Protein AF-A0A8H5G204-F1 (afdb_monomer)

pLDDT: mean 77.57, std 18.0, range [33.03, 97.75]

Radius of gyration: 24.52 Å; Cα contacts (8 Å, |Δi|>4): 497; chains: 1; bounding box: 99×54×59 Å

Solvent-accessible surface area (backbone atoms only — not comparable to full-atom values): 22306 Å² total; per-residue (Å²): 120,74,65,74,81,68,59,52,77,90,50,42,62,60,48,32,44,52,51,30,51,55,58,55,72,47,62,96,86,62,57,72,40,50,38,45,48,54,28,40,41,69,64,38,30,60,72,58,45,51,57,50,43,71,71,38,53,92,51,36,47,78,45,77,48,76,73,69,86,72,61,88,87,62,59,50,83,41,41,55,85,79,52,93,64,55,62,69,58,48,50,50,43,70,69,48,56,56,42,59,48,18,26,39,30,63,76,42,71,66,56,58,53,36,43,71,32,52,86,78,30,50,96,62,31,31,74,43,60,68,48,48,50,52,43,51,53,40,34,55,51,41,39,51,54,53,56,63,48,40,40,78,57,89,66,41,74,40,73,26,92,91,58,93,50,47,43,81,76,45,45,50,53,81,85,31,30,22,60,19,36,46,49,54,47,50,31,39,36,53,42,44,45,39,72,28,90,94,35,76,40,27,54,58,49,67,78,59,50,56,69,75,65,54,48,58,59,31,72,41,51,46,34,58,36,51,31,44,46,44,74,74,40,34,74,81,81,37,60,54,58,95,55,24,44,46,51,75,42,76,77,78,86,84,86,64,67,64,66,44,45,73,59,61,42,38,41,81,56,44,100,89,42,93,45,70,66,57,35,47,53,63,64,66,49,70,76,65,52,96,69,64,36,41,69,51,42,30,32,37,37,48,85,88,26,27,26,38,38,38,40,39,38,28,67,83,79,49,40,35,40,36,36,41,25,77,47,61,70,60,52,49,50,49,50,63,76,33,62,66,72,73,73,63,74,82,78,74,80,85,77,74,93,68,85,79,75,51,65,72,57,54,62,53,64,80,64,64,79,74,77,83,74,86,76,81,76,80,80,80,79,84,83,129

Sequence (384 aa):
MLILQRVPSNILSSMQLLLSRIFFHYPPESYTTNLVTFCNEVGISERFFRDIYHHLRAVMSLHEFPSPTLDETIDLERSFFDQNLPSTSRLRHLQTLPRIYGAIAFHHKSFYEFLRDPARSSSFSIITPAIRQNLFDRLIQQHHHYASSYVTQGTKLILRPGIASSSTTLSWPQGSEYVDSWAKALVLLNISSSLSYGQPGFRIFLEGLLASSLQKLTELDYRKYMLGSIMLYGTGVFRTIEGSQFNQIKDYADFDPEALERTRIIRPCHPRLGSSRAIFAFYAVPRRKPSGKKFGLYKFGQGDKSMIWYWEFDKEKRYFREFQTVNYEEAMAFYRAGKSTMWDLDEDEDGSNVEDKDVTQEWQRDNEVQPLVDVEIPSETVGV

Secondary structure (DSSP, 8-state):
-GGGGSS-HHHHHHHHHHHHHHHHHS-TT---EEHHHHHHHHT--HHHHHHHHHHHTTTEEEEPPPPP---TT--TTS-TTTS---HHHHHHHHHHHHHHT-EEEES-HHHHHHHH-HHHHGGG-SSSHHHHHHHHHHHHHHHHHHHHTEEEETTEEEEPTT---GGGG-SS--S-HHHHHHHHHHHHHHHHHHTSTTSHHHHHHHHHS-HHHHGGGGGS-HHHHHHHHHHHHTTTTSEEETTEEEEEEES-----HHHHHHHTSEEE--TT--SHHHHHHHHHS-S--TTSEEEEEEEESSGGG-EEEEEEEETTTTEEEEEEES-HHHHHHHHHHTTTTTS-TTSS----------HHHHHHHTT--------PPP------

Mean predicted aligned error: 11.43 Å

Nearest PDB structures (foldseek):
  4n9f-assembly3_L  TM=4.525E-01  e=1.179E+00  Homo sapiens
  5a65-assembly1_A  TM=5.390E-01  e=8.241E+00  Mus musculus
  2gfg-assembly3_C  TM=2.284E-01  e=2.694E+00  Halalkalibacterium halodurans
  5a65-assembly2_B  TM=3.654E-01  e=7.477E+00  Mus musculus

Structure (mmCIF, N/CA/C/O backbone):
data_AF-A0A8H5G204-F1
#
_entry.id   AF-A0A8H5G204-F1
#
loop_
_atom_site.group_PDB
_atom_site.id
_atom_site.type_symbol
_atom_site.label_atom_id
_atom_site.label_alt_id
_atom_site.label_comp_id
_atom_site.label_asym_id
_atom_site.label_entity_id
_atom_site.label_seq_id
_atom_site.pdbx_PDB_ins_code
_atom_site.Cartn_x
_atom_site.Cartn_y
_atom_site.Cartn_z
_atom_site.occupancy
_atom_site.B_iso_or_equiv
_atom_site.auth_seq_id
_atom_site.auth_comp_id
_atom_site.auth_asym_id
_atom_site.auth_atom_id
_atom_site.pdbx_PDB_model_num
ATOM 1 N N . MET A 1 1 ? 22.606 8.096 -25.106 1.00 55.06 1 MET A N 1
ATOM 2 C CA . MET A 1 1 ? 22.382 7.161 -23.982 1.00 55.06 1 MET A CA 1
ATOM 3 C C . MET A 1 1 ? 21.891 5.823 -24.542 1.00 55.06 1 MET A C 1
ATOM 5 O O . MET A 1 1 ? 20.717 5.687 -24.854 1.00 55.06 1 MET A O 1
ATOM 9 N N . LEU A 1 2 ? 22.804 4.869 -24.761 1.00 59.50 2 LEU A N 1
ATOM 10 C CA . LEU A 1 2 ? 22.564 3.617 -25.511 1.00 59.50 2 LEU A CA 1
ATOM 11 C C . LEU A 1 2 ? 21.542 2.659 -24.866 1.00 59.50 2 LEU A C 1
ATOM 13 O O . LEU A 1 2 ? 20.977 1.823 -25.563 1.00 59.50 2 LEU A O 1
ATOM 17 N N . ILE A 1 3 ? 21.279 2.794 -23.561 1.00 63.28 3 ILE A N 1
ATOM 18 C CA . ILE A 1 3 ? 20.315 1.957 -22.824 1.00 63.28 3 ILE A CA 1
ATOM 19 C C . ILE A 1 3 ? 18.897 2.114 -23.397 1.00 63.28 3 ILE A C 1
ATOM 21 O O . ILE A 1 3 ? 18.189 1.127 -23.560 1.00 63.28 3 ILE A O 1
ATOM 25 N N . LEU A 1 4 ? 18.517 3.328 -23.809 1.00 63.09 4 LEU A N 1
ATOM 26 C CA . LEU A 1 4 ? 17.162 3.641 -24.285 1.00 63.09 4 LEU A CA 1
ATOM 27 C C . LEU A 1 4 ? 16.814 3.001 -25.631 1.00 63.09 4 LEU A C 1
ATOM 29 O O . LEU A 1 4 ? 15.649 2.750 -25.910 1.00 63.09 4 LEU A O 1
ATOM 33 N N . GLN A 1 5 ? 17.822 2.727 -26.461 1.00 66.19 5 GLN A N 1
ATOM 34 C CA . GLN A 1 5 ? 17.638 2.140 -27.792 1.00 66.19 5 GLN A CA 1
ATOM 35 C C . GLN A 1 5 ? 17.540 0.609 -27.760 1.00 66.19 5 GLN A C 1
ATOM 37 O O . GLN A 1 5 ? 17.265 -0.006 -28.784 1.00 66.19 5 GLN A O 1
ATOM 42 N N . ARG A 1 6 ? 17.795 -0.013 -26.601 1.00 75.75 6 ARG A N 1
ATOM 43 C CA . ARG A 1 6 ? 17.896 -1.472 -26.455 1.00 75.75 6 ARG A CA 1
ATOM 44 C C . ARG A 1 6 ? 16.748 -2.099 -25.677 1.00 75.75 6 ARG A C 1
ATOM 46 O O . ARG A 1 6 ? 16.715 -3.321 -25.589 1.00 75.75 6 ARG A O 1
ATOM 53 N N . VAL A 1 7 ? 15.849 -1.303 -25.095 1.00 84.38 7 VAL A N 1
ATOM 54 C CA . VAL A 1 7 ? 14.710 -1.829 -24.332 1.00 84.38 7 VAL A CA 1
ATOM 55 C C . VAL A 1 7 ? 13.572 -2.167 -25.298 1.00 84.38 7 VAL A C 1
ATOM 57 O O . VAL A 1 7 ? 13.053 -1.262 -25.955 1.00 84.38 7 VAL A O 1
ATOM 60 N N . PRO A 1 8 ? 13.165 -3.443 -25.395 1.00 86.69 8 PRO A N 1
ATOM 61 C CA . PRO A 1 8 ? 12.027 -3.844 -26.210 1.00 86.69 8 PRO A CA 1
ATOM 62 C C . PRO A 1 8 ? 10.737 -3.146 -25.764 1.00 86.69 8 PRO A C 1
ATOM 64 O O . PRO A 1 8 ? 10.493 -2.970 -24.567 1.00 86.69 8 PRO A O 1
ATOM 67 N N . SER A 1 9 ? 9.875 -2.782 -26.714 1.00 84.75 9 SER A N 1
ATOM 68 C CA . SER A 1 9 ? 8.618 -2.072 -26.431 1.00 84.75 9 SER A CA 1
ATOM 69 C C . SER A 1 9 ? 7.685 -2.849 -25.497 1.00 84.75 9 SER A C 1
ATOM 71 O O . SER A 1 9 ? 6.998 -2.243 -24.679 1.00 84.75 9 SER A O 1
ATOM 73 N N . ASN A 1 10 ? 7.707 -4.184 -25.556 1.00 86.19 10 ASN A N 1
ATOM 74 C CA . ASN A 1 10 ? 6.932 -5.065 -24.679 1.00 86.19 10 ASN A CA 1
ATOM 75 C C . ASN A 1 10 ? 7.422 -5.077 -23.219 1.00 86.19 10 ASN A C 1
ATOM 77 O O . ASN A 1 10 ? 6.668 -5.479 -22.339 1.00 86.19 10 ASN A O 1
ATOM 81 N N . ILE A 1 11 ? 8.657 -4.642 -22.953 1.00 90.19 11 ILE A N 1
ATOM 82 C CA . ILE A 1 11 ? 9.237 -4.549 -21.601 1.00 90.19 11 ILE A CA 1
ATOM 83 C C . ILE A 1 11 ? 9.157 -3.110 -21.080 1.00 90.19 11 ILE A C 1
ATOM 85 O O . ILE A 1 11 ? 8.966 -2.889 -19.882 1.00 90.19 11 ILE A O 1
ATOM 89 N N . LEU A 1 12 ? 9.267 -2.128 -21.982 1.00 90.69 12 LEU A N 1
ATOM 90 C CA . LEU A 1 12 ? 9.359 -0.708 -21.652 1.00 90.69 12 LEU A CA 1
ATOM 91 C C . LEU A 1 12 ? 8.244 -0.240 -20.710 1.00 90.69 12 LEU A C 1
ATOM 93 O O . LEU A 1 12 ? 8.540 0.380 -19.694 1.00 90.69 12 LEU A O 1
ATOM 97 N N . SER A 1 13 ? 6.982 -0.569 -20.993 1.00 91.50 13 SER A N 1
ATOM 98 C CA . SER A 1 13 ? 5.862 -0.095 -20.169 1.00 91.50 13 SER A CA 1
ATOM 99 C C . SER A 1 13 ? 5.926 -0.605 -18.728 1.00 91.50 13 SER A C 1
ATOM 101 O O . SER A 1 13 ? 5.682 0.155 -17.794 1.00 91.50 13 SER A O 1
ATOM 103 N N . SER A 1 14 ? 6.291 -1.870 -18.520 1.00 93.75 14 SER A N 1
ATOM 104 C CA . SER A 1 14 ? 6.429 -2.440 -17.176 1.00 93.75 14 SER A CA 1
ATOM 105 C C . SER A 1 14 ? 7.680 -1.949 -16.460 1.00 93.75 14 SER A C 1
ATOM 107 O O . SER A 1 14 ? 7.639 -1.709 -15.256 1.00 93.75 14 SER A O 1
ATOM 109 N N . MET A 1 15 ? 8.767 -1.739 -17.201 1.00 93.81 15 MET A N 1
ATOM 110 C CA . MET A 1 15 ? 9.979 -1.113 -16.683 1.00 93.81 15 MET A CA 1
ATOM 111 C C . MET A 1 15 ? 9.695 0.314 -16.201 1.00 93.81 15 MET A C 1
ATOM 113 O O . MET A 1 15 ? 10.060 0.663 -15.082 1.00 93.81 15 MET A O 1
ATOM 117 N N . GLN A 1 16 ? 8.987 1.120 -16.996 1.00 93.56 16 GLN A N 1
ATOM 118 C CA . GLN A 1 16 ? 8.569 2.468 -16.606 1.00 93.56 16 GLN A CA 1
ATOM 119 C C . GLN A 1 16 ? 7.657 2.444 -15.384 1.00 93.56 16 GLN A C 1
ATOM 121 O O . GLN A 1 16 ? 7.820 3.275 -14.499 1.00 93.56 16 GLN A O 1
ATOM 126 N N . LEU A 1 17 ? 6.729 1.489 -15.311 1.00 94.00 17 LEU A N 1
ATOM 127 C CA . LEU A 1 17 ? 5.820 1.334 -14.178 1.00 94.00 17 LEU A CA 1
ATOM 128 C C . LEU A 1 17 ? 6.573 1.028 -12.876 1.00 94.00 17 LEU A C 1
ATOM 130 O O . LEU A 1 17 ? 6.334 1.683 -11.864 1.00 94.00 17 LEU A O 1
ATOM 134 N N . LEU A 1 18 ? 7.510 0.076 -12.920 1.00 94.06 18 LEU A N 1
ATOM 135 C CA . LEU A 1 18 ? 8.351 -0.291 -11.781 1.00 94.06 18 LEU A CA 1
ATOM 136 C C . LEU A 1 18 ? 9.234 0.881 -11.340 1.00 94.06 18 LEU A C 1
ATOM 138 O O . LEU A 1 18 ? 9.226 1.250 -10.169 1.00 94.06 18 LEU A O 1
ATOM 142 N N . LEU A 1 19 ? 9.952 1.504 -12.279 1.00 92.00 19 LEU A N 1
ATOM 143 C CA . LEU A 1 19 ? 10.826 2.643 -11.994 1.00 92.00 19 LEU A CA 1
ATOM 144 C C . LEU A 1 19 ? 10.041 3.850 -11.470 1.00 92.00 19 LEU A C 1
ATOM 146 O O . LEU A 1 19 ? 10.488 4.491 -10.527 1.00 92.00 19 LEU A O 1
ATOM 150 N N . SER A 1 20 ? 8.861 4.131 -12.030 1.00 92.44 20 SER A N 1
ATOM 151 C CA . SER A 1 20 ? 7.947 5.171 -11.542 1.00 92.44 20 SER A CA 1
ATOM 152 C C . SER A 1 20 ? 7.527 4.902 -10.102 1.00 92.44 20 SER A C 1
ATOM 154 O O . SER A 1 20 ? 7.565 5.798 -9.259 1.00 92.44 20 SER A O 1
ATOM 156 N N . ARG A 1 21 ? 7.198 3.645 -9.786 1.00 91.81 21 ARG A N 1
ATOM 157 C CA . ARG A 1 21 ? 6.830 3.257 -8.431 1.00 91.81 21 ARG A CA 1
ATOM 158 C C . ARG A 1 21 ? 7.981 3.445 -7.437 1.00 91.81 21 ARG A C 1
ATOM 160 O O . ARG A 1 21 ? 7.755 4.039 -6.386 1.00 91.81 21 ARG A O 1
ATOM 167 N N . ILE A 1 22 ? 9.184 2.985 -7.778 1.00 88.50 22 ILE A N 1
ATOM 168 C CA . ILE A 1 22 ? 10.391 3.159 -6.952 1.00 88.50 22 ILE A CA 1
ATOM 169 C C . ILE A 1 22 ? 10.667 4.652 -6.736 1.00 88.50 22 ILE A C 1
ATOM 171 O O . ILE A 1 22 ? 10.847 5.101 -5.606 1.00 88.50 22 ILE A O 1
ATOM 175 N N . PHE A 1 23 ? 10.620 5.431 -7.820 1.00 86.31 23 PHE A N 1
ATOM 176 C CA . PHE A 1 23 ? 10.897 6.865 -7.822 1.00 86.31 23 PHE A CA 1
ATOM 177 C C . PHE A 1 23 ? 9.941 7.665 -6.931 1.00 86.31 23 PHE A C 1
ATOM 179 O O . PHE A 1 23 ? 10.363 8.601 -6.263 1.00 86.31 23 PHE A O 1
ATOM 186 N N . PHE A 1 24 ? 8.652 7.321 -6.906 1.00 82.00 24 PHE A N 1
ATOM 187 C CA . PHE A 1 24 ? 7.669 8.042 -6.092 1.00 82.00 24 PHE A CA 1
ATOM 188 C C . PHE A 1 24 ? 7.603 7.588 -4.633 1.00 82.00 24 PHE A C 1
ATOM 190 O O . PHE A 1 24 ? 6.964 8.265 -3.827 1.00 82.00 24 PHE A O 1
ATOM 197 N N . HIS A 1 25 ? 8.215 6.454 -4.291 1.00 77.75 25 HIS A N 1
ATOM 198 C CA . HIS A 1 25 ? 8.199 5.943 -2.925 1.00 77.75 25 HIS A CA 1
ATOM 199 C C . HIS A 1 25 ? 9.370 6.462 -2.082 1.00 77.75 25 HIS A C 1
ATOM 201 O O . HIS A 1 25 ? 9.172 6.731 -0.900 1.00 77.75 25 HIS A O 1
ATOM 207 N N . TYR A 1 26 ? 10.558 6.64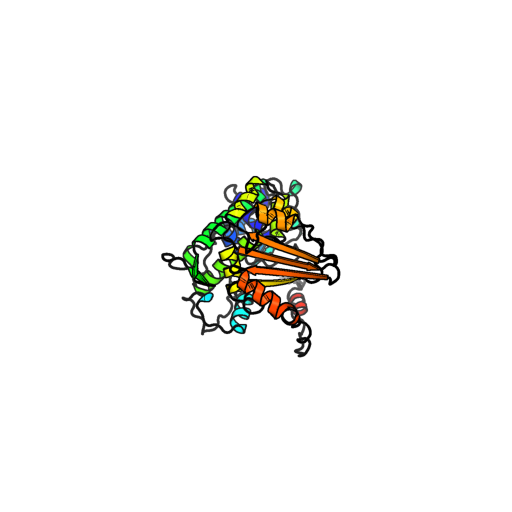5 -2.668 1.00 70.94 26 TYR A N 1
ATOM 208 C CA . TYR A 1 26 ? 11.759 7.013 -1.914 1.00 70.94 26 TYR A CA 1
ATOM 209 C C . TYR A 1 26 ? 12.317 8.397 -2.266 1.00 70.94 26 TYR A C 1
ATOM 211 O O . TYR A 1 26 ? 12.330 8.788 -3.435 1.00 70.94 26 TYR A O 1
ATOM 219 N N . PRO A 1 27 ? 12.838 9.139 -1.268 1.00 62.84 27 PRO A N 1
ATOM 220 C CA . PRO A 1 27 ? 13.696 10.281 -1.531 1.00 62.84 27 PRO A CA 1
ATOM 221 C C . PRO A 1 27 ? 15.027 9.821 -2.160 1.00 62.84 27 PRO A C 1
ATOM 223 O O . PRO A 1 27 ? 15.430 8.671 -1.979 1.00 62.84 27 PRO A O 1
ATOM 226 N N . PRO A 1 28 ? 15.760 10.721 -2.843 1.00 58.22 28 PRO A N 1
ATOM 227 C CA . PRO A 1 28 ? 16.982 10.385 -3.586 1.00 58.22 28 PRO A CA 1
ATOM 228 C C . PRO A 1 28 ? 18.106 9.755 -2.748 1.00 58.22 28 PRO A C 1
ATOM 230 O O . PRO A 1 28 ? 19.051 9.220 -3.313 1.00 58.22 28 PRO A O 1
ATOM 233 N N . GLU A 1 29 ? 18.031 9.877 -1.422 1.00 58.06 29 GLU A N 1
ATOM 234 C CA . GLU A 1 29 ? 19.078 9.508 -0.464 1.00 58.06 29 GLU A CA 1
ATOM 235 C C . GLU A 1 29 ? 18.893 8.096 0.119 1.00 58.06 29 GLU A C 1
ATOM 237 O O . GLU A 1 29 ? 19.788 7.585 0.788 1.00 58.06 29 GLU A O 1
ATOM 242 N N . SER A 1 30 ? 17.756 7.440 -0.145 1.00 58.84 30 SER A N 1
ATOM 243 C CA . SER A 1 30 ? 17.494 6.068 0.297 1.00 58.84 30 SER A CA 1
ATOM 244 C C . SER A 1 30 ? 17.724 5.101 -0.864 1.00 58.84 30 SER A C 1
ATOM 246 O O . SER A 1 30 ? 16.907 4.986 -1.776 1.00 58.84 30 SER A O 1
ATOM 248 N N . TYR A 1 31 ? 18.881 4.437 -0.855 1.00 52.66 31 TYR A N 1
ATOM 249 C CA . TYR A 1 31 ? 19.351 3.617 -1.978 1.00 52.66 31 TYR A CA 1
ATOM 250 C C . TYR A 1 31 ? 18.971 2.137 -1.879 1.00 52.66 31 TYR A C 1
ATOM 252 O O . TYR A 1 31 ? 19.317 1.381 -2.777 1.00 52.66 31 TYR A O 1
ATOM 260 N N . THR A 1 32 ? 18.280 1.697 -0.823 1.00 61.28 32 THR A N 1
ATOM 261 C CA . THR A 1 32 ? 17.889 0.291 -0.657 1.00 61.28 32 THR A CA 1
ATOM 262 C C . THR A 1 32 ? 16.377 0.162 -0.563 1.00 61.28 32 THR A C 1
ATOM 264 O O . THR A 1 32 ? 15.703 0.759 0.267 1.00 61.28 32 THR A O 1
ATOM 267 N N . THR A 1 33 ? 15.827 -0.600 -1.498 1.00 67.56 33 THR A N 1
ATOM 268 C CA . THR A 1 33 ? 14.400 -0.637 -1.810 1.00 67.56 33 THR A CA 1
ATOM 269 C C . THR A 1 33 ? 13.968 -2.100 -1.837 1.00 67.56 33 THR A C 1
ATOM 271 O O . THR A 1 33 ? 14.530 -2.857 -2.624 1.00 67.56 33 THR A O 1
ATOM 274 N N . ASN A 1 34 ? 13.002 -2.510 -0.999 1.00 82.62 34 ASN A N 1
ATOM 275 C CA . ASN A 1 34 ? 12.519 -3.901 -0.925 1.00 82.62 34 ASN A CA 1
ATOM 276 C C . ASN A 1 34 ? 11.906 -4.331 -2.267 1.00 82.62 34 ASN A C 1
ATOM 278 O O . ASN A 1 34 ? 10.750 -4.028 -2.572 1.00 82.62 34 ASN A O 1
ATOM 282 N N . LEU A 1 35 ? 12.700 -5.036 -3.068 1.00 87.88 35 LEU A N 1
ATOM 283 C CA . LEU A 1 35 ? 12.421 -5.291 -4.476 1.00 87.88 35 LEU A CA 1
ATOM 284 C C . LEU A 1 35 ? 11.111 -6.054 -4.687 1.00 87.88 35 LEU A C 1
ATOM 286 O O . LEU A 1 35 ? 10.283 -5.669 -5.519 1.00 87.88 35 LEU A O 1
ATOM 290 N N . VAL A 1 36 ? 10.922 -7.138 -3.938 1.00 89.75 36 VAL A N 1
ATOM 291 C CA . VAL A 1 36 ? 9.756 -8.013 -4.095 1.00 89.75 36 VAL A CA 1
ATOM 292 C C . VAL A 1 36 ? 8.477 -7.296 -3.702 1.00 89.75 36 VAL A C 1
ATOM 294 O O . VAL A 1 36 ? 7.446 -7.515 -4.337 1.00 89.75 36 VAL A O 1
ATOM 297 N N . THR A 1 37 ? 8.537 -6.388 -2.727 1.00 90.06 37 THR A N 1
ATOM 298 C CA . THR A 1 37 ? 7.387 -5.546 -2.386 1.00 90.06 37 THR A CA 1
ATOM 299 C C . THR A 1 37 ? 6.970 -4.711 -3.592 1.00 90.06 37 THR A C 1
ATOM 301 O O . THR A 1 37 ? 5.841 -4.852 -4.054 1.00 90.06 37 THR A O 1
ATOM 304 N N . PHE A 1 38 ? 7.881 -3.945 -4.202 1.00 91.81 38 PHE A N 1
ATOM 305 C CA . PHE A 1 38 ? 7.539 -3.133 -5.378 1.00 91.81 38 PHE A CA 1
ATOM 306 C C . PHE A 1 38 ? 7.062 -3.960 -6.562 1.00 91.81 38 PHE A C 1
ATOM 308 O O . PHE A 1 38 ? 6.083 -3.594 -7.210 1.00 91.81 38 PHE A O 1
ATOM 315 N N . CYS A 1 39 ? 7.710 -5.092 -6.832 1.00 94.94 39 CYS A N 1
ATOM 316 C CA . CYS A 1 39 ? 7.284 -5.976 -7.908 1.00 94.94 39 CYS A CA 1
ATOM 317 C C . CYS A 1 39 ? 5.858 -6.488 -7.672 1.00 94.94 39 CYS A C 1
ATOM 319 O O . CYS A 1 39 ? 5.030 -6.410 -8.577 1.00 94.94 39 CYS A O 1
ATOM 321 N N . ASN A 1 40 ? 5.523 -6.914 -6.453 1.00 96.12 40 ASN A N 1
ATOM 322 C CA . ASN A 1 40 ? 4.166 -7.331 -6.102 1.00 96.12 40 ASN A CA 1
ATOM 323 C C . ASN A 1 40 ? 3.149 -6.179 -6.146 1.00 96.12 40 ASN A C 1
ATOM 325 O O . ASN A 1 40 ? 2.003 -6.405 -6.538 1.00 96.12 40 ASN A O 1
ATOM 329 N N . GLU A 1 41 ? 3.551 -4.951 -5.807 1.00 95.38 41 GLU A N 1
ATOM 330 C CA . GLU A 1 41 ? 2.699 -3.757 -5.894 1.00 95.38 41 GLU A CA 1
ATOM 331 C C . GLU A 1 41 ? 2.333 -3.384 -7.334 1.00 95.38 41 GLU A C 1
ATOM 333 O O . GLU A 1 41 ? 1.239 -2.875 -7.574 1.00 95.38 41 GLU A O 1
ATOM 338 N N . VAL A 1 42 ? 3.228 -3.628 -8.299 1.00 96.12 42 VAL A N 1
ATOM 339 C CA . VAL A 1 42 ? 2.973 -3.348 -9.725 1.00 96.12 42 VAL A CA 1
ATOM 340 C C . VAL A 1 42 ? 2.626 -4.593 -10.550 1.00 96.12 42 VAL A C 1
ATOM 342 O O . VAL A 1 42 ? 2.358 -4.481 -11.751 1.00 96.12 42 VAL A O 1
ATOM 345 N N . GLY A 1 43 ? 2.570 -5.768 -9.920 1.00 96.19 43 GLY A N 1
ATOM 346 C CA . GLY A 1 43 ? 2.210 -7.040 -10.550 1.00 96.19 43 GLY A CA 1
ATOM 347 C C . GLY A 1 43 ? 3.283 -7.611 -11.482 1.00 96.19 43 GLY A C 1
ATOM 348 O O . GLY A 1 43 ? 2.956 -8.115 -12.555 1.00 96.19 43 GLY A O 1
ATOM 349 N N . ILE A 1 44 ? 4.558 -7.465 -11.125 1.00 96.25 44 ILE A N 1
ATOM 350 C CA . ILE A 1 44 ? 5.709 -8.006 -11.854 1.00 96.25 44 ILE A CA 1
ATOM 351 C C . ILE A 1 44 ? 6.179 -9.284 -11.158 1.00 96.25 44 ILE A C 1
ATOM 353 O O . ILE A 1 44 ? 6.400 -9.297 -9.949 1.00 96.25 44 ILE A O 1
ATOM 357 N N . SER A 1 45 ? 6.326 -10.359 -11.930 1.00 95.56 45 SER A N 1
ATOM 358 C CA . SER A 1 45 ? 6.877 -11.624 -11.442 1.00 95.56 45 SER A CA 1
ATOM 359 C C . SER A 1 45 ? 8.400 -11.608 -11.418 1.00 95.56 45 SER A C 1
ATOM 361 O O . SER A 1 45 ? 9.026 -10.833 -12.140 1.00 95.56 45 SER A O 1
ATOM 363 N N . GLU A 1 46 ? 8.999 -12.516 -10.647 1.00 93.75 46 GLU A N 1
ATOM 364 C CA . GLU A 1 46 ? 10.455 -12.684 -10.581 1.00 93.75 46 GLU A CA 1
ATOM 365 C C . GLU A 1 46 ? 11.098 -12.779 -11.961 1.00 93.75 46 GLU A C 1
ATOM 367 O O . GLU A 1 46 ? 12.010 -12.026 -12.296 1.00 93.75 46 GLU A O 1
ATOM 372 N N . ARG A 1 47 ? 10.596 -13.707 -12.782 1.00 93.94 47 ARG A N 1
ATOM 373 C CA . ARG A 1 47 ? 11.130 -13.960 -14.119 1.00 93.94 47 ARG A CA 1
ATOM 374 C C . ARG A 1 47 ? 11.139 -12.682 -14.951 1.00 93.94 47 ARG A C 1
ATOM 376 O O . ARG A 1 47 ? 12.137 -12.365 -15.586 1.00 93.94 47 ARG A O 1
ATOM 383 N N . PHE A 1 48 ? 10.038 -11.942 -14.914 1.00 95.12 48 PHE A N 1
ATOM 384 C CA . PHE A 1 48 ? 9.902 -10.733 -15.708 1.00 95.12 48 PHE A CA 1
ATOM 385 C C . PHE A 1 48 ? 10.729 -9.569 -15.149 1.00 95.12 48 PHE A C 1
ATOM 387 O O . PHE A 1 48 ? 11.273 -8.771 -15.910 1.00 95.12 48 PHE A O 1
ATOM 394 N N . PHE A 1 49 ? 10.897 -9.495 -13.826 1.00 94.25 49 PHE A N 1
ATOM 395 C CA . PHE A 1 49 ? 11.853 -8.574 -13.224 1.00 94.25 49 PHE A CA 1
ATOM 396 C C . PHE A 1 49 ? 13.287 -8.889 -13.656 1.00 94.25 49 PHE A C 1
ATOM 398 O O . PHE A 1 49 ? 14.018 -7.964 -13.998 1.00 94.25 49 PHE A O 1
ATOM 405 N N . ARG A 1 50 ? 13.698 -10.164 -13.687 1.00 93.06 50 ARG A N 1
ATOM 406 C CA . ARG A 1 50 ? 15.044 -10.554 -14.143 1.00 93.06 50 ARG A CA 1
ATOM 407 C C . ARG A 1 50 ? 15.301 -10.085 -15.580 1.00 93.06 50 ARG A C 1
ATOM 409 O O . ARG A 1 50 ? 16.373 -9.545 -15.851 1.00 93.06 50 ARG A O 1
ATOM 416 N N . ASP A 1 51 ? 14.302 -10.164 -16.460 1.00 92.94 51 ASP A N 1
ATOM 417 C CA . ASP A 1 51 ? 14.383 -9.606 -17.818 1.00 92.94 51 ASP A CA 1
ATOM 418 C C . ASP A 1 51 ? 14.572 -8.073 -17.805 1.00 92.94 51 ASP A C 1
ATOM 420 O O . ASP A 1 51 ? 15.460 -7.544 -18.478 1.00 92.94 51 ASP A O 1
ATOM 424 N N . ILE A 1 52 ? 13.796 -7.344 -16.990 1.00 93.12 52 ILE A N 1
ATOM 425 C CA . ILE A 1 52 ? 13.956 -5.889 -16.790 1.00 93.12 52 ILE A CA 1
ATOM 426 C C . ILE A 1 52 ? 15.363 -5.560 -16.265 1.00 93.12 52 ILE A C 1
ATOM 428 O O . ILE A 1 52 ? 16.029 -4.658 -16.781 1.00 93.12 52 ILE A O 1
ATOM 432 N N . TYR A 1 53 ? 15.830 -6.301 -15.261 1.00 92.00 53 TYR A N 1
ATOM 433 C CA . TYR A 1 53 ? 17.135 -6.123 -14.638 1.00 92.00 53 TYR A CA 1
ATOM 434 C C . TYR A 1 53 ? 18.269 -6.333 -15.641 1.00 92.00 53 TYR A C 1
ATOM 436 O O . TYR A 1 53 ? 19.185 -5.518 -15.693 1.00 92.00 53 TYR A O 1
ATOM 444 N N . HIS A 1 54 ? 18.192 -7.343 -16.512 1.00 91.44 54 HIS A N 1
ATOM 445 C CA . HIS A 1 54 ? 19.199 -7.556 -17.554 1.00 91.44 54 HIS A CA 1
ATOM 446 C C . HIS A 1 54 ? 19.397 -6.331 -18.459 1.00 91.44 54 HIS A C 1
ATOM 448 O O . HIS A 1 54 ? 20.530 -6.037 -18.852 1.00 91.44 54 HIS A O 1
ATOM 454 N N . HIS A 1 55 ? 18.329 -5.578 -18.739 1.00 90.81 55 HIS A N 1
ATOM 455 C CA . HIS A 1 55 ? 18.406 -4.328 -19.497 1.00 90.81 55 HIS A CA 1
ATOM 456 C C . HIS A 1 55 ? 18.915 -3.134 -18.673 1.00 90.81 55 HIS A C 1
ATOM 458 O O . HIS A 1 55 ? 19.489 -2.204 -19.243 1.00 90.81 55 HIS A O 1
ATOM 464 N N . LEU A 1 56 ? 18.736 -3.159 -17.351 1.00 90.19 56 LEU A N 1
ATOM 465 C CA . LEU A 1 56 ? 19.107 -2.077 -16.433 1.00 90.19 56 LEU A CA 1
ATOM 466 C C . LEU A 1 56 ? 20.396 -2.325 -15.643 1.00 90.19 56 LEU A C 1
ATOM 468 O O . LEU A 1 56 ? 20.843 -1.422 -14.945 1.00 90.19 56 LEU A O 1
ATOM 472 N N . ARG A 1 57 ? 21.044 -3.485 -15.783 1.00 90.31 57 ARG A N 1
ATOM 473 C CA . ARG A 1 57 ? 22.231 -3.878 -14.996 1.00 90.31 57 ARG A CA 1
ATOM 474 C C . ARG A 1 57 ? 23.405 -2.898 -15.057 1.00 90.31 57 ARG A C 1
ATOM 476 O O . ARG A 1 57 ? 24.278 -2.936 -14.211 1.00 90.31 57 ARG A O 1
ATOM 483 N N . ALA A 1 58 ? 23.459 -2.051 -16.087 1.00 88.75 58 ALA A N 1
ATOM 484 C CA . ALA A 1 58 ? 24.494 -1.026 -16.230 1.00 88.75 58 ALA A CA 1
ATOM 485 C C . ALA A 1 58 ? 24.249 0.212 -15.347 1.00 88.75 58 ALA A C 1
ATOM 487 O O . ALA A 1 58 ? 25.130 1.052 -15.213 1.00 88.75 58 ALA A O 1
ATOM 488 N N . VAL A 1 59 ? 23.042 0.364 -14.797 1.00 88.88 59 VAL A N 1
ATOM 489 C CA . VAL A 1 59 ? 22.612 1.527 -14.001 1.00 88.88 59 VAL A CA 1
ATOM 490 C C . VAL A 1 59 ? 21.962 1.134 -12.671 1.00 88.88 59 VAL A C 1
ATOM 492 O O . VAL A 1 59 ? 21.645 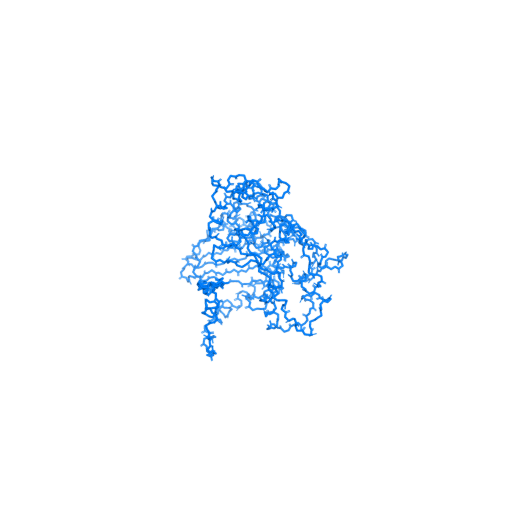2.016 -11.874 1.00 88.88 59 VAL A O 1
ATOM 495 N N . MET A 1 60 ? 21.780 -0.163 -12.419 1.00 88.06 60 MET A N 1
ATOM 496 C CA . MET A 1 60 ? 21.099 -0.699 -11.247 1.00 88.06 60 MET A CA 1
ATOM 497 C C . MET A 1 60 ? 21.833 -1.935 -10.713 1.00 88.06 60 MET A C 1
ATOM 499 O O . MET A 1 60 ? 22.068 -2.884 -11.464 1.00 88.06 60 MET A O 1
ATOM 503 N N . SER A 1 61 ? 22.132 -1.950 -9.414 1.00 87.75 61 SER A N 1
ATOM 504 C CA . SER A 1 61 ? 22.583 -3.138 -8.686 1.00 87.75 61 SER A CA 1
ATOM 505 C C . SER A 1 61 ? 21.403 -3.877 -8.075 1.00 87.75 61 SER A C 1
ATOM 507 O O . SER A 1 61 ? 20.421 -3.274 -7.635 1.00 87.75 61 SER A O 1
ATOM 509 N N . LEU A 1 62 ? 21.541 -5.200 -8.024 1.00 88.69 62 LEU A N 1
ATOM 510 C CA . LEU A 1 62 ? 20.738 -6.064 -7.177 1.00 88.69 62 LEU A CA 1
ATOM 511 C C . LEU A 1 62 ? 21.607 -6.475 -5.987 1.00 88.69 62 LEU A C 1
ATOM 513 O O . LEU A 1 62 ? 22.650 -7.100 -6.165 1.00 88.69 62 LEU A O 1
ATOM 517 N N . HIS A 1 63 ? 21.189 -6.087 -4.792 1.00 85.50 63 HIS A N 1
ATOM 518 C CA . HIS A 1 63 ? 21.795 -6.485 -3.533 1.00 85.50 63 HIS A CA 1
ATOM 519 C C . HIS A 1 63 ? 20.992 -7.650 -2.971 1.00 85.50 63 HIS A C 1
ATOM 521 O O . HIS A 1 63 ? 19.889 -7.466 -2.455 1.00 85.50 63 HIS A O 1
ATOM 527 N N . GLU A 1 64 ? 21.534 -8.853 -3.102 1.00 81.94 64 GLU A N 1
ATOM 528 C CA . GLU A 1 64 ? 21.003 -10.024 -2.418 1.00 81.94 64 GLU A CA 1
ATOM 529 C C . GLU A 1 64 ? 21.528 -10.007 -0.983 1.00 81.94 64 GLU A C 1
ATOM 531 O O . GLU A 1 64 ? 22.732 -9.891 -0.749 1.00 81.94 64 GLU A O 1
ATOM 536 N N . PHE A 1 65 ? 20.621 -10.072 -0.011 1.00 77.81 65 PHE A N 1
ATOM 537 C CA . PHE A 1 65 ? 21.013 -10.250 1.379 1.00 77.81 65 PHE A CA 1
ATOM 538 C C . PHE A 1 65 ? 21.032 -11.743 1.695 1.00 77.81 65 PHE A C 1
ATOM 540 O O . PHE A 1 65 ? 20.207 -12.487 1.155 1.00 77.81 65 PHE A O 1
ATOM 547 N N . PRO A 1 66 ? 21.929 -12.197 2.587 1.00 73.56 66 PRO A N 1
ATOM 548 C CA . PRO A 1 66 ? 21.820 -13.544 3.118 1.00 73.56 66 PRO A CA 1
ATOM 549 C C . PRO A 1 66 ? 20.419 -13.724 3.699 1.00 73.56 66 PRO A C 1
ATOM 551 O O . PRO A 1 66 ? 19.891 -12.823 4.362 1.00 73.56 66 PRO A O 1
ATOM 554 N N . SER A 1 67 ? 19.813 -14.881 3.425 1.00 71.62 67 SER A N 1
ATOM 555 C CA . SER A 1 67 ? 18.532 -15.226 4.033 1.00 71.62 67 SER A CA 1
ATOM 556 C C . SER A 1 67 ? 18.678 -15.076 5.550 1.00 71.62 67 SER A C 1
ATOM 558 O O . SER A 1 67 ? 19.596 -15.665 6.125 1.00 71.62 67 SER A O 1
ATOM 560 N N . PRO A 1 68 ? 17.850 -14.244 6.203 1.00 72.00 68 PRO A N 1
ATOM 561 C CA . PRO A 1 68 ? 17.924 -14.065 7.634 1.00 72.00 68 PRO A CA 1
ATOM 562 C C . PRO A 1 68 ? 17.675 -15.417 8.287 1.00 72.00 68 PRO A C 1
ATOM 564 O O . PRO A 1 68 ? 16.754 -16.140 7.901 1.00 72.00 68 PRO A O 1
ATOM 567 N N . THR A 1 69 ? 18.488 -15.742 9.287 1.00 76.94 69 THR A N 1
ATOM 568 C CA . THR A 1 69 ? 18.249 -16.911 10.122 1.00 76.94 69 THR A CA 1
ATOM 569 C C . THR A 1 69 ? 16.943 -16.685 10.870 1.00 76.94 69 THR A C 1
ATOM 571 O O . THR A 1 69 ? 16.861 -15.869 11.790 1.00 76.94 69 THR A O 1
ATOM 574 N N . LEU A 1 70 ? 15.899 -17.358 10.403 1.00 82.19 70 LEU A N 1
ATOM 575 C CA . LEU A 1 70 ? 14.629 -17.452 11.096 1.00 82.19 70 LEU A CA 1
ATOM 576 C C . LEU A 1 70 ? 14.819 -18.380 12.303 1.00 82.19 70 LEU A C 1
ATOM 578 O O . LEU A 1 70 ? 15.538 -19.372 12.217 1.00 82.19 70 LEU A O 1
ATOM 582 N N . ASP A 1 71 ? 14.226 -18.008 13.436 1.00 82.12 71 ASP A N 1
ATOM 583 C CA . ASP A 1 71 ? 14.248 -18.815 14.659 1.00 82.12 71 ASP A CA 1
ATOM 584 C C . ASP A 1 71 ? 13.638 -20.201 14.370 1.00 82.12 71 ASP A C 1
ATOM 586 O O . ASP A 1 71 ? 12.621 -20.294 13.681 1.00 82.12 71 ASP A O 1
ATOM 590 N N . GLU A 1 72 ? 14.246 -21.274 14.886 1.00 83.38 72 GLU A N 1
ATOM 591 C CA . GLU A 1 72 ? 13.780 -22.660 14.702 1.00 83.38 72 GLU A CA 1
ATOM 592 C C . GLU A 1 72 ? 12.348 -22.881 15.218 1.00 83.38 72 GLU A C 1
ATOM 594 O O . GLU A 1 72 ? 11.673 -23.828 14.822 1.00 83.38 72 GLU A O 1
ATOM 599 N N . THR A 1 73 ? 11.862 -21.993 16.087 1.00 85.69 73 THR A N 1
ATOM 600 C CA . THR A 1 73 ? 10.483 -21.999 16.592 1.00 85.69 73 THR A CA 1
ATOM 601 C C . THR A 1 73 ? 9.443 -21.492 15.585 1.00 85.69 73 THR A C 1
ATOM 603 O O . THR A 1 73 ? 8.242 -21.598 15.850 1.00 85.69 73 THR A O 1
ATOM 606 N N . ILE A 1 74 ? 9.867 -20.942 14.441 1.00 91.06 74 ILE A N 1
ATOM 607 C CA . ILE A 1 74 ? 8.975 -20.410 13.405 1.00 91.06 74 ILE A CA 1
ATOM 608 C C . ILE A 1 74 ? 8.488 -21.539 12.501 1.00 91.06 74 ILE A C 1
ATOM 610 O O . ILE A 1 74 ? 9.261 -22.204 11.815 1.00 91.06 74 ILE A O 1
ATOM 614 N N . ASP A 1 75 ? 7.169 -21.687 12.428 1.00 93.00 75 ASP A N 1
ATOM 615 C CA . ASP A 1 75 ? 6.523 -22.611 11.501 1.00 93.00 75 ASP A CA 1
ATOM 616 C C . ASP A 1 75 ? 6.363 -21.957 10.117 1.00 93.00 75 ASP A C 1
ATOM 618 O O . ASP A 1 75 ? 5.509 -21.090 9.921 1.00 93.00 75 ASP A O 1
ATOM 622 N N . LEU A 1 76 ? 7.191 -22.355 9.148 1.00 92.81 76 LEU A N 1
ATOM 623 C CA . LEU A 1 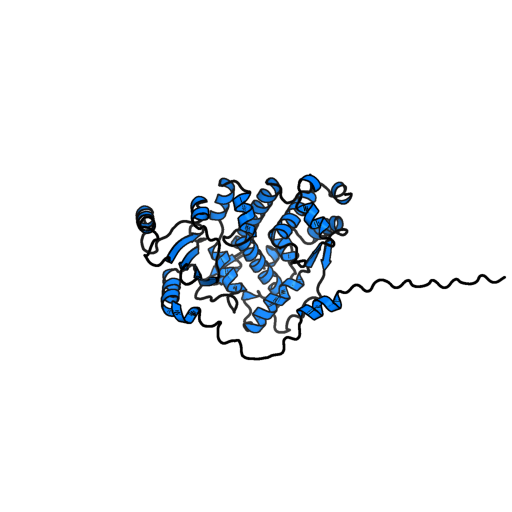76 ? 7.202 -21.767 7.801 1.00 92.81 76 LEU A CA 1
ATOM 624 C C . LEU A 1 76 ? 5.934 -22.051 6.981 1.00 92.81 76 LEU A C 1
ATOM 626 O O . LEU A 1 76 ? 5.674 -21.315 6.022 1.00 92.81 76 LEU A O 1
ATOM 630 N N . GLU A 1 77 ? 5.145 -23.058 7.367 1.00 94.06 77 GLU A N 1
ATOM 631 C CA . GLU A 1 77 ? 3.879 -23.437 6.724 1.00 94.06 77 GLU A CA 1
ATOM 632 C C . GLU A 1 77 ? 2.689 -22.633 7.271 1.00 94.06 77 GLU A C 1
ATOM 634 O O . GLU A 1 77 ? 1.586 -22.676 6.720 1.00 94.06 77 GLU A O 1
ATOM 639 N N . ARG A 1 78 ? 2.890 -21.868 8.353 1.00 93.38 78 ARG A N 1
ATOM 640 C CA . ARG A 1 78 ? 1.848 -21.046 8.978 1.00 93.38 78 ARG A CA 1
ATOM 641 C C . ARG A 1 78 ? 2.067 -19.560 8.743 1.00 93.38 78 ARG A C 1
ATOM 643 O O . ARG A 1 78 ? 3.170 -19.037 8.871 1.00 93.38 78 ARG A O 1
ATOM 650 N N . SER A 1 79 ? 0.960 -18.858 8.510 1.00 92.50 79 SER A N 1
ATOM 651 C CA . SER A 1 79 ? 0.917 -17.402 8.347 1.00 92.50 79 SER A CA 1
ATOM 652 C C . SER A 1 79 ? 1.591 -16.664 9.507 1.00 92.50 79 SER A C 1
ATOM 654 O O . SER A 1 79 ? 1.379 -16.996 10.675 1.00 92.50 79 SER A O 1
ATOM 656 N N . PHE A 1 80 ? 2.325 -15.594 9.189 1.00 91.62 80 PHE A N 1
ATOM 657 C CA . PHE A 1 80 ? 2.970 -14.685 10.143 1.00 91.62 80 PHE A CA 1
ATOM 658 C C . PHE A 1 80 ? 2.020 -14.186 11.240 1.00 91.62 80 PHE A C 1
ATOM 660 O O . PHE A 1 80 ? 2.413 -13.974 12.391 1.00 91.62 80 PHE A O 1
ATOM 667 N N . PHE A 1 81 ? 0.747 -14.002 10.890 1.00 88.12 81 PHE A N 1
ATOM 668 C CA . PHE A 1 81 ? -0.263 -13.445 11.788 1.00 88.12 81 PHE A CA 1
ATOM 669 C C . PHE A 1 81 ? -0.923 -14.484 12.696 1.00 88.12 81 PHE A C 1
ATOM 671 O O . PHE A 1 81 ? -1.503 -14.108 13.716 1.00 88.12 81 PHE A O 1
ATOM 678 N N . ASP A 1 82 ? -0.803 -15.769 12.359 1.00 89.62 82 ASP A N 1
ATOM 679 C CA . ASP A 1 82 ? -1.394 -16.873 13.121 1.00 89.62 82 ASP A CA 1
ATOM 680 C C . ASP A 1 82 ? -0.410 -17.489 14.122 1.00 89.62 82 ASP A C 1
ATOM 682 O O . ASP A 1 82 ? -0.777 -18.372 14.903 1.00 89.62 82 ASP A O 1
ATOM 686 N N . GLN A 1 83 ? 0.841 -17.024 14.113 1.00 89.06 83 GLN A N 1
ATOM 687 C CA . GLN A 1 83 ? 1.861 -17.436 15.067 1.00 89.06 83 GLN A CA 1
ATOM 688 C C . GLN A 1 83 ? 1.795 -16.599 16.350 1.00 89.06 83 GLN A C 1
ATOM 690 O O . GLN A 1 83 ? 1.684 -15.368 16.324 1.00 89.06 83 GLN A O 1
ATOM 695 N N . ASN A 1 84 ? 1.915 -17.279 17.491 1.00 85.38 84 ASN A N 1
ATOM 696 C CA . ASN A 1 84 ? 1.952 -16.667 18.821 1.00 85.38 84 ASN A CA 1
ATOM 697 C C . ASN A 1 84 ? 3.372 -16.176 19.148 1.00 85.38 84 ASN A C 1
ATOM 699 O O . ASN A 1 84 ? 4.009 -16.659 20.081 1.00 85.38 84 ASN A O 1
ATOM 703 N N . LEU A 1 85 ? 3.879 -15.236 18.348 1.00 83.75 85 LEU A N 1
ATOM 704 C CA . LEU A 1 85 ? 5.199 -14.646 18.558 1.00 83.75 85 LEU A CA 1
ATOM 705 C C . LEU A 1 85 ? 5.154 -13.582 19.669 1.00 83.75 85 LEU A C 1
ATOM 707 O O . LEU A 1 85 ? 4.239 -12.751 19.668 1.00 83.75 85 LEU A O 1
ATOM 711 N N . PRO A 1 86 ? 6.154 -13.534 20.570 1.00 84.44 86 PRO A N 1
ATOM 712 C CA . PRO A 1 86 ? 6.347 -12.399 21.468 1.00 84.44 86 PRO A CA 1
ATOM 713 C C . PRO A 1 86 ? 6.479 -11.081 20.689 1.00 84.44 86 PRO A C 1
ATOM 715 O O . PRO A 1 86 ? 7.056 -11.058 19.599 1.00 84.44 86 PRO A O 1
ATOM 718 N N . SER A 1 87 ? 6.000 -9.966 21.253 1.00 79.69 87 SER A N 1
ATOM 719 C CA . SER A 1 87 ? 6.015 -8.650 20.586 1.00 79.69 87 SER A CA 1
ATOM 720 C C . SER A 1 87 ? 7.415 -8.210 20.143 1.00 79.69 87 SER A C 1
ATOM 722 O O . SER A 1 87 ? 7.572 -7.664 19.054 1.00 79.69 87 SER A O 1
ATOM 724 N N . THR A 1 88 ? 8.441 -8.493 20.947 1.00 80.50 88 THR A N 1
ATOM 725 C CA . THR A 1 88 ? 9.846 -8.188 20.631 1.00 80.50 88 THR A CA 1
ATOM 726 C C . THR A 1 88 ? 10.357 -9.000 19.439 1.00 80.50 88 THR A C 1
ATOM 728 O O . THR A 1 88 ? 10.970 -8.438 18.531 1.00 80.50 88 THR A O 1
ATOM 731 N N . SER A 1 89 ? 10.054 -10.300 19.384 1.00 83.88 89 SER A N 1
ATOM 732 C CA . SER A 1 89 ? 10.382 -11.155 18.235 1.00 83.88 89 SER A CA 1
ATOM 733 C C . SER A 1 89 ? 9.640 -10.711 16.977 1.00 83.88 89 SER A C 1
ATOM 735 O O . SER A 1 89 ? 10.239 -10.618 15.908 1.00 83.88 89 SER A O 1
ATOM 737 N N . ARG A 1 90 ? 8.353 -10.358 17.101 1.00 84.12 90 ARG A N 1
ATOM 738 C CA . ARG A 1 90 ? 7.559 -9.819 15.989 1.00 84.12 90 ARG A CA 1
ATOM 739 C C . ARG A 1 90 ? 8.183 -8.538 15.433 1.00 84.12 90 ARG A C 1
ATOM 741 O O . ARG A 1 90 ? 8.364 -8.451 14.223 1.00 84.12 90 ARG A O 1
ATOM 748 N N . LEU A 1 91 ? 8.565 -7.589 16.290 1.00 82.06 91 LEU A N 1
ATOM 749 C CA . LEU A 1 91 ? 9.234 -6.352 15.869 1.00 82.06 91 LEU A CA 1
ATOM 750 C C . LEU A 1 91 ? 10.558 -6.619 15.153 1.00 82.06 91 LEU A C 1
ATOM 752 O O . LEU A 1 91 ? 10.793 -6.066 14.080 1.00 82.06 91 LEU A O 1
ATOM 756 N N . ARG A 1 92 ? 11.383 -7.524 15.688 1.00 84.56 92 ARG A N 1
ATOM 757 C CA . ARG A 1 92 ? 12.626 -7.946 15.030 1.00 84.56 92 ARG A CA 1
ATOM 758 C C . ARG A 1 92 ? 12.351 -8.504 13.633 1.00 84.56 92 ARG A C 1
ATOM 760 O O . ARG A 1 92 ? 13.029 -8.130 12.683 1.00 84.56 92 ARG A O 1
ATOM 767 N N . HIS A 1 93 ? 11.335 -9.351 13.482 1.00 86.38 93 HIS A N 1
ATOM 768 C CA . HIS A 1 93 ? 10.985 -9.920 12.181 1.00 86.38 93 HIS A CA 1
ATOM 769 C C . HIS A 1 93 ? 10.477 -8.863 11.197 1.00 86.38 93 HIS A C 1
ATOM 771 O O . HIS A 1 93 ? 10.837 -8.907 10.027 1.00 86.38 93 HIS A O 1
ATOM 777 N N . LEU A 1 94 ? 9.719 -7.861 11.647 1.00 84.44 94 LEU A N 1
ATOM 778 C CA . LEU A 1 94 ? 9.316 -6.741 10.785 1.00 84.44 94 LEU A CA 1
ATOM 779 C C . LEU A 1 94 ? 10.518 -5.953 10.239 1.00 84.44 94 LEU A C 1
ATOM 781 O O . LEU A 1 94 ? 10.428 -5.396 9.148 1.00 84.44 94 LEU A O 1
ATOM 785 N N . GLN A 1 95 ? 11.638 -5.928 10.967 1.00 82.50 95 GLN A N 1
ATOM 786 C CA . GLN A 1 95 ? 12.882 -5.284 10.538 1.00 82.50 95 GLN A CA 1
ATOM 787 C C . GLN A 1 95 ? 13.742 -6.183 9.634 1.00 82.50 95 GLN A C 1
ATOM 789 O O . GLN A 1 95 ? 14.447 -5.677 8.758 1.00 82.50 95 GLN A O 1
ATOM 794 N N . THR A 1 96 ? 13.702 -7.507 9.820 1.00 84.12 96 THR A N 1
ATOM 795 C CA . THR A 1 96 ? 14.553 -8.453 9.076 1.00 84.12 96 THR A CA 1
ATOM 796 C C . THR A 1 96 ? 13.893 -9.027 7.828 1.00 84.12 96 THR A C 1
ATOM 798 O O . THR A 1 96 ? 14.570 -9.162 6.811 1.00 84.12 96 THR A O 1
ATOM 801 N N . LEU A 1 97 ? 12.588 -9.317 7.855 1.00 86.50 97 LEU A N 1
ATOM 802 C CA . LEU A 1 97 ? 11.846 -9.868 6.715 1.00 86.50 97 LEU A CA 1
ATOM 803 C C . LEU A 1 97 ? 11.998 -9.027 5.440 1.00 86.50 97 LEU A C 1
ATOM 805 O O . LEU A 1 97 ? 12.229 -9.632 4.396 1.00 86.50 97 LEU A O 1
ATOM 809 N N . PRO A 1 98 ? 11.995 -7.676 5.471 1.00 82.88 98 PRO A N 1
ATOM 810 C CA . PRO A 1 98 ? 12.253 -6.882 4.273 1.00 82.88 98 PRO A CA 1
ATOM 811 C C . PRO A 1 98 ? 13.564 -7.212 3.552 1.00 82.88 98 PRO A C 1
ATOM 813 O O . PRO A 1 98 ? 13.653 -7.005 2.346 1.00 82.88 98 PRO A O 1
ATOM 816 N N . ARG A 1 99 ? 14.568 -7.735 4.269 1.00 78.81 99 ARG A N 1
ATOM 817 C CA . ARG A 1 99 ? 15.882 -8.078 3.713 1.00 78.81 99 ARG A CA 1
ATOM 818 C C . ARG A 1 99 ? 15.866 -9.379 2.911 1.00 78.81 99 ARG A C 1
ATOM 820 O O . ARG A 1 99 ? 16.674 -9.507 2.002 1.00 78.81 99 ARG A O 1
ATOM 827 N N . ILE A 1 100 ? 14.927 -10.298 3.169 1.00 78.69 100 ILE A N 1
ATOM 828 C CA . ILE A 1 100 ? 14.783 -11.567 2.412 1.00 78.69 100 ILE A CA 1
ATOM 829 C C . ILE A 1 100 ? 14.684 -11.310 0.909 1.00 78.69 100 ILE A C 1
ATOM 831 O O . ILE A 1 100 ? 15.148 -12.086 0.084 1.00 78.69 100 ILE A O 1
ATOM 835 N N . TYR A 1 101 ? 14.086 -10.183 0.561 1.00 75.12 101 TYR A N 1
ATOM 836 C CA . TYR A 1 101 ? 13.624 -9.879 -0.778 1.00 75.12 101 TYR A CA 1
ATOM 837 C C . TYR A 1 101 ? 14.659 -9.188 -1.659 1.00 75.12 101 TYR A C 1
ATOM 839 O O . TYR A 1 101 ? 14.339 -8.774 -2.774 1.00 75.12 101 TYR A O 1
ATOM 847 N N . GLY A 1 102 ? 15.880 -9.029 -1.147 1.00 81.19 102 GLY A N 1
ATOM 848 C CA . GLY A 1 102 ? 16.904 -8.219 -1.780 1.00 81.19 102 GLY A CA 1
ATOM 849 C C . GLY A 1 102 ? 16.535 -6.735 -1.828 1.00 81.19 102 GLY A C 1
ATOM 850 O O . GLY A 1 102 ? 15.411 -6.303 -1.545 1.00 81.19 102 GLY A O 1
ATOM 851 N N . ALA A 1 103 ? 17.518 -5.932 -2.209 1.00 85.38 103 ALA A N 1
ATOM 852 C CA . ALA A 1 103 ? 17.326 -4.528 -2.506 1.00 85.38 103 ALA A CA 1
ATOM 853 C C . ALA A 1 103 ? 17.830 -4.194 -3.901 1.00 85.38 103 ALA A C 1
ATOM 855 O O . ALA A 1 103 ? 18.799 -4.766 -4.390 1.00 85.38 103 ALA A O 1
ATOM 856 N N . ILE A 1 104 ? 17.190 -3.218 -4.526 1.00 85.38 104 ILE A N 1
ATOM 857 C CA . ILE A 1 104 ? 17.738 -2.557 -5.708 1.00 85.38 104 ILE A CA 1
ATOM 858 C C . ILE A 1 104 ? 18.314 -1.205 -5.316 1.00 85.38 104 ILE A C 1
ATOM 860 O O . ILE A 1 104 ? 17.739 -0.519 -4.471 1.00 85.38 104 ILE A O 1
ATOM 864 N N . ALA A 1 105 ? 19.421 -0.838 -5.956 1.00 84.44 105 ALA A N 1
ATOM 865 C CA . ALA A 1 105 ? 20.032 0.479 -5.842 1.00 84.44 105 ALA A CA 1
ATOM 866 C C . ALA A 1 105 ? 20.428 0.994 -7.229 1.00 84.44 105 ALA A C 1
ATOM 868 O O . ALA A 1 105 ? 20.770 0.217 -8.122 1.00 84.44 105 ALA A O 1
ATOM 869 N N . PHE A 1 106 ? 20.399 2.312 -7.426 1.00 85.25 106 PHE A N 1
ATOM 870 C CA . PHE A 1 106 ? 20.947 2.927 -8.634 1.00 85.25 106 PHE A CA 1
ATOM 871 C C . PHE A 1 106 ? 22.440 3.194 -8.448 1.00 85.25 106 PHE A C 1
ATOM 873 O O . PHE A 1 106 ? 22.834 3.798 -7.456 1.00 85.25 106 PHE A O 1
ATOM 880 N N . HIS A 1 107 ? 23.268 2.817 -9.426 1.00 82.94 107 HIS A N 1
ATOM 881 C CA . HIS A 1 107 ? 24.720 3.040 -9.350 1.00 82.94 107 HIS A CA 1
ATOM 882 C C . HIS A 1 107 ? 25.097 4.524 -9.320 1.00 82.94 107 HIS A C 1
ATOM 884 O O . HIS A 1 107 ? 26.105 4.909 -8.733 1.00 82.94 107 HIS A O 1
ATOM 890 N N . HIS A 1 108 ? 24.302 5.364 -9.987 1.00 81.38 108 HIS A N 1
ATOM 891 C CA . HIS A 1 108 ? 24.605 6.778 -10.143 1.00 81.38 108 HIS A CA 1
ATOM 892 C C . HIS A 1 108 ? 23.360 7.643 -9.988 1.00 81.38 108 HIS A C 1
ATOM 894 O O . HIS A 1 108 ? 22.340 7.424 -10.649 1.00 81.38 108 HIS A O 1
ATOM 900 N N . LYS A 1 109 ? 23.504 8.726 -9.217 1.00 83.69 109 LYS A N 1
ATOM 901 C CA . LYS A 1 109 ? 22.517 9.811 -9.109 1.00 83.69 109 LYS A CA 1
ATOM 902 C C . LYS A 1 109 ? 22.093 10.358 -10.478 1.00 83.69 109 LYS A C 1
ATOM 904 O O . LYS A 1 109 ? 20.938 10.721 -10.671 1.00 83.69 109 LYS A O 1
ATOM 909 N N . SER A 1 110 ? 22.999 10.348 -11.457 1.00 86.31 110 SER A N 1
ATOM 910 C CA . SER A 1 110 ? 22.727 10.806 -12.822 1.00 86.31 110 SER A CA 1
ATOM 911 C C . SER A 1 110 ? 21.628 10.007 -13.530 1.00 86.31 110 SER A C 1
ATOM 913 O O . SER A 1 110 ? 20.906 10.582 -14.345 1.00 86.31 110 SER A O 1
ATOM 915 N N . PHE A 1 111 ? 21.456 8.714 -13.219 1.00 86.75 111 PHE A N 1
ATOM 916 C CA . PHE A 1 111 ? 20.352 7.922 -13.765 1.00 86.75 111 PHE A CA 1
ATOM 917 C C . PHE A 1 111 ? 19.018 8.337 -13.141 1.00 86.75 111 PHE A C 1
ATOM 919 O O . PHE A 1 111 ? 18.045 8.543 -13.861 1.00 86.75 111 PHE A O 1
ATOM 926 N N . TYR A 1 112 ? 18.987 8.566 -11.828 1.00 84.19 112 TYR A N 1
ATOM 927 C CA . TYR A 1 112 ? 17.811 9.109 -11.145 1.00 84.19 112 TYR A CA 1
ATOM 928 C C . TYR A 1 112 ? 17.410 10.490 -11.699 1.00 84.19 112 TYR A C 1
ATOM 930 O O . TYR A 1 112 ? 16.243 10.736 -12.006 1.00 84.19 112 TYR A O 1
ATOM 938 N N . GLU A 1 113 ? 18.378 11.387 -11.904 1.00 86.38 113 GLU A N 1
ATOM 939 C CA . GLU A 1 113 ? 18.144 12.702 -12.517 1.00 86.38 113 GLU A CA 1
ATOM 940 C C . GLU A 1 113 ? 17.667 12.594 -13.967 1.00 86.38 113 GLU A C 1
ATOM 942 O O . GLU A 1 113 ? 16.786 13.342 -14.389 1.00 86.38 113 GLU A O 1
ATOM 947 N N . PHE A 1 114 ? 18.213 11.641 -14.722 1.00 89.62 114 PHE A N 1
ATOM 948 C CA . PHE A 1 114 ? 17.754 11.335 -16.070 1.00 89.62 114 PHE A CA 1
ATOM 949 C C . PHE A 1 114 ? 16.279 10.900 -16.080 1.00 89.62 114 PHE A C 1
ATOM 951 O O . PHE A 1 114 ? 15.508 11.411 -16.888 1.00 89.62 114 PHE A O 1
ATOM 958 N N . LEU A 1 115 ? 15.868 10.015 -15.163 1.00 87.94 115 LEU A N 1
ATOM 959 C CA . LEU A 1 115 ? 14.479 9.557 -15.040 1.00 87.94 115 LEU A CA 1
ATOM 960 C C . LEU A 1 115 ? 13.506 10.701 -14.708 1.00 87.94 115 LEU A C 1
ATOM 962 O O . LEU A 1 115 ? 12.358 10.695 -15.165 1.00 87.94 115 LEU A O 1
ATOM 966 N N . ARG A 1 116 ? 13.970 11.688 -13.931 1.00 84.38 116 ARG A N 1
ATOM 967 C CA . ARG A 1 116 ? 13.188 12.859 -13.515 1.00 84.38 116 ARG A CA 1
ATOM 968 C C . ARG A 1 116 ? 12.998 13.888 -14.626 1.00 84.38 116 ARG A C 1
ATOM 970 O O . ARG A 1 116 ? 12.054 14.664 -14.548 1.00 84.38 116 ARG A O 1
ATOM 977 N N . ASP A 1 117 ? 13.872 13.933 -15.623 1.00 88.25 117 ASP A N 1
ATOM 978 C CA . ASP A 1 117 ? 13.830 14.941 -16.680 1.00 88.25 117 ASP A CA 1
ATOM 979 C C . ASP A 1 117 ? 13.168 14.372 -17.950 1.00 88.25 117 ASP A C 1
ATOM 981 O O . ASP A 1 117 ? 13.796 13.586 -18.669 1.00 88.25 117 ASP A O 1
ATOM 985 N N . PRO A 1 118 ? 11.915 14.750 -18.279 1.00 87.38 118 PRO A N 1
ATOM 986 C CA . PRO A 1 118 ? 11.236 14.268 -19.479 1.00 87.38 118 PRO A CA 1
ATOM 987 C C . PRO A 1 118 ? 11.925 14.698 -20.775 1.00 87.38 118 PRO A C 1
ATOM 989 O O . PRO A 1 118 ? 11.859 13.964 -21.760 1.00 87.38 118 PRO A O 1
ATOM 992 N N . ALA A 1 119 ? 12.599 15.854 -20.788 1.00 87.88 119 ALA A N 1
ATOM 993 C CA . ALA A 1 119 ? 13.306 16.339 -21.969 1.00 87.88 119 ALA A CA 1
ATOM 994 C C . ALA A 1 119 ? 14.527 15.463 -22.270 1.00 87.88 119 ALA A C 1
ATOM 996 O O . ALA A 1 119 ? 14.817 15.181 -23.432 1.00 87.88 119 ALA A O 1
ATOM 997 N N . ARG A 1 120 ? 15.206 14.970 -21.226 1.00 87.75 120 ARG A N 1
ATOM 998 C CA . ARG A 1 120 ? 16.337 14.042 -21.372 1.00 87.75 120 ARG A CA 1
ATOM 999 C C . ARG A 1 120 ? 15.892 12.601 -21.600 1.00 87.75 120 ARG A C 1
ATOM 1001 O O . ARG A 1 120 ? 16.505 11.910 -22.411 1.00 87.75 120 ARG A O 1
ATOM 1008 N N . SER A 1 121 ? 14.854 12.144 -20.899 1.00 88.12 121 SER A N 1
ATOM 1009 C CA . SER A 1 121 ? 14.410 10.743 -20.932 1.00 88.12 121 SER A CA 1
ATOM 1010 C C . SER A 1 121 ? 13.478 10.381 -22.076 1.00 88.12 121 SER A C 1
ATOM 1012 O O . SER A 1 121 ? 13.419 9.207 -22.446 1.00 88.12 121 SER A O 1
ATOM 1014 N N . SER A 1 122 ? 12.817 11.362 -22.695 1.00 87.00 122 SER A N 1
ATOM 1015 C CA . SER A 1 122 ? 11.976 11.167 -23.878 1.00 87.00 122 SER A CA 1
ATOM 1016 C C . SER A 1 122 ? 10.982 10.006 -23.681 1.00 87.00 122 SER A C 1
ATOM 1018 O O . SER A 1 122 ? 10.233 9.993 -22.702 1.00 87.00 122 SER A O 1
ATOM 1020 N N . SER A 1 123 ? 10.987 9.004 -24.566 1.00 84.50 123 SER A N 1
ATOM 1021 C CA . SER A 1 123 ? 10.119 7.820 -24.506 1.00 84.50 123 SER A CA 1
ATOM 1022 C C . SER A 1 123 ? 10.282 6.969 -23.244 1.00 84.50 123 SER A C 1
ATOM 1024 O O . SER A 1 123 ? 9.397 6.174 -22.943 1.00 84.50 123 SER A O 1
ATOM 1026 N N . PHE A 1 124 ? 11.377 7.134 -22.500 1.00 86.94 124 PHE A N 1
ATOM 1027 C CA . PHE A 1 124 ? 11.665 6.414 -21.261 1.00 86.94 124 PHE A CA 1
ATOM 1028 C C . PHE A 1 124 ? 11.199 7.160 -20.006 1.00 86.94 124 PHE A C 1
ATOM 1030 O O . PHE A 1 124 ? 11.327 6.644 -18.899 1.00 86.94 124 PHE A O 1
ATOM 1037 N N . SER A 1 125 ? 10.648 8.367 -20.154 1.00 89.12 125 SER A N 1
ATOM 1038 C CA . SER A 1 125 ? 10.230 9.186 -19.017 1.00 89.12 125 SER A CA 1
ATOM 1039 C C . SER A 1 125 ? 9.225 8.459 -18.121 1.00 89.12 125 SER A C 1
ATOM 1041 O O . SER A 1 125 ? 8.234 7.907 -18.600 1.00 89.12 125 SER A O 1
ATOM 1043 N N . ILE A 1 126 ? 9.470 8.490 -16.808 1.00 91.38 126 ILE A N 1
ATOM 1044 C CA . ILE A 1 126 ? 8.643 7.818 -15.790 1.00 91.38 126 ILE A CA 1
ATOM 1045 C C . ILE A 1 126 ? 7.697 8.772 -15.050 1.00 91.38 126 ILE A C 1
ATOM 1047 O O . ILE A 1 126 ? 6.945 8.345 -14.173 1.00 91.38 126 ILE A O 1
ATOM 1051 N N . ILE A 1 127 ? 7.735 10.067 -15.390 1.00 89.88 127 ILE A N 1
ATOM 1052 C CA . ILE A 1 127 ? 6.948 11.111 -14.718 1.00 89.88 127 ILE A CA 1
ATOM 1053 C C . ILE A 1 127 ? 5.880 11.754 -15.613 1.00 89.88 127 ILE A C 1
ATOM 1055 O O . ILE A 1 127 ? 5.253 12.738 -15.203 1.00 89.88 127 ILE A O 1
ATOM 1059 N N . THR A 1 128 ? 5.656 11.224 -16.819 1.00 90.69 128 THR A N 1
ATOM 1060 C CA . THR A 1 128 ? 4.608 11.726 -17.721 1.00 90.69 128 THR A CA 1
ATOM 1061 C C . THR A 1 128 ? 3.211 11.500 -17.122 1.00 90.69 128 THR A C 1
ATOM 1063 O O . THR A 1 128 ? 3.023 10.557 -16.346 1.00 90.69 128 THR A O 1
ATOM 1066 N N . PRO A 1 129 ? 2.199 12.312 -17.487 1.00 91.12 129 PRO A N 1
ATOM 1067 C CA . PRO A 1 129 ? 0.827 12.107 -17.016 1.00 91.12 129 PRO A CA 1
ATOM 1068 C C . PRO A 1 129 ? 0.284 10.705 -17.325 1.00 91.12 129 PRO A C 1
ATOM 1070 O O . PRO A 1 129 ? -0.385 10.107 -16.488 1.00 91.12 129 PRO A O 1
ATOM 1073 N N . ALA A 1 130 ? 0.632 10.144 -18.489 1.00 91.88 130 ALA A N 1
ATOM 1074 C CA . ALA A 1 130 ? 0.221 8.799 -18.883 1.00 91.88 130 ALA A CA 1
ATOM 1075 C C . ALA A 1 130 ? 0.817 7.715 -17.969 1.00 91.88 130 ALA A C 1
ATOM 1077 O O . ALA A 1 130 ? 0.098 6.823 -17.530 1.00 91.88 130 ALA A O 1
ATOM 1078 N N . ILE A 1 131 ? 2.108 7.810 -17.624 1.00 92.50 131 ILE A N 1
ATOM 1079 C CA . ILE A 1 131 ? 2.737 6.856 -16.698 1.00 92.50 131 ILE A CA 1
ATOM 1080 C C . ILE A 1 131 ? 2.159 6.997 -15.287 1.00 92.50 131 ILE A C 1
ATOM 1082 O O . ILE A 1 131 ? 1.885 5.982 -14.651 1.00 92.50 131 ILE A O 1
ATOM 1086 N N . ARG A 1 132 ? 1.887 8.223 -14.817 1.00 92.31 132 ARG A N 1
ATOM 1087 C CA . ARG A 1 132 ? 1.220 8.436 -13.519 1.00 92.31 132 ARG A CA 1
ATOM 1088 C C . ARG A 1 132 ? -0.177 7.824 -13.482 1.00 92.31 132 ARG A C 1
ATOM 1090 O O . ARG A 1 132 ? -0.511 7.164 -12.504 1.00 92.31 132 ARG A O 1
ATOM 1097 N N . GLN A 1 133 ? -0.970 8.011 -14.538 1.00 94.81 133 GLN A N 1
ATOM 1098 C CA . GLN A 1 133 ? -2.297 7.405 -14.661 1.00 94.81 133 GLN A CA 1
ATOM 1099 C C . GLN A 1 133 ? -2.203 5.872 -14.678 1.00 94.81 133 GLN A C 1
ATOM 1101 O O . GLN A 1 133 ? -2.932 5.215 -13.941 1.00 94.81 133 GLN A O 1
ATOM 1106 N N . ASN A 1 134 ? -1.258 5.305 -15.434 1.00 95.44 134 ASN A N 1
ATOM 1107 C CA . ASN A 1 134 ? -1.029 3.858 -15.476 1.00 95.44 134 ASN A CA 1
ATOM 1108 C C . ASN A 1 134 ? -0.600 3.294 -14.115 1.00 95.44 134 ASN A C 1
ATOM 1110 O O . ASN A 1 134 ? -1.090 2.241 -13.709 1.00 95.44 134 ASN A O 1
ATOM 1114 N N . LEU A 1 135 ? 0.291 3.987 -13.398 1.00 95.44 135 LEU A N 1
ATOM 1115 C CA . LEU A 1 135 ? 0.693 3.604 -12.046 1.00 95.44 135 LEU A CA 1
ATOM 1116 C C . LEU A 1 135 ? -0.492 3.649 -11.089 1.00 95.44 135 LEU A C 1
ATOM 1118 O O . LEU A 1 135 ? -0.734 2.676 -10.383 1.00 95.44 135 LEU A O 1
ATOM 1122 N N . PHE A 1 136 ? -1.254 4.739 -11.100 1.00 95.75 136 PHE A N 1
ATOM 1123 C CA . PHE A 1 136 ? -2.450 4.878 -10.279 1.00 95.75 136 PHE A CA 1
ATOM 1124 C C . PHE A 1 136 ? -3.450 3.746 -10.538 1.00 95.75 136 PHE A C 1
ATOM 1126 O O . PHE A 1 136 ? -3.854 3.056 -9.605 1.00 95.75 136 PHE A O 1
ATOM 1133 N N . ASP A 1 137 ? -3.789 3.490 -11.802 1.00 96.62 137 ASP A N 1
ATOM 1134 C CA . ASP A 1 137 ? -4.731 2.433 -12.171 1.00 96.62 137 ASP A CA 1
ATOM 1135 C C . ASP A 1 137 ? -4.219 1.044 -11.786 1.00 96.62 137 ASP A C 1
ATOM 1137 O O . ASP A 1 137 ? -4.991 0.215 -11.296 1.00 96.62 137 ASP A O 1
ATOM 1141 N N . ARG A 1 138 ? -2.911 0.798 -11.932 1.00 97.19 138 ARG A N 1
ATOM 1142 C CA . ARG A 1 138 ? -2.300 -0.454 -11.484 1.00 97.19 138 ARG A CA 1
ATOM 1143 C C . ARG A 1 138 ? -2.394 -0.618 -9.971 1.00 97.19 138 ARG A C 1
ATOM 1145 O O . ARG A 1 138 ? -2.749 -1.702 -9.518 1.00 97.19 138 ARG A O 1
ATOM 1152 N N . LEU A 1 139 ? -2.093 0.425 -9.201 1.00 96.50 139 LEU A N 1
ATOM 1153 C CA . LEU A 1 139 ? -2.167 0.383 -7.740 1.00 96.50 139 LEU A CA 1
ATOM 1154 C C . LEU A 1 139 ? -3.609 0.155 -7.266 1.00 96.50 139 LEU A C 1
ATOM 1156 O O . LEU A 1 139 ? -3.828 -0.674 -6.390 1.00 96.50 139 LEU A O 1
ATOM 1160 N N . ILE A 1 140 ? -4.604 0.798 -7.888 1.00 96.75 140 ILE A N 1
ATOM 1161 C CA . ILE A 1 140 ? -6.029 0.531 -7.621 1.00 96.75 140 ILE A CA 1
ATOM 1162 C C . ILE A 1 140 ? -6.364 -0.943 -7.899 1.00 96.75 140 ILE A C 1
ATOM 1164 O O . ILE A 1 140 ? -6.946 -1.625 -7.053 1.00 96.75 140 ILE A O 1
ATOM 1168 N N . GLN A 1 141 ? -5.960 -1.462 -9.063 1.00 97.75 141 GLN A N 1
ATOM 1169 C CA . GLN A 1 141 ? -6.195 -2.858 -9.436 1.00 97.75 141 GLN A CA 1
ATOM 1170 C C . GLN A 1 141 ? -5.573 -3.827 -8.421 1.00 97.75 141 GLN A C 1
ATOM 1172 O O . GLN A 1 141 ? -6.238 -4.760 -7.970 1.00 97.75 141 GLN A O 1
ATOM 1177 N N . GLN A 1 142 ? -4.314 -3.598 -8.046 1.00 97.62 142 GLN A N 1
ATOM 1178 C CA . GLN A 1 142 ? -3.590 -4.450 -7.105 1.00 97.62 142 GLN A CA 1
ATOM 1179 C C . GLN A 1 142 ? -4.169 -4.349 -5.695 1.00 97.62 142 GLN A C 1
ATOM 1181 O O . GLN A 1 142 ? -4.353 -5.372 -5.037 1.00 97.62 142 GLN A O 1
ATOM 1186 N N . HIS A 1 143 ? -4.589 -3.158 -5.261 1.00 97.06 143 HIS A N 1
ATOM 1187 C CA . HIS A 1 143 ? -5.337 -3.011 -4.019 1.00 97.06 143 HIS A CA 1
ATOM 1188 C C . HIS A 1 143 ? -6.582 -3.900 -4.020 1.00 97.06 143 HIS A C 1
ATOM 1190 O O . HIS A 1 143 ? -6.825 -4.617 -3.051 1.00 97.06 143 HIS A O 1
ATOM 1196 N N . HIS A 1 144 ? -7.406 -3.855 -5.071 1.00 97.19 144 HIS A N 1
ATOM 1197 C CA . HIS A 1 144 ? -8.610 -4.685 -5.139 1.00 97.19 144 HIS A CA 1
ATOM 1198 C C . HIS A 1 144 ? -8.280 -6.176 -5.143 1.00 97.19 144 HIS A C 1
ATOM 1200 O O . HIS A 1 144 ? -8.932 -6.932 -4.423 1.00 97.19 144 HIS A O 1
ATOM 1206 N N . HIS A 1 145 ? -7.255 -6.582 -5.892 1.00 96.88 145 HIS A N 1
ATOM 1207 C CA . HIS A 1 145 ? -6.765 -7.958 -5.931 1.00 96.88 145 HIS A CA 1
ATOM 1208 C C . HIS A 1 145 ? -6.398 -8.461 -4.529 1.00 96.88 145 HIS A C 1
ATOM 1210 O O . HIS A 1 145 ? -7.035 -9.389 -4.022 1.00 96.88 145 HIS A O 1
ATOM 1216 N N . TYR A 1 146 ? -5.476 -7.787 -3.835 1.00 96.56 146 TYR A N 1
ATOM 1217 C CA . TYR A 1 146 ? -5.053 -8.194 -2.493 1.00 96.56 146 TYR A CA 1
ATOM 1218 C C . TYR A 1 146 ? -6.174 -8.058 -1.460 1.00 96.56 146 TYR A C 1
ATOM 1220 O O . TYR A 1 146 ? -6.415 -8.993 -0.697 1.00 96.56 146 TYR A O 1
ATOM 1228 N N . ALA A 1 147 ? -6.937 -6.964 -1.462 1.00 96.25 147 ALA A N 1
ATOM 1229 C CA . ALA A 1 147 ? -8.056 -6.789 -0.536 1.00 96.25 147 ALA A CA 1
ATOM 1230 C C . ALA A 1 147 ? -9.147 -7.854 -0.731 1.00 96.25 147 ALA A C 1
ATOM 1232 O O . ALA A 1 147 ? -9.782 -8.272 0.240 1.00 96.25 147 ALA A O 1
ATOM 1233 N N . SER A 1 148 ? -9.382 -8.318 -1.963 1.00 95.69 148 SER A N 1
ATOM 1234 C CA . SER A 1 148 ? -10.343 -9.393 -2.233 1.00 95.69 148 SER A CA 1
ATOM 1235 C C . SER A 1 148 ? -9.885 -10.737 -1.671 1.00 95.69 148 SER A C 1
ATOM 1237 O O . SER A 1 148 ? -10.714 -11.566 -1.319 1.00 95.69 148 SER A O 1
ATOM 1239 N N . SER A 1 149 ? -8.583 -10.938 -1.503 1.00 95.94 149 SER A N 1
ATOM 1240 C CA . SER A 1 149 ? -8.050 -12.185 -0.963 1.00 95.94 149 SER A CA 1
ATOM 1241 C C . SER A 1 149 ? -8.201 -12.334 0.556 1.00 95.94 149 SER A C 1
ATOM 1243 O O . SER A 1 149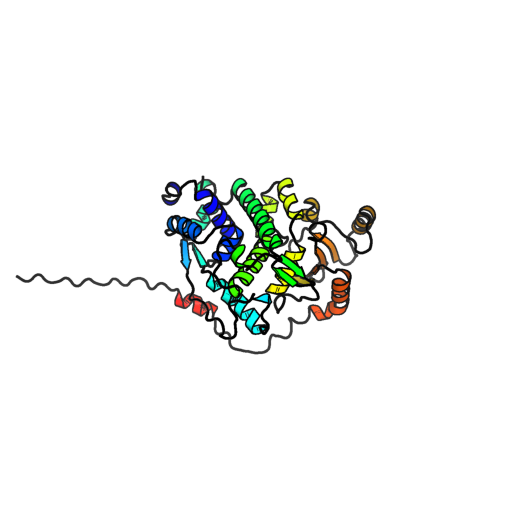 ? -7.935 -13.406 1.094 1.00 95.94 149 SER A O 1
ATOM 1245 N N . TYR A 1 150 ? -8.662 -11.281 1.235 1.00 95.44 150 TYR A N 1
ATOM 1246 C CA . TYR A 1 150 ? -8.929 -11.272 2.668 1.00 95.44 150 TYR A CA 1
ATOM 1247 C C . TYR A 1 150 ? -10.427 -11.154 2.969 1.00 95.44 150 TYR A C 1
ATOM 1249 O O . TYR A 1 150 ? -11.195 -10.502 2.248 1.00 95.44 150 TYR A O 1
ATOM 1257 N N . VAL A 1 151 ? -10.828 -11.730 4.097 1.00 94.69 151 VAL A N 1
ATOM 1258 C CA . VAL A 1 151 ? 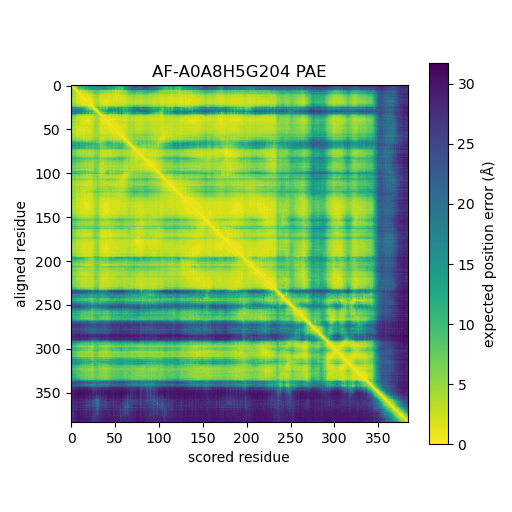-12.096 -11.453 4.778 1.00 94.69 151 VAL A CA 1
ATOM 1259 C C . VAL A 1 151 ? -11.811 -10.907 6.175 1.00 94.69 151 VAL A C 1
ATOM 1261 O O . VAL A 1 151 ? -10.745 -11.136 6.748 1.00 94.69 151 VAL A O 1
ATOM 1264 N N . THR A 1 152 ? -12.746 -10.125 6.704 1.00 91.38 152 THR A N 1
ATOM 1265 C CA . THR A 1 152 ? -12.636 -9.541 8.040 1.00 91.38 152 THR A CA 1
ATOM 1266 C C . THR A 1 152 ? -13.287 -10.471 9.060 1.00 91.38 152 THR A C 1
ATOM 1268 O O . THR A 1 152 ? -14.433 -10.884 8.890 1.00 91.38 152 THR A O 1
ATOM 1271 N N . GLN A 1 153 ? -12.569 -10.791 10.136 1.00 88.31 153 GLN A N 1
ATOM 1272 C CA . GLN A 1 153 ? -13.097 -11.541 11.275 1.00 88.31 153 GLN A CA 1
ATOM 1273 C C . GLN A 1 153 ? -12.802 -10.755 12.555 1.00 88.31 153 GLN A C 1
ATOM 1275 O O . GLN A 1 153 ? -11.681 -10.753 13.062 1.00 88.31 153 GLN A O 1
ATOM 1280 N N . GLY A 1 154 ? -13.805 -10.024 13.048 1.00 84.31 154 GLY A N 1
ATOM 1281 C CA . GLY A 1 154 ? -13.612 -9.057 14.131 1.00 84.31 154 GLY A CA 1
ATOM 1282 C C . GLY A 1 154 ? -12.611 -7.968 13.729 1.00 84.31 154 GLY A C 1
ATOM 1283 O O . GLY A 1 154 ? -12.836 -7.242 12.757 1.00 84.31 154 GLY A O 1
ATOM 1284 N N . THR A 1 155 ? -11.503 -7.884 14.466 1.00 79.81 155 THR A N 1
ATOM 1285 C CA . THR A 1 155 ? -10.382 -6.953 14.244 1.00 79.81 155 THR A CA 1
ATOM 1286 C C . THR A 1 155 ? -9.221 -7.572 13.456 1.00 79.81 155 THR A C 1
ATOM 1288 O O . THR A 1 155 ? -8.162 -6.961 13.345 1.00 79.81 155 THR A O 1
ATOM 1291 N N . LYS A 1 156 ? -9.400 -8.776 12.896 1.00 85.06 156 LYS A N 1
ATOM 1292 C CA . LYS A 1 156 ? -8.374 -9.483 12.119 1.00 85.06 156 LYS A CA 1
ATOM 1293 C C . LYS A 1 156 ? -8.718 -9.547 10.633 1.00 85.06 156 LYS A C 1
ATOM 1295 O O . LYS A 1 156 ? -9.890 -9.582 10.244 1.00 85.06 156 LYS A O 1
ATOM 1300 N N . LEU A 1 157 ? -7.674 -9.618 9.815 1.00 90.12 157 LEU A N 1
ATOM 1301 C CA . LEU A 1 157 ? -7.729 -10.056 8.426 1.00 90.12 157 LEU A CA 1
ATOM 1302 C C . LEU A 1 157 ? -7.310 -11.515 8.355 1.00 90.12 157 LEU A C 1
ATOM 1304 O O . LEU A 1 157 ? -6.233 -11.876 8.816 1.00 90.12 157 LEU A O 1
ATOM 1308 N N . ILE A 1 158 ? -8.152 -12.333 7.742 1.00 92.31 158 ILE A N 1
ATOM 1309 C CA . ILE A 1 158 ? -7.848 -13.736 7.462 1.00 92.31 158 ILE A CA 1
ATOM 1310 C C . ILE A 1 158 ? -7.979 -13.974 5.962 1.00 92.31 158 ILE A C 1
ATOM 1312 O O . ILE A 1 158 ? -8.729 -13.266 5.278 1.00 92.31 158 ILE A O 1
ATOM 1316 N N . LEU A 1 159 ? -7.248 -14.953 5.434 1.00 93.31 159 LEU A N 1
ATOM 1317 C CA . LEU A 1 159 ? -7.397 -15.339 4.035 1.00 93.31 159 LEU A CA 1
ATOM 1318 C C . LEU A 1 159 ? -8.838 -15.781 3.761 1.00 93.31 159 LEU A C 1
ATOM 1320 O O . LEU A 1 159 ? -9.489 -16.435 4.578 1.00 93.31 159 LEU A O 1
ATOM 1324 N N . ARG A 1 160 ? -9.359 -15.385 2.600 1.00 93.75 160 ARG A N 1
ATOM 1325 C CA . ARG A 1 160 ? -10.700 -15.771 2.166 1.00 93.75 160 ARG A CA 1
ATOM 1326 C C . ARG A 1 160 ? -10.774 -17.299 1.998 1.00 93.75 160 ARG A C 1
ATOM 1328 O O . ARG A 1 160 ? -9.863 -17.870 1.395 1.00 93.75 160 ARG A O 1
ATOM 1335 N N . PRO A 1 161 ? -11.879 -17.949 2.417 1.00 91.31 161 PRO A N 1
ATOM 1336 C CA . PRO A 1 161 ? -12.115 -19.357 2.107 1.00 91.31 161 PRO A CA 1
ATOM 1337 C C . PRO A 1 161 ? -11.947 -19.648 0.609 1.00 91.31 161 PRO A C 1
ATOM 1339 O O . PRO A 1 161 ? -12.481 -18.922 -0.230 1.00 91.31 161 PRO A O 1
ATOM 1342 N N . GLY A 1 162 ? -11.197 -20.702 0.278 1.00 88.62 162 GLY A N 1
ATOM 1343 C CA . GLY A 1 162 ? -10.870 -21.080 -1.102 1.00 88.62 162 GLY A CA 1
ATOM 1344 C C . GLY A 1 162 ? -9.532 -20.542 -1.623 1.00 88.62 162 GLY A C 1
ATOM 1345 O O . GLY A 1 162 ? -9.109 -20.942 -2.703 1.00 88.62 162 GLY A O 1
ATOM 1346 N N . ILE A 1 163 ? -8.840 -19.684 -0.868 1.00 89.62 163 ILE A N 1
ATOM 1347 C CA . ILE A 1 163 ? -7.442 -19.328 -1.140 1.00 89.62 163 ILE A CA 1
ATOM 1348 C C . ILE A 1 163 ? -6.555 -20.226 -0.286 1.00 89.62 163 ILE A C 1
ATOM 1350 O O . ILE A 1 163 ? -6.593 -20.136 0.937 1.00 89.62 163 ILE A O 1
ATOM 1354 N N . ALA A 1 164 ? -5.784 -21.098 -0.939 1.00 88.12 164 ALA A N 1
ATOM 1355 C CA . ALA A 1 164 ? -4.970 -22.101 -0.256 1.00 88.12 164 ALA A CA 1
ATOM 1356 C C . ALA A 1 164 ? -3.817 -21.480 0.547 1.00 88.12 164 ALA A C 1
ATOM 1358 O O . ALA A 1 164 ? -3.542 -21.922 1.655 1.00 88.12 164 ALA A O 1
ATOM 1359 N N . SER A 1 165 ? -3.167 -20.452 -0.007 1.00 93.12 165 SER A N 1
ATOM 1360 C CA . SER A 1 165 ? -2.018 -19.782 0.606 1.00 93.12 165 SER A CA 1
ATOM 1361 C C . SER A 1 165 ? -1.890 -18.335 0.131 1.00 93.12 165 SER A C 1
ATOM 1363 O O . SER A 1 165 ? -2.445 -17.934 -0.902 1.00 93.12 165 SER A O 1
ATOM 1365 N N . SER A 1 166 ? -1.115 -17.537 0.858 1.00 93.56 166 SER A N 1
ATOM 1366 C CA . SER A 1 166 ? -0.765 -16.167 0.485 1.00 93.56 166 SER A CA 1
ATOM 1367 C C . SER A 1 166 ? 0.007 -16.106 -0.836 1.00 93.56 166 SER A C 1
ATOM 1369 O O . SER A 1 166 ? -0.244 -15.206 -1.649 1.00 93.56 166 SER A O 1
ATOM 1371 N N . SER A 1 167 ? 0.839 -17.117 -1.108 1.00 94.69 167 SER A N 1
ATOM 1372 C CA . SER A 1 167 ? 1.615 -17.269 -2.345 1.00 94.69 167 SER A CA 1
ATOM 1373 C C . SER A 1 167 ? 0.744 -17.253 -3.601 1.00 94.69 167 SER A C 1
ATOM 1375 O O . SER A 1 167 ? 1.155 -16.719 -4.625 1.00 94.69 167 SER A O 1
ATOM 1377 N N . THR A 1 168 ? -0.490 -17.769 -3.517 1.00 93.81 168 THR A N 1
ATOM 1378 C CA . THR A 1 168 ? -1.419 -17.901 -4.661 1.00 93.81 168 THR A CA 1
ATOM 1379 C C . THR A 1 168 ? -1.750 -16.556 -5.320 1.00 93.81 168 THR A C 1
ATOM 1381 O O . THR A 1 168 ? -2.119 -16.494 -6.490 1.00 93.81 168 THR A O 1
ATOM 1384 N N . THR A 1 169 ? -1.647 -15.462 -4.565 1.00 94.31 169 THR A N 1
ATOM 1385 C CA . THR A 1 169 ? -2.021 -14.119 -5.034 1.00 94.31 169 THR A CA 1
ATOM 1386 C C . THR A 1 169 ? -0.838 -13.188 -5.265 1.00 94.31 169 THR A C 1
ATOM 1388 O O . THR A 1 169 ? -1.037 -12.121 -5.843 1.00 94.31 169 THR A O 1
ATOM 1391 N N . LEU A 1 170 ? 0.360 -13.560 -4.811 1.00 96.00 170 LEU A N 1
ATOM 1392 C CA . LEU A 1 170 ? 1.571 -12.776 -5.032 1.00 96.00 170 LEU A CA 1
ATOM 1393 C C . LEU A 1 170 ? 2.071 -12.994 -6.462 1.00 96.00 170 LEU A C 1
ATOM 1395 O O . LEU A 1 170 ? 2.022 -14.097 -6.998 1.00 96.00 170 LEU A O 1
ATOM 1399 N N . SER A 1 171 ? 2.577 -11.931 -7.078 1.00 95.75 171 SER A N 1
ATOM 1400 C CA . SER A 1 171 ? 3.267 -12.023 -8.372 1.00 95.75 171 SER A CA 1
ATOM 1401 C C . SER A 1 171 ? 4.671 -12.612 -8.225 1.00 95.75 171 SER A C 1
ATOM 1403 O O . SER A 1 171 ? 5.186 -13.227 -9.156 1.00 95.75 171 SER A O 1
ATOM 1405 N N . TRP A 1 172 ? 5.275 -12.432 -7.051 1.00 94.38 172 TRP A N 1
ATOM 1406 C CA . TRP A 1 172 ? 6.582 -12.961 -6.688 1.00 94.38 172 TRP A CA 1
ATOM 1407 C C . TRP A 1 172 ? 6.532 -13.546 -5.265 1.00 94.38 172 TRP A C 1
ATOM 1409 O O . TRP A 1 172 ? 6.893 -12.854 -4.308 1.00 94.38 172 TRP A O 1
ATOM 1419 N N . PRO A 1 173 ? 6.028 -14.786 -5.111 1.00 93.62 173 PRO A N 1
ATOM 1420 C CA . PRO A 1 173 ? 6.062 -15.512 -3.843 1.00 93.62 173 PRO A CA 1
ATOM 1421 C C . PRO A 1 173 ? 7.470 -16.039 -3.530 1.00 93.62 173 PRO A C 1
ATOM 1423 O O . PRO A 1 173 ? 8.263 -16.271 -4.440 1.00 93.62 173 PRO A O 1
ATOM 1426 N N . GLN A 1 174 ? 7.763 -16.250 -2.249 1.00 89.50 174 GLN A N 1
ATOM 1427 C CA . GLN A 1 174 ? 9.004 -16.851 -1.742 1.00 89.50 174 GLN A CA 1
ATOM 1428 C C . GLN A 1 174 ? 8.844 -18.332 -1.390 1.00 89.50 174 GLN A C 1
ATOM 1430 O O . GLN A 1 174 ? 9.838 -19.013 -1.155 1.00 89.50 174 GLN A O 1
ATOM 1435 N N . GLY A 1 175 ? 7.610 -18.844 -1.358 1.00 88.75 175 GLY A N 1
ATOM 1436 C CA . GLY A 1 175 ? 7.346 -20.269 -1.149 1.00 88.75 175 GLY A CA 1
ATOM 1437 C C . GLY A 1 175 ? 7.260 -20.695 0.317 1.00 88.75 175 GLY A C 1
ATOM 1438 O O . GLY A 1 175 ? 7.184 -21.886 0.584 1.00 88.75 175 GLY A O 1
ATOM 1439 N N . SER A 1 176 ? 7.230 -19.746 1.254 1.00 92.31 176 SER A N 1
ATOM 1440 C CA . SER A 1 176 ? 6.884 -19.985 2.659 1.00 92.31 176 SER A CA 1
ATOM 1441 C C . SER A 1 176 ? 5.641 -19.175 2.997 1.00 92.31 176 SER A C 1
ATOM 1443 O O . SER A 1 176 ? 5.628 -17.965 2.776 1.00 92.31 176 SER A O 1
ATOM 1445 N N . GLU A 1 177 ? 4.618 -19.805 3.578 1.00 94.69 177 GLU A N 1
ATOM 1446 C CA . GLU A 1 177 ? 3.396 -19.094 3.974 1.00 94.69 177 GLU A CA 1
ATOM 1447 C C . GLU A 1 177 ? 3.690 -18.025 5.030 1.00 94.69 177 GLU A C 1
ATOM 1449 O O . GLU A 1 177 ? 3.090 -16.949 5.004 1.00 94.69 177 GLU A O 1
ATOM 1454 N N . TYR A 1 178 ? 4.652 -18.263 5.922 1.00 93.25 178 TYR A N 1
ATOM 1455 C CA . TYR A 1 178 ? 5.105 -17.261 6.884 1.00 93.25 178 TYR A CA 1
ATOM 1456 C C . TYR A 1 178 ? 5.592 -15.976 6.197 1.00 93.25 178 TYR A C 1
ATOM 1458 O O . TYR A 1 178 ? 5.126 -14.875 6.493 1.00 93.25 178 TYR A O 1
ATOM 1466 N N . VAL A 1 179 ? 6.498 -16.123 5.233 1.00 92.19 179 VAL A N 1
ATOM 1467 C CA . VAL A 1 179 ? 7.124 -15.017 4.497 1.00 92.19 179 VAL A CA 1
ATOM 1468 C C . VAL A 1 179 ? 6.118 -14.362 3.539 1.00 92.19 179 VAL A C 1
ATOM 1470 O O . VAL A 1 179 ? 5.976 -13.136 3.516 1.00 92.19 179 VAL A O 1
ATOM 1473 N N . ASP A 1 180 ? 5.340 -15.172 2.822 1.00 94.50 180 ASP A N 1
ATOM 1474 C CA . ASP A 1 180 ? 4.374 -14.723 1.820 1.00 94.50 180 ASP A CA 1
ATOM 1475 C C . ASP A 1 180 ? 3.162 -14.020 2.441 1.00 94.50 180 ASP A C 1
ATOM 1477 O O . ASP A 1 180 ? 2.697 -13.008 1.912 1.00 94.50 180 ASP A O 1
ATOM 1481 N N . SER A 1 181 ? 2.655 -14.494 3.582 1.00 94.12 181 SER A N 1
ATOM 1482 C CA . SER A 1 181 ? 1.562 -13.817 4.298 1.00 94.12 181 SER A CA 1
ATOM 1483 C C . SER A 1 181 ? 1.974 -12.435 4.793 1.00 94.12 181 SER A C 1
ATOM 1485 O O . SER A 1 181 ? 1.208 -11.477 4.638 1.00 94.12 181 SER A O 1
ATOM 1487 N N . TRP A 1 182 ? 3.201 -12.304 5.307 1.00 92.75 182 TRP A N 1
ATOM 1488 C CA . TRP A 1 182 ? 3.780 -11.017 5.674 1.00 92.75 182 TRP A CA 1
ATOM 1489 C C . TRP A 1 182 ? 3.920 -10.093 4.456 1.00 92.75 182 TRP A C 1
ATOM 1491 O O . TRP A 1 182 ? 3.422 -8.965 4.491 1.00 92.75 182 TRP A O 1
ATOM 1501 N N . ALA A 1 183 ? 4.520 -10.570 3.356 1.00 93.19 183 ALA A N 1
ATOM 1502 C CA . ALA A 1 183 ? 4.733 -9.757 2.154 1.00 93.19 183 ALA A CA 1
ATOM 1503 C C . ALA A 1 183 ? 3.412 -9.275 1.567 1.00 93.19 183 ALA A C 1
ATOM 1505 O O . ALA A 1 183 ? 3.270 -8.110 1.209 1.00 93.19 183 ALA A O 1
ATOM 1506 N N . LYS A 1 184 ? 2.417 -10.154 1.506 1.00 94.62 184 LYS A N 1
ATOM 1507 C CA . LYS A 1 184 ? 1.093 -9.836 0.986 1.00 94.62 184 LYS A CA 1
ATOM 1508 C C . LYS A 1 184 ? 0.388 -8.749 1.794 1.00 94.62 184 LYS A C 1
ATOM 1510 O O . LYS A 1 184 ? -0.193 -7.832 1.209 1.00 94.62 184 LYS A O 1
ATOM 1515 N N . ALA A 1 185 ? 0.459 -8.823 3.122 1.00 93.19 185 ALA A N 1
ATOM 1516 C CA . ALA A 1 185 ? -0.088 -7.785 3.986 1.00 93.19 185 ALA A CA 1
ATOM 1517 C C . ALA A 1 185 ? 0.672 -6.459 3.825 1.00 93.19 185 ALA A C 1
ATOM 1519 O O . ALA A 1 185 ? 0.036 -5.409 3.721 1.00 93.19 185 ALA A O 1
ATOM 1520 N N . LEU A 1 186 ? 2.008 -6.504 3.743 1.00 92.19 186 LEU A N 1
ATOM 1521 C CA . LEU A 1 186 ? 2.840 -5.319 3.528 1.00 92.19 186 LEU A CA 1
ATOM 1522 C C . LEU A 1 186 ? 2.546 -4.654 2.177 1.00 92.19 186 LEU A C 1
ATOM 1524 O O . LEU A 1 186 ? 2.409 -3.438 2.109 1.00 92.19 186 LEU A O 1
ATOM 1528 N N . VAL A 1 187 ? 2.392 -5.437 1.110 1.00 94.50 187 VAL A N 1
ATOM 1529 C CA . VAL A 1 187 ? 2.045 -4.937 -0.226 1.00 94.50 187 VAL A CA 1
ATOM 1530 C C . VAL A 1 187 ? 0.679 -4.256 -0.206 1.00 94.50 187 VAL A C 1
ATOM 1532 O O . VAL A 1 187 ? 0.561 -3.129 -0.685 1.00 94.50 187 VAL A O 1
ATOM 1535 N N . LEU A 1 188 ? -0.344 -4.886 0.388 1.00 95.38 188 LEU A N 1
ATOM 1536 C CA . LEU A 1 188 ? -1.656 -4.250 0.551 1.00 95.38 188 LEU A CA 1
ATOM 1537 C C . LEU A 1 188 ? -1.515 -2.908 1.278 1.00 95.38 188 LEU A C 1
ATOM 1539 O O . LEU A 1 188 ? -2.005 -1.891 0.794 1.00 95.38 188 LEU A O 1
ATOM 1543 N N . LEU A 1 189 ? -0.800 -2.901 2.401 1.00 91.94 189 LEU A N 1
ATOM 1544 C CA . LEU A 1 189 ? -0.592 -1.718 3.221 1.00 91.94 189 LEU A CA 1
ATOM 1545 C C . LEU A 1 189 ? 0.131 -0.599 2.469 1.00 91.94 189 LEU A C 1
ATOM 1547 O O . LEU A 1 189 ? -0.314 0.544 2.510 1.00 91.94 189 LEU A O 1
ATOM 1551 N N . ASN A 1 190 ? 1.212 -0.910 1.759 1.00 91.31 190 ASN A N 1
ATOM 1552 C CA . ASN A 1 190 ? 1.988 0.083 1.029 1.00 91.31 190 ASN A CA 1
ATOM 1553 C C . ASN A 1 190 ? 1.210 0.675 -0.146 1.00 91.31 190 ASN A C 1
ATOM 1555 O O . ASN A 1 190 ? 1.293 1.886 -0.380 1.00 91.31 190 ASN A O 1
ATOM 1559 N N . ILE A 1 191 ? 0.442 -0.147 -0.872 1.00 94.38 191 ILE A N 1
ATOM 1560 C CA . ILE A 1 191 ? -0.458 0.332 -1.927 1.00 94.38 191 ILE A CA 1
ATOM 1561 C C . ILE A 1 191 ? -1.483 1.280 -1.314 1.00 94.38 191 ILE A C 1
ATOM 1563 O O . ILE A 1 191 ? -1.605 2.423 -1.753 1.00 94.38 191 ILE A O 1
ATOM 1567 N N . SER A 1 192 ? -2.198 0.826 -0.282 1.00 92.44 192 SER A N 1
ATOM 1568 C CA . SER A 1 192 ? -3.224 1.623 0.383 1.00 92.44 192 SER A CA 1
ATOM 1569 C C . SER A 1 192 ? -2.653 2.918 0.950 1.00 92.44 192 SER A C 1
ATOM 1571 O O . SER A 1 192 ? -3.251 3.964 0.740 1.00 92.44 192 SER A O 1
ATOM 1573 N N . SER A 1 193 ? -1.484 2.873 1.591 1.00 87.25 193 SER A N 1
ATOM 1574 C CA . SER A 1 193 ? -0.761 4.033 2.118 1.00 87.25 193 SER A CA 1
ATOM 1575 C C . SER A 1 193 ? -0.424 5.021 0.998 1.00 87.25 193 SER A C 1
ATOM 1577 O O . SER A 1 193 ? -0.763 6.198 1.078 1.00 87.25 193 SER A O 1
ATOM 1579 N N . SER A 1 194 ? 0.109 4.535 -0.126 1.00 88.81 194 SER A N 1
ATOM 1580 C CA . SER A 1 194 ? 0.450 5.376 -1.286 1.00 88.81 194 SER A CA 1
ATOM 1581 C C . SER A 1 194 ? -0.766 6.037 -1.946 1.00 88.81 194 SER A C 1
ATOM 1583 O O . SER A 1 194 ? -0.636 7.083 -2.580 1.00 88.81 194 SER A O 1
ATOM 1585 N N . LEU A 1 195 ? -1.941 5.423 -1.804 1.00 90.62 195 LEU A N 1
ATOM 1586 C CA . LEU A 1 195 ? -3.230 5.928 -2.278 1.00 90.62 195 LEU A CA 1
ATOM 1587 C C . LEU A 1 195 ? -4.017 6.680 -1.188 1.00 90.62 195 LEU A C 1
ATOM 1589 O O . LEU A 1 195 ? -5.112 7.176 -1.457 1.00 90.62 195 LEU A O 1
ATOM 1593 N N . SER A 1 196 ? -3.487 6.749 0.035 1.00 83.38 196 SER A N 1
ATOM 1594 C CA . SER A 1 196 ? -4.135 7.365 1.190 1.00 83.38 196 SER A CA 1
ATOM 1595 C C . SER A 1 196 ? -3.543 8.728 1.504 1.00 83.38 196 SER A C 1
ATOM 1597 O O . SER A 1 196 ? -2.411 9.068 1.164 1.00 83.38 196 SER A O 1
ATOM 1599 N N . TYR A 1 197 ? -4.347 9.532 2.188 1.00 73.88 197 TYR A N 1
ATOM 1600 C CA . TYR A 1 197 ? -3.964 10.875 2.574 1.00 73.88 197 TYR A CA 1
ATOM 1601 C C . TYR A 1 197 ? -2.723 10.905 3.486 1.00 73.88 197 TYR A C 1
ATOM 1603 O O . TYR A 1 197 ? -2.522 10.022 4.315 1.00 73.88 197 TYR A O 1
ATOM 1611 N N . GLY A 1 198 ? -1.927 11.971 3.358 1.00 68.06 198 GLY A N 1
ATOM 1612 C CA . GLY A 1 198 ? -0.789 12.259 4.234 1.00 68.06 198 GLY A CA 1
ATOM 1613 C C . GLY A 1 198 ? 0.539 11.678 3.755 1.00 68.06 198 GLY A C 1
ATOM 1614 O O . GLY A 1 198 ? 1.581 12.071 4.266 1.00 68.06 198 GLY A O 1
ATOM 1615 N N . GLN A 1 199 ? 0.523 10.811 2.741 1.00 74.56 199 GLN A N 1
ATOM 1616 C CA . GLN A 1 199 ? 1.733 10.198 2.202 1.00 74.56 199 GLN A CA 1
ATOM 1617 C C . GLN A 1 199 ? 2.292 10.991 1.010 1.00 74.56 199 GLN A C 1
ATOM 1619 O O . GLN A 1 199 ? 1.509 11.468 0.179 1.00 74.56 199 GLN A O 1
ATOM 1624 N N . PRO A 1 200 ? 3.629 11.112 0.864 1.00 70.19 200 PRO A N 1
ATOM 1625 C CA . PRO A 1 200 ? 4.250 11.812 -0.265 1.00 70.19 200 PRO A CA 1
ATOM 1626 C C . PRO A 1 200 ? 3.756 11.313 -1.631 1.00 70.19 200 PRO A C 1
ATOM 1628 O O . PRO A 1 200 ? 3.444 12.119 -2.508 1.00 70.19 200 PRO A O 1
ATOM 1631 N N . GLY A 1 201 ? 3.583 9.992 -1.773 1.00 73.00 201 GLY A N 1
ATOM 1632 C CA . GLY A 1 201 ? 3.074 9.353 -2.991 1.00 73.00 201 GLY A CA 1
ATOM 1633 C C . GLY A 1 201 ? 1.686 9.843 -3.417 1.00 73.00 201 GLY A C 1
ATOM 1634 O O . GLY A 1 201 ? 1.414 9.976 -4.608 1.00 73.00 201 GLY A O 1
ATOM 1635 N N . PHE A 1 202 ? 0.823 10.192 -2.461 1.00 82.31 202 PHE A N 1
ATOM 1636 C CA . PHE A 1 202 ? -0.545 10.615 -2.747 1.00 82.31 202 PHE A CA 1
ATOM 1637 C C . PHE A 1 202 ? -0.617 12.001 -3.398 1.00 82.31 202 PHE A C 1
ATOM 1639 O O . PHE A 1 202 ? -1.429 12.226 -4.298 1.00 82.31 202 PHE A O 1
ATOM 1646 N N . ARG A 1 203 ? 0.267 12.927 -2.994 1.00 81.50 203 ARG A N 1
ATOM 1647 C CA . ARG A 1 203 ? 0.317 14.293 -3.551 1.00 81.50 203 ARG A CA 1
ATOM 1648 C C . ARG A 1 203 ? 0.581 14.283 -5.057 1.00 81.50 203 ARG A C 1
ATOM 1650 O O . ARG A 1 203 ? -0.066 15.015 -5.798 1.00 81.50 203 ARG A O 1
ATOM 1657 N N . ILE A 1 204 ? 1.444 13.377 -5.516 1.00 82.94 204 ILE A N 1
ATOM 1658 C CA . ILE A 1 204 ? 1.778 13.208 -6.939 1.00 82.94 204 ILE A CA 1
ATOM 1659 C C . ILE A 1 204 ? 0.539 12.865 -7.779 1.00 82.94 204 ILE A C 1
ATOM 1661 O O . ILE A 1 204 ? 0.418 13.324 -8.920 1.00 82.94 204 ILE A O 1
ATOM 1665 N N . PHE A 1 205 ? -0.386 12.076 -7.226 1.00 88.00 205 PHE A N 1
ATOM 1666 C CA . PHE A 1 205 ? -1.640 11.733 -7.894 1.00 88.00 205 PHE A CA 1
ATOM 1667 C C . PHE A 1 205 ? -2.647 12.880 -7.846 1.00 88.00 205 PHE A C 1
ATOM 1669 O O . PHE A 1 205 ? -3.289 13.155 -8.857 1.00 88.00 205 PHE A O 1
ATOM 1676 N N . LEU A 1 206 ? -2.756 13.582 -6.715 1.00 83.38 206 LEU A N 1
ATOM 1677 C CA . LEU A 1 206 ? -3.652 14.736 -6.586 1.00 83.38 206 LEU A CA 1
ATOM 1678 C C . LEU A 1 206 ? -3.317 15.858 -7.575 1.00 83.38 206 LEU A C 1
ATOM 1680 O O . LEU A 1 206 ? -4.222 16.443 -8.162 1.00 83.38 206 LEU A O 1
ATOM 1684 N N . GLU A 1 207 ? -2.032 16.151 -7.764 1.00 83.31 207 GLU A N 1
ATOM 1685 C CA . GLU A 1 207 ? -1.574 17.228 -8.650 1.00 83.31 207 GLU A CA 1
ATOM 1686 C C . GLU A 1 207 ? -1.561 16.818 -10.130 1.00 83.31 207 GLU A C 1
ATOM 1688 O O . GLU A 1 207 ? -1.610 17.671 -11.015 1.00 83.31 207 GLU A O 1
ATOM 1693 N N . GLY A 1 208 ? -1.450 15.516 -10.411 1.00 83.62 208 GLY A N 1
ATOM 1694 C CA . GLY A 1 208 ? -1.189 14.999 -11.755 1.00 83.62 208 GLY A CA 1
ATOM 1695 C C . GLY A 1 208 ? -2.364 14.323 -12.457 1.00 83.62 208 GLY A C 1
ATOM 1696 O O . GLY A 1 208 ? -2.259 14.071 -13.658 1.00 83.62 208 GLY A O 1
ATOM 1697 N N . LEU A 1 209 ? -3.445 13.987 -11.746 1.00 89.12 209 LEU A N 1
ATOM 1698 C CA . LEU A 1 209 ? -4.566 13.219 -12.294 1.00 89.12 209 LEU A CA 1
ATOM 1699 C C . LEU A 1 209 ? -5.850 14.039 -12.399 1.00 89.12 209 LEU A C 1
ATOM 1701 O O . LEU A 1 209 ? -6.097 14.986 -11.655 1.00 89.12 209 LEU A O 1
ATOM 1705 N N . LEU A 1 210 ? -6.718 13.617 -13.319 1.00 89.06 210 LEU A N 1
ATOM 1706 C CA . LEU A 1 210 ? -8.062 14.167 -13.437 1.00 89.06 210 LEU A CA 1
ATOM 1707 C C . LEU A 1 210 ? -8.907 13.787 -12.216 1.00 89.06 210 LEU A C 1
ATOM 1709 O O . LEU A 1 210 ? -8.830 12.667 -11.705 1.00 89.06 210 LEU A O 1
ATOM 1713 N N . ALA A 1 211 ? -9.797 14.693 -11.806 1.00 85.94 211 ALA A N 1
ATOM 1714 C CA . ALA A 1 211 ? -10.716 14.457 -10.692 1.00 85.94 211 ALA A CA 1
ATOM 1715 C C . ALA A 1 211 ? -11.584 13.199 -10.885 1.00 85.94 211 ALA A C 1
ATOM 1717 O O . ALA A 1 211 ? -11.910 12.530 -9.909 1.00 85.94 211 ALA A O 1
ATOM 1718 N N . SER A 1 212 ? -11.933 12.849 -12.128 1.00 88.88 212 SER A N 1
ATOM 1719 C CA . SER A 1 212 ? -12.656 11.614 -12.456 1.00 88.88 212 SER A CA 1
ATOM 1720 C C . SER A 1 212 ? -11.845 10.352 -12.145 1.00 88.88 212 SER A C 1
ATOM 1722 O O . SER A 1 212 ? -12.405 9.402 -11.607 1.00 88.88 212 SER A O 1
ATOM 1724 N N . SER A 1 213 ? -10.535 10.341 -12.409 1.00 91.19 213 SER A N 1
ATOM 1725 C CA . SER A 1 213 ? -9.654 9.222 -12.048 1.00 91.19 213 SER A CA 1
ATOM 1726 C C . SER A 1 213 ? -9.576 9.050 -10.532 1.00 91.19 213 SER A C 1
ATOM 1728 O O . SER A 1 213 ? -9.692 7.934 -10.028 1.00 91.19 213 SER A O 1
ATOM 1730 N N . LEU A 1 214 ? -9.467 10.158 -9.793 1.00 89.75 214 LEU A N 1
ATOM 1731 C CA . LEU A 1 214 ? -9.394 10.150 -8.329 1.00 89.75 214 LEU A CA 1
ATOM 1732 C C . LEU A 1 214 ? -10.659 9.588 -7.659 1.00 89.75 214 LEU A C 1
ATOM 1734 O O . LEU A 1 214 ? -10.581 9.108 -6.531 1.00 89.75 214 LEU A O 1
ATOM 1738 N N . GLN A 1 215 ? -11.811 9.560 -8.339 1.00 89.00 215 GLN A N 1
ATOM 1739 C CA . GLN A 1 215 ? -13.029 8.949 -7.788 1.00 89.00 215 GLN A CA 1
ATOM 1740 C C . GLN A 1 215 ? -12.877 7.448 -7.508 1.00 89.00 215 GLN A C 1
ATOM 1742 O O . GLN A 1 215 ? -13.531 6.949 -6.587 1.00 89.00 215 GLN A O 1
ATOM 1747 N N . LYS A 1 216 ? -11.969 6.748 -8.209 1.00 92.38 216 LYS A N 1
ATOM 1748 C CA . LYS A 1 216 ? -11.655 5.329 -7.952 1.00 92.38 216 LYS A CA 1
ATOM 1749 C C . LYS A 1 216 ? -11.184 5.082 -6.518 1.00 92.38 216 LYS A C 1
ATOM 1751 O O . LYS A 1 216 ? -11.395 4.005 -5.972 1.00 92.38 216 LYS A O 1
ATOM 1756 N N . LEU A 1 217 ? -10.624 6.096 -5.856 1.00 91.62 217 LEU A N 1
ATOM 1757 C CA . LEU A 1 217 ? -10.214 6.001 -4.454 1.00 91.62 217 LEU A CA 1
ATOM 1758 C C . LEU A 1 217 ? -11.397 5.709 -3.522 1.00 91.62 217 LEU A C 1
ATOM 1760 O O . LEU A 1 217 ? -11.233 5.055 -2.500 1.00 91.62 217 LEU A O 1
ATOM 1764 N N . THR A 1 218 ? -12.619 6.103 -3.895 1.00 89.25 218 THR A N 1
ATOM 1765 C CA . THR A 1 218 ? -13.814 5.806 -3.089 1.00 89.25 218 THR A CA 1
ATOM 1766 C C . THR A 1 218 ? -14.167 4.315 -3.030 1.00 89.25 218 THR A C 1
ATOM 1768 O O . THR A 1 218 ? -14.943 3.916 -2.160 1.00 89.25 218 THR A O 1
ATOM 1771 N N . GLU A 1 219 ? -13.599 3.498 -3.921 1.00 91.12 219 GLU A N 1
ATOM 1772 C CA . GLU A 1 219 ? -13.857 2.058 -4.030 1.00 91.12 219 GLU A CA 1
ATOM 1773 C C . GLU A 1 219 ? -12.886 1.210 -3.196 1.00 91.12 219 GLU A C 1
ATOM 1775 O O . GLU A 1 219 ? -13.103 -0.002 -3.032 1.00 91.12 219 GLU A O 1
ATOM 1780 N N . LEU A 1 220 ? -11.826 1.835 -2.669 1.00 93.31 220 LEU A N 1
ATOM 1781 C CA . LEU A 1 220 ? -10.812 1.179 -1.855 1.00 93.31 220 LEU A CA 1
ATOM 1782 C C . LEU A 1 220 ? -11.398 0.595 -0.566 1.00 93.31 220 LEU A C 1
ATOM 1784 O O . LEU A 1 220 ? -12.345 1.114 0.027 1.00 93.31 220 LEU A O 1
ATOM 1788 N N . ASP A 1 221 ? -10.788 -0.501 -0.122 1.00 94.38 221 ASP A N 1
ATOM 1789 C CA . ASP A 1 221 ? -11.123 -1.182 1.129 1.00 94.38 221 ASP A CA 1
ATOM 1790 C C . ASP A 1 221 ? -10.294 -0.615 2.289 1.00 94.38 221 ASP A C 1
ATOM 1792 O O . ASP A 1 221 ? -9.356 -1.242 2.786 1.00 94.38 221 ASP A O 1
ATOM 1796 N N . TYR A 1 222 ? -10.633 0.613 2.689 1.00 90.56 222 TYR A N 1
ATOM 1797 C CA . TYR A 1 222 ? -9.958 1.332 3.773 1.00 90.56 222 TYR A CA 1
ATOM 1798 C C . TYR A 1 222 ? -10.052 0.597 5.111 1.00 90.56 222 TYR A C 1
ATOM 1800 O O . TYR A 1 222 ? -9.131 0.660 5.924 1.00 90.56 222 TYR A O 1
ATOM 1808 N N . ARG A 1 223 ? -11.142 -0.149 5.330 1.00 90.31 223 ARG A N 1
ATOM 1809 C CA . ARG A 1 223 ? -11.282 -1.021 6.497 1.00 90.31 223 ARG A CA 1
ATOM 1810 C C . ARG A 1 223 ? -10.179 -2.074 6.531 1.00 90.31 223 ARG A C 1
ATOM 1812 O O . ARG A 1 223 ? -9.541 -2.239 7.568 1.00 90.31 223 ARG A O 1
ATOM 1819 N N . LYS A 1 224 ? -9.938 -2.780 5.423 1.00 93.31 224 LYS A N 1
ATOM 1820 C CA . LYS A 1 224 ? -8.861 -3.778 5.373 1.00 93.31 224 LYS A CA 1
ATOM 1821 C C . LYS A 1 224 ? -7.481 -3.150 5.452 1.00 93.31 224 LYS A C 1
ATOM 1823 O O . LYS A 1 224 ? -6.640 -3.693 6.152 1.00 93.31 224 LYS A O 1
ATOM 1828 N N . TYR A 1 225 ? -7.262 -2.001 4.821 1.00 90.81 225 TYR A N 1
ATOM 1829 C CA . TYR A 1 225 ? -6.025 -1.241 5.012 1.00 90.81 225 TYR A CA 1
ATOM 1830 C C . TYR A 1 225 ? -5.728 -1.001 6.502 1.00 90.81 225 TYR A C 1
ATOM 1832 O O . TYR A 1 225 ? -4.662 -1.370 6.990 1.00 90.81 225 TYR A O 1
ATOM 1840 N N . MET A 1 226 ? -6.698 -0.456 7.239 1.00 88.56 226 MET A N 1
ATOM 1841 C CA . MET A 1 226 ? -6.539 -0.135 8.656 1.00 88.56 226 MET A CA 1
ATOM 1842 C C . MET A 1 226 ? -6.313 -1.389 9.513 1.00 88.56 226 MET A C 1
ATOM 1844 O O . MET A 1 226 ? -5.418 -1.408 10.352 1.00 88.56 226 MET A O 1
ATOM 1848 N N . LEU A 1 227 ? -7.078 -2.463 9.290 1.00 88.25 227 LEU A N 1
ATOM 1849 C CA . LEU A 1 227 ? -6.869 -3.720 10.019 1.00 88.25 227 LEU A CA 1
ATOM 1850 C C . LEU A 1 227 ? -5.500 -4.345 9.702 1.00 88.25 227 LEU A C 1
ATOM 1852 O O . LEU A 1 227 ? -4.839 -4.841 10.608 1.00 88.25 227 LEU A O 1
ATOM 1856 N N . GLY A 1 228 ? -5.044 -4.267 8.449 1.00 88.44 228 GLY A N 1
ATOM 1857 C CA . GLY A 1 228 ? -3.705 -4.702 8.049 1.00 88.44 228 GLY A CA 1
ATOM 1858 C C . GLY A 1 228 ? -2.600 -3.891 8.729 1.00 88.44 228 GLY A C 1
ATOM 1859 O O . GLY A 1 228 ? -1.644 -4.474 9.234 1.00 88.44 228 GLY A O 1
ATOM 1860 N N . SER A 1 229 ? -2.772 -2.567 8.823 1.00 86.31 229 SER A N 1
ATOM 1861 C CA . SER A 1 229 ? -1.878 -1.664 9.567 1.00 86.31 229 SER A CA 1
ATOM 1862 C C . SER A 1 229 ? -1.770 -2.071 11.036 1.00 86.31 229 SER A C 1
ATOM 1864 O O . SER A 1 229 ? -0.670 -2.225 11.562 1.00 86.31 229 SER A O 1
ATOM 1866 N N . ILE A 1 230 ? -2.905 -2.339 11.688 1.00 83.75 230 ILE A N 1
ATOM 1867 C CA . ILE A 1 230 ? -2.943 -2.790 13.086 1.00 83.75 230 ILE A CA 1
ATOM 1868 C C . ILE A 1 230 ? -2.252 -4.149 13.245 1.00 83.75 230 ILE A C 1
ATOM 1870 O O . ILE A 1 230 ? -1.484 -4.340 14.183 1.00 83.75 230 ILE A O 1
ATOM 1874 N N . MET A 1 231 ? -2.481 -5.090 12.329 1.00 84.00 231 MET A N 1
ATOM 1875 C CA . MET A 1 231 ? -1.859 -6.415 12.393 1.00 84.00 231 MET A CA 1
ATOM 1876 C C . MET A 1 231 ? -0.341 -6.379 12.194 1.00 84.00 231 MET A C 1
ATOM 1878 O O . MET A 1 231 ? 0.365 -7.166 12.823 1.00 84.00 231 MET A O 1
ATOM 1882 N N . LEU A 1 232 ? 0.158 -5.489 11.332 1.00 82.88 232 LEU A N 1
ATOM 1883 C CA . LEU A 1 232 ? 1.590 -5.348 11.065 1.00 82.88 232 LEU A CA 1
ATOM 1884 C C . LEU A 1 232 ? 2.304 -4.489 12.111 1.00 82.88 232 LEU A C 1
ATOM 1886 O O . LEU A 1 232 ? 3.385 -4.866 12.539 1.00 82.88 232 LEU A O 1
ATOM 1890 N N . TYR A 1 233 ? 1.726 -3.366 12.543 1.00 75.94 233 TYR A N 1
ATOM 1891 C CA . TYR A 1 233 ? 2.424 -2.355 13.354 1.00 75.94 233 TYR A CA 1
ATOM 1892 C C . TYR A 1 233 ? 1.833 -2.113 14.745 1.00 75.94 233 TYR A C 1
ATOM 1894 O O . TYR A 1 233 ? 2.403 -1.352 15.530 1.00 75.94 233 TYR A O 1
ATOM 1902 N N . GLY A 1 234 ? 0.696 -2.731 15.073 1.00 63.03 234 GLY A N 1
ATOM 1903 C CA . GLY A 1 234 ? -0.048 -2.455 16.306 1.00 63.03 234 GLY A CA 1
ATOM 1904 C C . GLY A 1 234 ? 0.682 -2.813 17.599 1.00 63.03 234 GLY A C 1
ATOM 1905 O O . GLY A 1 234 ? 0.263 -2.381 18.670 1.00 63.03 234 GLY A O 1
ATOM 1906 N N . THR A 1 235 ? 1.797 -3.540 17.517 1.00 51.44 235 THR A N 1
ATOM 1907 C CA . THR A 1 235 ? 2.698 -3.797 18.643 1.00 51.44 235 THR A CA 1
ATOM 1908 C C . THR A 1 235 ? 3.879 -2.821 18.613 1.00 51.44 235 THR A C 1
ATOM 1910 O O . THR A 1 235 ? 4.961 -3.196 18.179 1.00 51.44 235 THR A O 1
ATOM 1913 N N . GLY A 1 236 ? 3.682 -1.573 19.055 1.00 42.03 236 GLY A N 1
ATOM 1914 C CA . GLY A 1 236 ? 4.785 -0.679 19.455 1.00 42.03 236 GLY A CA 1
ATOM 1915 C C . GLY A 1 236 ? 5.018 0.589 18.625 1.00 42.03 236 GLY A C 1
ATOM 1916 O O . GLY A 1 236 ? 5.637 1.506 19.142 1.00 42.03 236 GLY A O 1
ATOM 1917 N N . VAL A 1 237 ? 4.505 0.698 17.391 1.00 45.94 237 VAL A N 1
ATOM 1918 C CA . VAL A 1 237 ? 4.688 1.921 16.562 1.00 45.94 237 VAL A CA 1
ATOM 1919 C C . VAL A 1 237 ? 3.485 2.859 16.653 1.00 45.94 237 VAL A C 1
ATOM 1921 O O . VAL A 1 237 ? 3.616 4.079 16.614 1.00 45.94 237 VAL A O 1
ATOM 1924 N N . PHE A 1 238 ? 2.294 2.286 16.811 1.00 56.97 238 PHE A N 1
ATOM 1925 C CA . PHE A 1 238 ? 1.050 3.022 16.983 1.00 56.97 238 PHE A CA 1
ATOM 1926 C C . PHE A 1 238 ? 0.308 2.481 18.194 1.00 56.97 238 PHE A C 1
ATOM 1928 O O . PHE A 1 238 ? 0.288 1.269 18.426 1.00 56.97 238 PHE A O 1
ATOM 1935 N N . ARG A 1 239 ? -0.377 3.355 18.937 1.00 64.62 239 ARG A N 1
ATOM 1936 C CA . ARG A 1 239 ? -1.344 2.874 19.926 1.00 64.62 239 ARG A CA 1
ATOM 1937 C C . ARG A 1 239 ? -2.547 2.325 19.175 1.00 64.62 239 ARG A C 1
ATOM 1939 O O . ARG A 1 239 ? -3.231 3.065 18.465 1.00 64.62 239 ARG A O 1
ATOM 1946 N N . THR A 1 240 ? -2.781 1.024 19.320 1.00 62.44 240 THR A N 1
ATOM 1947 C CA . THR A 1 240 ? -3.906 0.334 18.691 1.00 62.44 240 THR A CA 1
ATOM 1948 C C . THR A 1 240 ? -4.837 -0.246 19.739 1.00 62.44 240 THR A C 1
ATOM 1950 O O . THR A 1 240 ? -4.389 -0.8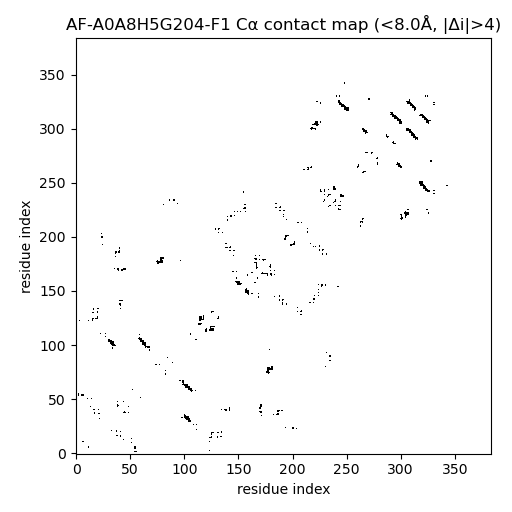39 20.718 1.00 62.44 240 THR A O 1
ATOM 1953 N N . ILE A 1 241 ? -6.140 -0.020 19.564 1.00 68.62 241 ILE A N 1
ATOM 1954 C CA . ILE A 1 241 ? -7.183 -0.469 20.496 1.00 68.62 241 ILE A CA 1
ATOM 1955 C C . ILE A 1 241 ? -8.394 -0.877 19.682 1.00 68.62 241 ILE A C 1
ATOM 1957 O O . ILE A 1 241 ? -8.934 -0.058 18.942 1.00 68.62 241 ILE A O 1
ATOM 1961 N N . GLU A 1 242 ? -8.779 -2.146 19.800 1.00 70.69 242 GLU A N 1
ATOM 1962 C CA . GLU A 1 242 ? -10.035 -2.692 19.265 1.00 70.69 242 GLU A CA 1
ATOM 1963 C C . GLU A 1 242 ? -10.351 -2.249 17.820 1.00 70.69 242 GLU A C 1
ATOM 1965 O O . GLU A 1 242 ? -11.436 -1.782 17.486 1.00 70.69 242 GLU A O 1
ATOM 1970 N N . GLY A 1 243 ? -9.370 -2.368 16.918 1.00 70.81 243 GLY A N 1
ATOM 1971 C CA . GLY A 1 243 ? -9.556 -1.982 15.513 1.00 70.81 243 GLY A CA 1
ATOM 1972 C C . GLY A 1 243 ? -9.466 -0.472 15.256 1.00 70.81 243 GLY A C 1
ATOM 1973 O O . GLY A 1 243 ? -9.949 -0.004 14.227 1.00 70.81 243 GLY A O 1
ATOM 1974 N N . SER A 1 244 ? -8.860 0.284 16.168 1.00 78.38 244 SER A N 1
ATOM 1975 C CA . SER A 1 244 ? -8.579 1.715 16.030 1.00 78.38 244 SER A CA 1
ATOM 1976 C C . SER A 1 244 ? -7.076 1.983 16.089 1.00 78.38 244 SER A C 1
ATOM 1978 O O . SER A 1 244 ? -6.365 1.325 16.847 1.00 78.38 244 SER A O 1
ATOM 1980 N N . GLN A 1 245 ? -6.606 2.964 15.320 1.00 76.19 245 GLN A N 1
ATOM 1981 C CA . GLN A 1 245 ? -5.216 3.424 15.287 1.00 76.19 245 GLN A CA 1
ATOM 1982 C C . GLN A 1 245 ? -5.164 4.902 15.677 1.00 76.19 245 GLN A C 1
ATOM 1984 O O . GLN A 1 245 ? -5.882 5.704 15.083 1.00 76.19 245 GLN A O 1
ATOM 1989 N N . PHE A 1 246 ? -4.324 5.257 16.650 1.00 77.38 246 PHE A N 1
ATOM 1990 C CA . PHE A 1 246 ? -4.172 6.623 17.159 1.00 77.38 246 PHE A CA 1
ATOM 1991 C C . PHE A 1 246 ? -2.778 7.171 16.838 1.00 77.38 246 PHE A C 1
ATOM 1993 O O . PHE A 1 246 ? -1.782 6.522 17.153 1.00 77.38 246 PHE A O 1
ATOM 2000 N N . ASN A 1 247 ? -2.717 8.384 16.279 1.00 76.25 247 ASN A N 1
ATOM 2001 C CA . ASN A 1 247 ? -1.471 9.066 15.923 1.00 76.25 247 ASN A CA 1
ATOM 2002 C C . ASN A 1 247 ? -1.417 10.477 16.532 1.00 76.25 247 ASN A C 1
ATOM 2004 O O . ASN A 1 247 ? -2.432 11.179 16.618 1.00 76.25 247 ASN A O 1
ATOM 2008 N N . GLN A 1 248 ? -0.211 10.926 16.877 1.00 75.06 248 GLN A N 1
ATOM 2009 C CA . GLN A 1 248 ? 0.086 12.313 17.223 1.00 75.06 248 GLN A CA 1
ATOM 2010 C C . GLN A 1 248 ? 1.261 12.802 16.386 1.00 75.06 248 GLN A C 1
ATOM 2012 O O . GLN A 1 248 ? 2.260 12.107 16.238 1.00 75.06 248 GLN A O 1
ATOM 2017 N N . ILE A 1 249 ? 1.139 14.016 15.855 1.00 69.81 249 ILE A N 1
ATOM 2018 C CA . ILE A 1 249 ? 2.201 14.680 15.107 1.00 69.81 249 ILE A CA 1
ATOM 2019 C C . ILE A 1 249 ? 2.515 15.999 15.817 1.00 69.81 249 ILE A C 1
ATOM 2021 O O . ILE A 1 249 ? 1.627 16.841 16.012 1.00 69.81 249 ILE A O 1
ATOM 2025 N N . LYS A 1 250 ? 3.776 16.154 16.234 1.00 62.91 250 LYS A N 1
ATOM 2026 C CA . LYS A 1 250 ? 4.346 17.419 16.719 1.00 62.91 250 LYS A CA 1
ATOM 2027 C C . LYS A 1 250 ? 4.770 18.250 15.493 1.00 62.91 250 LYS A C 1
ATOM 2029 O O . LYS A 1 250 ? 5.199 17.682 14.496 1.00 62.91 250 LYS A O 1
ATOM 2034 N N . ASP A 1 251 ? 4.580 19.569 15.539 1.00 57.47 251 ASP A N 1
ATOM 2035 C CA . ASP A 1 251 ? 4.995 20.514 14.481 1.00 57.47 251 ASP A CA 1
ATOM 2036 C C . ASP A 1 251 ? 4.402 20.277 13.073 1.00 57.47 251 ASP A C 1
ATOM 2038 O O . ASP A 1 251 ? 5.083 20.315 12.049 1.00 57.47 251 ASP A O 1
ATOM 2042 N N . TYR A 1 252 ? 3.082 20.086 13.000 1.00 58.62 252 TYR A N 1
ATOM 2043 C CA . TYR A 1 252 ? 2.370 19.947 11.725 1.00 58.62 252 TYR A CA 1
ATOM 2044 C C . TYR A 1 252 ? 2.188 21.303 11.007 1.00 58.62 252 TYR A C 1
ATOM 2046 O O . TYR A 1 252 ? 1.488 22.179 11.521 1.00 58.62 252 TYR A O 1
ATOM 2054 N N . ALA A 1 253 ? 2.759 21.467 9.804 1.00 51.78 253 ALA A N 1
ATOM 2055 C CA . ALA A 1 253 ? 2.748 22.747 9.078 1.00 51.78 253 ALA A CA 1
ATOM 2056 C C . ALA A 1 253 ? 1.637 22.915 8.012 1.00 51.78 253 ALA A C 1
ATOM 2058 O O . ALA A 1 253 ? 1.129 24.022 7.875 1.00 51.78 253 ALA A O 1
ATOM 2059 N N . ASP A 1 254 ? 1.173 21.863 7.317 1.00 61.81 254 ASP A N 1
ATOM 2060 C CA . ASP A 1 254 ? 0.400 22.040 6.062 1.00 61.81 254 ASP A CA 1
ATOM 2061 C C . ASP A 1 254 ? -0.793 21.071 5.886 1.00 61.81 254 ASP A C 1
ATOM 2063 O O . ASP A 1 254 ? -0.807 20.222 4.990 1.00 61.81 254 ASP A O 1
ATOM 2067 N N . PHE A 1 255 ? -1.814 21.160 6.752 1.00 62.78 255 PHE A N 1
ATOM 2068 C CA . PHE A 1 255 ? -3.014 20.305 6.672 1.00 62.78 255 PHE A CA 1
ATOM 2069 C C . PHE A 1 255 ? -4.164 21.050 5.981 1.00 62.78 255 PHE A C 1
ATOM 2071 O O . PHE A 1 255 ? -4.794 21.907 6.605 1.00 62.78 255 PHE A O 1
ATOM 2078 N N . ASP A 1 256 ? -4.476 20.710 4.723 1.00 68.62 256 ASP A N 1
ATOM 2079 C CA . ASP A 1 256 ? -5.687 21.188 4.032 1.00 68.62 256 ASP A CA 1
ATOM 2080 C C . ASP A 1 256 ? -6.714 20.049 3.833 1.00 68.62 256 ASP A C 1
ATOM 2082 O O . ASP A 1 256 ? -6.695 19.353 2.812 1.00 68.62 256 ASP A O 1
ATOM 2086 N N . PRO A 1 257 ? -7.637 19.836 4.791 1.00 66.75 257 PRO A N 1
ATOM 2087 C CA . PRO A 1 257 ? -8.701 18.847 4.649 1.00 66.75 257 PRO A CA 1
ATOM 2088 C C . PRO A 1 257 ? -9.735 19.265 3.598 1.00 66.75 257 PRO A C 1
ATOM 2090 O O . PRO A 1 257 ? -10.429 18.410 3.051 1.00 66.75 257 PRO A O 1
ATOM 2093 N N . GLU A 1 258 ? -9.849 20.560 3.288 1.00 70.25 258 GLU A N 1
ATOM 2094 C CA . GLU A 1 258 ? -10.831 21.068 2.330 1.00 70.25 258 GLU A CA 1
ATOM 2095 C C . GLU A 1 258 ? -10.456 20.660 0.904 1.00 70.25 258 GLU A C 1
ATOM 2097 O O . GLU A 1 258 ? -11.339 20.361 0.098 1.00 70.25 258 GLU A O 1
ATOM 2102 N N . ALA A 1 259 ? -9.158 20.572 0.596 1.00 70.44 259 ALA A N 1
ATOM 2103 C CA . ALA A 1 259 ? -8.680 20.000 -0.660 1.00 70.44 259 ALA A CA 1
ATOM 2104 C C . ALA A 1 259 ? -9.186 18.559 -0.856 1.00 70.44 259 ALA A C 1
ATOM 2106 O O . ALA A 1 259 ? -9.662 18.219 -1.939 1.00 70.44 259 ALA A O 1
ATOM 2107 N N . LEU A 1 260 ? -9.171 17.732 0.195 1.00 69.81 260 LEU A N 1
ATOM 2108 C CA . LEU A 1 260 ? -9.699 16.365 0.140 1.00 69.81 260 LEU A CA 1
ATOM 2109 C C . LEU A 1 260 ? -11.222 16.330 0.064 1.00 69.81 260 LEU A C 1
ATOM 2111 O O . LEU A 1 260 ? -11.768 15.542 -0.704 1.00 69.81 260 LEU A O 1
ATOM 2115 N N . GLU A 1 261 ? -11.927 17.176 0.813 1.00 75.50 261 GLU A N 1
ATOM 2116 C CA . GLU A 1 261 ? -13.390 17.259 0.721 1.00 75.50 261 GLU A CA 1
ATOM 2117 C C . GLU A 1 261 ? -13.838 17.577 -0.718 1.00 75.50 261 GLU A C 1
ATOM 2119 O O . GLU A 1 261 ? -14.773 16.954 -1.231 1.00 75.50 261 GLU A O 1
ATOM 2124 N N . ARG A 1 262 ? -13.121 18.473 -1.418 1.00 75.62 262 ARG A N 1
ATOM 2125 C CA . ARG A 1 262 ? -13.397 18.826 -2.825 1.00 75.62 262 ARG A CA 1
ATOM 2126 C C . ARG A 1 262 ? -13.282 1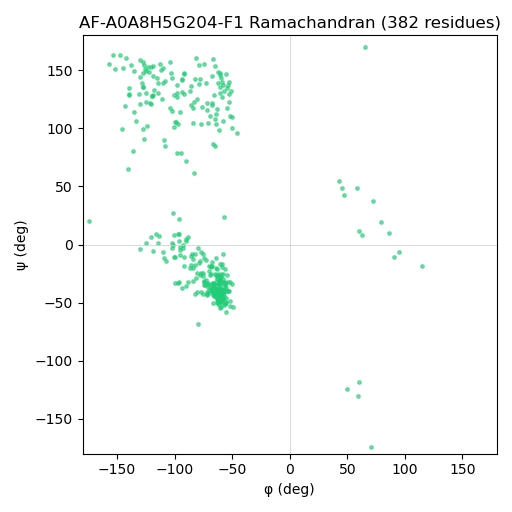7.634 -3.777 1.00 75.62 262 ARG A C 1
ATOM 2128 O O . ARG A 1 262 ? -14.038 17.567 -4.746 1.00 75.62 262 ARG A O 1
ATOM 2135 N N . THR A 1 263 ? -12.406 16.669 -3.491 1.00 71.44 263 THR A N 1
ATOM 2136 C CA . THR A 1 263 ? -12.282 15.437 -4.297 1.00 71.44 263 THR A CA 1
ATOM 2137 C C . THR A 1 263 ? -13.448 14.460 -4.107 1.00 71.44 263 THR A C 1
ATOM 2139 O O . THR A 1 263 ? -13.594 13.526 -4.891 1.00 71.44 263 THR A O 1
ATOM 2142 N N . ARG A 1 264 ? -14.287 14.654 -3.075 1.00 77.19 264 ARG A N 1
ATOM 2143 C CA . ARG A 1 264 ? -15.358 13.731 -2.646 1.00 77.19 264 ARG A CA 1
ATOM 2144 C C . ARG A 1 264 ? -14.878 12.332 -2.227 1.00 77.19 264 ARG A C 1
ATOM 2146 O O . ARG A 1 264 ? -15.717 11.449 -2.031 1.00 77.19 264 ARG A O 1
ATOM 2153 N N . ILE A 1 265 ? -13.566 12.140 -2.063 1.00 75.88 265 ILE A N 1
ATOM 2154 C CA . ILE A 1 265 ? -12.959 10.909 -1.531 1.00 75.88 265 ILE A CA 1
ATOM 2155 C C . ILE A 1 265 ? -13.346 10.730 -0.062 1.00 75.88 265 ILE A C 1
ATOM 2157 O O . ILE A 1 265 ? -13.708 9.633 0.365 1.00 75.88 265 ILE A O 1
ATOM 2161 N N . ILE A 1 266 ? -13.325 11.833 0.690 1.00 78.62 266 ILE A N 1
ATOM 2162 C CA . ILE A 1 266 ? -13.808 11.895 2.066 1.00 78.62 266 ILE A CA 1
ATOM 2163 C C . ILE A 1 266 ? -15.167 12.570 2.125 1.00 78.62 266 ILE A C 1
ATOM 2165 O O . ILE A 1 266 ? -15.471 13.484 1.354 1.00 78.62 266 ILE A O 1
ATOM 2169 N N . ARG A 1 267 ? -15.990 12.128 3.074 1.00 82.81 267 ARG A N 1
ATOM 2170 C CA . ARG A 1 267 ? -17.275 12.761 3.371 1.00 82.81 267 ARG A CA 1
ATOM 2171 C C . ARG A 1 267 ? -17.322 13.130 4.846 1.00 82.81 267 ARG A C 1
ATOM 2173 O O . ARG A 1 267 ? -17.047 12.254 5.669 1.00 82.81 267 ARG A O 1
ATOM 2180 N N . PRO A 1 268 ? -17.684 14.374 5.200 1.00 81.56 268 PRO A N 1
ATOM 2181 C CA . PRO A 1 268 ? -17.962 14.713 6.585 1.00 81.56 268 PRO A CA 1
ATOM 2182 C C . PRO A 1 268 ? -19.021 13.757 7.138 1.00 81.56 268 PRO A C 1
ATOM 2184 O O . PRO A 1 268 ? -20.020 13.474 6.470 1.00 81.56 268 PRO A O 1
ATOM 2187 N N . CYS A 1 269 ? -18.802 13.233 8.338 1.00 78.25 269 CYS A N 1
ATOM 2188 C CA . CYS A 1 269 ? -19.768 12.368 9.000 1.00 78.25 269 CYS A CA 1
ATOM 2189 C C . CYS A 1 269 ? -20.092 12.894 10.397 1.00 78.25 269 CYS A C 1
ATOM 2191 O O . CYS A 1 269 ? -19.316 13.635 11.007 1.00 78.25 269 CYS A O 1
ATOM 2193 N N . HIS A 1 270 ? -21.287 12.553 10.877 1.00 70.44 270 HIS A N 1
ATOM 2194 C CA . HIS A 1 270 ? -21.699 12.819 12.244 1.00 70.44 270 HIS A CA 1
ATOM 2195 C C . HIS A 1 270 ? -22.271 11.527 12.843 1.00 70.44 270 HIS A C 1
ATOM 2197 O O . HIS A 1 270 ? -23.156 10.930 12.227 1.00 70.44 270 HIS A O 1
ATOM 2203 N N . PRO A 1 271 ? -21.829 11.097 14.039 1.00 60.28 271 PRO A N 1
ATOM 2204 C CA . PRO A 1 271 ? -22.155 9.771 14.575 1.00 60.28 271 PRO A CA 1
ATOM 2205 C C . PRO A 1 271 ? -23.653 9.567 14.823 1.00 60.28 271 PRO A C 1
ATOM 2207 O O . PRO A 1 271 ? -24.149 8.452 14.772 1.00 60.28 271 PRO A O 1
ATOM 2210 N N . ARG A 1 272 ? -24.381 10.659 15.091 1.00 60.69 272 ARG A N 1
ATOM 2211 C CA . ARG A 1 272 ? -25.799 10.639 15.496 1.00 60.69 272 ARG A CA 1
ATOM 2212 C C . ARG A 1 272 ? -26.760 11.277 14.496 1.00 60.69 272 ARG A C 1
ATOM 2214 O O . ARG A 1 272 ? -27.946 11.387 14.779 1.00 60.69 272 ARG A O 1
ATOM 2221 N N . LEU A 1 273 ? -26.263 11.763 13.358 1.00 59.38 273 LEU A N 1
ATOM 2222 C CA . LEU A 1 273 ? -27.092 12.464 12.375 1.00 59.38 273 LEU A CA 1
ATOM 2223 C C . LEU A 1 273 ? -26.961 11.755 11.030 1.00 59.38 273 LEU A C 1
ATOM 2225 O O . LEU A 1 273 ? -25.973 11.926 10.326 1.00 59.38 273 LEU A O 1
ATOM 2229 N N . GLY A 1 274 ? -27.970 10.954 10.682 1.00 55.00 274 GLY A N 1
ATOM 2230 C CA . GLY A 1 274 ? -28.011 10.227 9.410 1.00 55.00 274 GLY A CA 1
ATOM 2231 C C . GLY A 1 274 ? -28.331 11.105 8.195 1.00 55.00 274 GLY A C 1
ATOM 2232 O O . GLY A 1 274 ? -28.176 10.655 7.063 1.00 55.00 274 GLY A O 1
ATOM 2233 N N . SER A 1 275 ? -28.773 12.354 8.394 1.00 57.50 275 SER A N 1
ATOM 2234 C CA . SER A 1 275 ? -29.127 13.242 7.284 1.00 57.50 275 SER A CA 1
ATOM 2235 C C . SER A 1 275 ? -27.954 14.130 6.870 1.00 57.50 275 SER A C 1
ATOM 2237 O O . SER A 1 275 ? -27.347 14.824 7.689 1.00 57.50 275 SER A O 1
ATOM 2239 N N . SER A 1 276 ? -27.674 14.175 5.564 1.00 56.84 276 SER A N 1
ATOM 2240 C CA . SER A 1 276 ? -26.633 15.040 4.998 1.00 56.84 276 SER A CA 1
ATOM 2241 C C . SER A 1 276 ? -26.849 16.511 5.362 1.00 56.84 276 SER A C 1
ATOM 2243 O O . SER A 1 276 ? -25.886 17.212 5.633 1.00 56.84 276 SER A O 1
ATOM 2245 N N . ARG A 1 277 ? -28.104 16.977 5.454 1.00 53.66 277 ARG A N 1
ATOM 2246 C CA . ARG A 1 277 ? -28.429 18.357 5.857 1.00 53.66 277 ARG A CA 1
ATOM 2247 C C . ARG A 1 277 ? -28.047 18.664 7.306 1.00 53.66 277 ARG A C 1
ATOM 2249 O O . ARG A 1 277 ? -27.542 19.748 7.568 1.00 53.66 277 ARG A O 1
ATOM 2256 N N . ALA A 1 278 ? -28.248 17.727 8.230 1.00 55.09 278 ALA A N 1
ATOM 2257 C CA . ALA A 1 278 ? -27.873 17.922 9.628 1.00 55.09 278 ALA A CA 1
ATOM 2258 C C . ALA A 1 278 ? -26.351 17.821 9.834 1.00 55.09 278 ALA A C 1
ATOM 2260 O O . ALA A 1 278 ? -25.795 18.547 10.653 1.00 55.09 278 ALA A O 1
ATOM 2261 N N . ILE A 1 279 ? -25.668 16.999 9.029 1.00 59.25 279 ILE A N 1
ATOM 2262 C CA . ILE A 1 279 ? -24.202 16.989 8.927 1.00 59.25 279 ILE A CA 1
ATOM 2263 C C . ILE A 1 279 ? -23.708 18.356 8.427 1.00 59.25 279 ILE A C 1
ATOM 2265 O O . ILE A 1 279 ? -22.892 18.987 9.090 1.00 59.25 279 ILE A O 1
ATOM 2269 N N . PHE A 1 280 ? -24.249 18.865 7.315 1.00 56.03 280 PHE A N 1
ATOM 2270 C CA . PHE A 1 280 ? -23.898 20.191 6.797 1.00 56.03 280 PHE A CA 1
ATOM 2271 C C . PHE A 1 280 ? -24.168 21.304 7.812 1.00 56.03 280 PHE A C 1
ATOM 2273 O O . PHE A 1 280 ? -23.312 22.159 7.979 1.00 56.03 280 PHE A O 1
ATOM 2280 N N . ALA A 1 281 ? -25.290 21.279 8.535 1.00 53.88 281 ALA A N 1
ATOM 2281 C CA . ALA A 1 281 ? -25.571 22.255 9.589 1.00 53.88 281 ALA A CA 1
ATOM 2282 C C . ALA A 1 281 ? -24.547 22.188 10.738 1.00 53.88 281 ALA A C 1
ATOM 2284 O O . ALA A 1 281 ? -24.102 23.227 11.214 1.00 53.88 281 ALA A O 1
ATOM 2285 N N . PHE A 1 282 ? -24.114 20.987 11.137 1.00 57.81 282 PHE A N 1
ATOM 2286 C CA . PHE A 1 282 ? -23.074 20.800 12.154 1.00 57.81 282 PHE A CA 1
ATOM 2287 C C . PHE A 1 282 ? -21.704 21.342 11.708 1.00 57.81 282 PHE A C 1
ATOM 2289 O O . PHE A 1 282 ? -20.980 21.917 12.516 1.00 57.81 282 PHE A O 1
ATOM 2296 N N . TYR A 1 283 ? -21.362 21.198 10.424 1.00 56.97 283 TYR A N 1
ATOM 2297 C CA . TYR A 1 283 ? -20.104 21.697 9.853 1.00 56.97 283 TYR A CA 1
ATOM 2298 C C . TYR A 1 283 ? -20.155 23.164 9.382 1.00 56.97 283 TYR A C 1
ATOM 2300 O O . TYR A 1 283 ? -19.104 23.790 9.262 1.00 56.97 283 TYR A O 1
ATOM 2308 N N . ALA A 1 284 ? -21.347 23.717 9.128 1.00 48.47 284 ALA A N 1
ATOM 2309 C CA . ALA A 1 284 ? -21.569 25.109 8.725 1.00 48.47 284 ALA A CA 1
ATOM 2310 C C . ALA A 1 284 ? -21.590 26.084 9.913 1.00 48.47 284 ALA A C 1
ATOM 2312 O O . ALA A 1 284 ? -21.395 27.285 9.722 1.00 48.47 284 ALA A O 1
ATOM 2313 N N . VAL A 1 285 ? -21.780 25.589 11.143 1.00 46.50 285 VAL A N 1
ATOM 2314 C CA . VAL A 1 285 ? -21.471 26.372 12.345 1.00 46.50 285 VAL A CA 1
ATOM 2315 C C . VAL A 1 285 ? -19.949 26.539 12.378 1.00 46.50 285 VAL A C 1
ATOM 2317 O O . VAL A 1 285 ? -19.233 25.536 12.341 1.00 46.50 285 VAL A O 1
ATOM 2320 N N . PRO A 1 286 ? -19.425 27.777 12.380 1.00 45.22 286 PRO A N 1
ATOM 2321 C CA . PRO A 1 286 ? -18.018 28.031 12.111 1.00 45.22 286 PRO A CA 1
ATOM 2322 C C . PRO A 1 286 ? -17.123 27.173 13.010 1.00 45.22 286 PRO A C 1
ATOM 2324 O O . PRO A 1 286 ? -17.259 27.198 14.233 1.00 45.22 286 PRO A O 1
ATOM 2327 N N . ARG A 1 287 ? -16.159 26.472 12.388 1.00 53.38 287 ARG A N 1
ATOM 2328 C CA . ARG A 1 287 ? -15.033 25.714 12.991 1.00 53.38 287 ARG A CA 1
ATOM 2329 C C . ARG A 1 287 ? -14.116 26.575 13.895 1.00 53.38 287 ARG A C 1
ATOM 2331 O O . ARG A 1 287 ? -12.941 26.270 14.071 1.00 53.38 287 ARG A O 1
ATOM 2338 N N . ARG A 1 288 ? -14.618 27.685 14.436 1.00 47.00 288 ARG A N 1
ATOM 2339 C CA . ARG A 1 288 ? -13.956 28.601 15.356 1.00 47.00 288 ARG A CA 1
ATOM 2340 C C . ARG A 1 288 ? -14.581 28.418 16.731 1.00 47.00 288 ARG A C 1
ATOM 2342 O O . ARG A 1 288 ? -15.450 29.181 17.141 1.00 47.00 288 ARG A O 1
ATOM 2349 N N . LYS A 1 289 ? -14.090 27.429 17.481 1.00 52.03 289 LYS A N 1
ATOM 2350 C CA . LYS A 1 289 ? -14.010 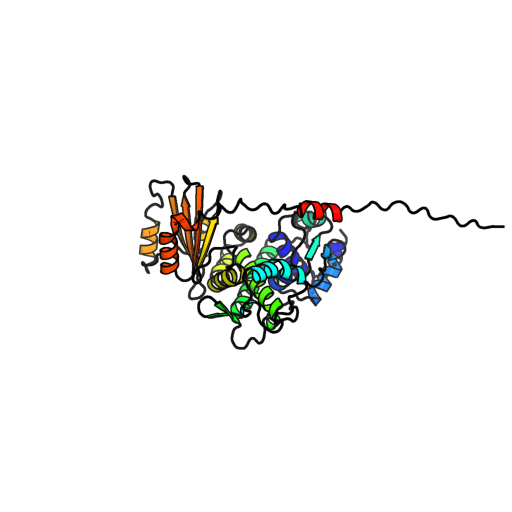27.663 18.925 1.00 52.03 289 LYS A CA 1
ATOM 2351 C C . LYS A 1 289 ? -13.082 28.871 19.125 1.00 52.03 289 LYS A C 1
ATOM 2353 O O . LYS A 1 289 ? -12.129 29.007 18.356 1.00 52.03 289 LYS A O 1
ATOM 2358 N N . PRO A 1 290 ? -13.322 29.730 20.124 1.00 53.41 290 PRO A N 1
ATOM 2359 C CA . PRO A 1 290 ? -12.494 30.914 20.368 1.00 53.41 290 PRO A CA 1
ATOM 2360 C C . PRO A 1 290 ? -10.997 30.617 20.612 1.00 53.41 290 PRO A C 1
ATOM 2362 O O . PRO A 1 290 ? -10.205 31.544 20.622 1.00 53.41 290 PRO A O 1
ATOM 2365 N N . SER A 1 291 ? -10.597 29.347 20.750 1.00 57.66 291 SER A N 1
ATOM 2366 C CA . SER A 1 291 ? -9.274 28.884 21.191 1.00 57.66 291 SER A CA 1
ATOM 2367 C C . SER A 1 291 ? -8.324 28.399 20.077 1.00 57.66 291 SER A C 1
ATOM 2369 O O . SER A 1 291 ? -7.588 27.441 20.292 1.00 57.66 291 SER A O 1
ATOM 2371 N N . GLY A 1 292 ? -8.446 28.878 18.831 1.00 68.31 292 GLY A N 1
ATOM 2372 C CA . GLY A 1 292 ? -7.554 28.450 17.729 1.00 68.31 292 GLY A CA 1
ATOM 2373 C C . GLY A 1 292 ? -7.612 26.953 17.352 1.00 68.31 292 GLY A C 1
ATOM 2374 O O . GLY A 1 292 ? -6.816 26.478 16.538 1.00 68.31 292 GLY A O 1
ATOM 2375 N N . LYS A 1 293 ? -8.569 26.213 17.923 1.00 75.69 293 LYS A N 1
ATOM 2376 C CA . LYS A 1 293 ? -8.692 24.758 17.852 1.00 75.69 293 LYS A CA 1
ATOM 2377 C C . LYS A 1 293 ? -9.686 24.325 16.784 1.00 75.69 293 LYS A C 1
ATOM 2379 O O . LYS A 1 293 ? -10.831 24.780 16.770 1.00 75.69 293 LYS A O 1
ATOM 2384 N N . LYS A 1 294 ? -9.263 23.393 15.935 1.00 80.00 294 LYS A N 1
ATOM 2385 C CA . LYS A 1 294 ? -10.050 22.787 14.861 1.00 80.00 294 LYS A CA 1
ATOM 2386 C C . LYS A 1 294 ? -10.145 21.282 15.071 1.00 80.00 294 LYS A C 1
ATOM 2388 O O . LYS A 1 294 ? -9.270 20.667 15.665 1.00 80.00 294 LYS A O 1
ATOM 2393 N N . PHE A 1 295 ? -11.211 20.688 14.570 1.00 83.69 295 PHE A N 1
ATOM 2394 C CA . PHE A 1 295 ? -11.340 19.242 14.490 1.00 83.69 295 PHE A CA 1
ATOM 2395 C C . PHE A 1 295 ? -12.153 18.888 13.254 1.00 83.69 295 PHE A C 1
ATOM 2397 O O . PHE A 1 295 ? -12.865 19.733 12.696 1.00 83.69 295 PHE A O 1
ATOM 2404 N N . GLY A 1 296 ? -12.071 17.632 12.850 1.00 84.06 296 GLY A N 1
ATOM 2405 C CA . GLY A 1 296 ? -12.875 17.108 11.770 1.00 84.06 296 GLY A CA 1
ATOM 2406 C C . GLY A 1 296 ? -13.122 15.621 11.936 1.00 84.06 296 GLY A C 1
ATOM 2407 O O . GLY A 1 296 ? -12.337 14.909 12.557 1.00 84.06 296 GLY A O 1
ATOM 2408 N N . LEU A 1 297 ? -14.262 15.179 11.417 1.00 86.75 297 LEU A N 1
ATOM 2409 C CA . LEU A 1 297 ? -14.706 13.800 11.494 1.00 86.75 297 LEU A CA 1
ATOM 2410 C C . LEU A 1 297 ? -15.240 13.377 10.123 1.00 86.75 297 LEU A C 1
ATOM 2412 O O . LEU A 1 297 ? -16.236 13.898 9.618 1.00 86.75 297 LEU A O 1
ATOM 2416 N N . TYR A 1 298 ? -14.545 12.436 9.506 1.00 86.62 298 TYR A N 1
ATOM 2417 C CA . TYR A 1 298 ? -14.773 12.038 8.128 1.00 86.62 298 TYR A CA 1
ATOM 2418 C C . TYR A 1 298 ? -14.960 10.541 8.013 1.00 86.62 298 TYR A C 1
ATOM 2420 O O . TYR A 1 298 ? -14.502 9.755 8.839 1.00 86.62 298 TYR A O 1
ATOM 2428 N N . LYS A 1 299 ? -15.620 10.154 6.931 1.00 87.31 299 LYS A N 1
ATOM 2429 C CA . LYS A 1 299 ? -15.723 8.781 6.469 1.00 87.31 299 LYS A CA 1
ATOM 2430 C C . LYS A 1 299 ? -14.938 8.639 5.166 1.00 87.31 299 LYS A C 1
ATOM 2432 O O . LYS A 1 299 ? -15.197 9.385 4.219 1.00 87.31 299 LYS A O 1
ATOM 2437 N N . PHE A 1 300 ? -14.008 7.688 5.135 1.00 85.38 300 PHE A N 1
ATOM 2438 C CA . PHE A 1 300 ? -13.320 7.227 3.927 1.00 85.38 300 PHE A CA 1
ATOM 2439 C C . PHE A 1 300 ? -14.039 6.013 3.354 1.00 85.38 300 PHE A C 1
ATOM 2441 O O . PHE A 1 300 ? -14.477 5.151 4.113 1.00 85.38 300 PHE A O 1
ATOM 2448 N N . GLY A 1 301 ? -14.127 5.924 2.028 1.00 82.94 301 GLY A N 1
ATOM 2449 C CA . GLY A 1 301 ? -14.744 4.788 1.342 1.00 82.94 301 GLY A CA 1
ATOM 2450 C C . GLY A 1 301 ? -16.265 4.706 1.493 1.00 82.94 301 GLY A C 1
ATOM 2451 O O . GLY A 1 301 ? -16.928 5.593 2.041 1.00 82.94 301 GLY A O 1
ATOM 2452 N N . GLN A 1 302 ? -16.837 3.618 0.978 1.00 84.44 302 GLN A N 1
ATOM 2453 C CA . GLN A 1 302 ? -18.284 3.397 0.920 1.00 84.44 302 GLN A CA 1
ATOM 2454 C C . GLN A 1 302 ? -18.683 2.064 1.565 1.00 84.44 302 GLN A C 1
ATOM 2456 O O . GLN A 1 302 ? -17.909 1.113 1.572 1.00 84.44 302 GLN A O 1
ATOM 2461 N N . GLY A 1 303 ? -19.905 1.993 2.102 1.00 86.06 303 GLY A N 1
ATOM 2462 C CA . GLY A 1 303 ? -20.473 0.747 2.626 1.00 86.06 303 GLY A CA 1
ATOM 2463 C C . GLY A 1 303 ? -19.654 0.106 3.752 1.00 86.06 303 GLY A C 1
ATOM 2464 O O . GLY A 1 303 ? -19.304 0.768 4.728 1.00 86.06 303 GLY A O 1
ATOM 2465 N N . ASP A 1 304 ? -19.380 -1.186 3.604 1.00 86.06 304 ASP A N 1
ATOM 2466 C CA . ASP A 1 304 ? -18.635 -2.066 4.515 1.00 86.06 304 ASP A CA 1
ATOM 2467 C C . ASP A 1 304 ? -17.104 -1.919 4.424 1.00 86.06 304 ASP A C 1
ATOM 2469 O O . ASP A 1 304 ? -16.390 -2.315 5.348 1.00 86.06 304 ASP A O 1
ATOM 2473 N N . LYS A 1 305 ? -16.619 -1.298 3.345 1.00 89.94 305 LYS A N 1
ATOM 2474 C CA . LYS A 1 305 ? -15.208 -0.974 3.073 1.00 89.94 305 LYS A CA 1
ATOM 2475 C C . LYS A 1 305 ? -14.723 0.301 3.756 1.00 89.94 305 LYS A C 1
ATOM 2477 O O . LYS A 1 305 ? -13.544 0.646 3.687 1.00 89.94 305 LYS A O 1
ATOM 2482 N N . SER A 1 306 ? -15.643 1.045 4.359 1.00 88.44 306 SER A N 1
ATOM 2483 C CA . SER A 1 306 ? -15.347 2.361 4.906 1.00 88.44 306 SER A CA 1
ATOM 2484 C C . SER A 1 306 ? -14.648 2.322 6.261 1.00 88.44 306 SER A C 1
ATOM 2486 O O . SER A 1 306 ? -14.865 1.400 7.046 1.00 88.44 306 SER A O 1
ATOM 2488 N N . MET A 1 307 ? -13.906 3.384 6.566 1.00 89.06 307 MET A N 1
ATOM 2489 C CA . MET A 1 307 ? -13.394 3.669 7.909 1.00 89.06 307 MET A CA 1
ATOM 2490 C C . MET A 1 307 ? -13.721 5.109 8.311 1.00 89.06 307 MET A C 1
ATOM 2492 O O . MET A 1 307 ? -13.970 5.970 7.460 1.00 89.06 307 MET A O 1
ATOM 2496 N N . ILE A 1 308 ? -13.723 5.370 9.612 1.00 88.81 308 ILE A N 1
ATOM 2497 C CA . ILE A 1 308 ? -13.908 6.700 10.184 1.00 88.81 308 ILE A CA 1
ATOM 2498 C C . ILE A 1 308 ? -12.538 7.277 10.514 1.00 88.81 308 ILE A C 1
ATOM 2500 O O . ILE A 1 308 ? -11.686 6.583 11.058 1.00 88.81 308 ILE A O 1
ATOM 2504 N N . TRP A 1 309 ? -12.344 8.552 10.208 1.00 88.00 309 TRP A N 1
ATOM 2505 C CA . TRP A 1 309 ? -11.151 9.310 10.546 1.00 88.00 309 TRP A CA 1
ATOM 2506 C C . TRP A 1 309 ? -11.537 10.553 11.327 1.00 88.00 309 TRP A C 1
ATOM 2508 O O . TRP A 1 309 ? -12.322 11.381 10.859 1.00 88.00 309 TRP A O 1
ATOM 2518 N N . TYR A 1 310 ? -10.985 10.672 12.522 1.00 87.50 310 TYR A N 1
ATOM 2519 C CA . TYR A 1 310 ? -11.082 11.856 13.353 1.00 87.50 310 TYR A CA 1
ATOM 2520 C C . TYR A 1 310 ? -9.719 12.528 13.413 1.00 87.50 310 TYR A C 1
ATOM 2522 O O . TYR A 1 310 ? -8.714 11.852 13.607 1.00 87.50 310 TYR A O 1
ATOM 2530 N N . TRP A 1 311 ? -9.690 13.853 13.337 1.00 86.31 311 TRP A N 1
ATOM 2531 C CA . TRP A 1 311 ? -8.503 14.628 13.669 1.00 86.31 311 TRP A CA 1
ATOM 2532 C C . TRP A 1 311 ? -8.863 15.866 14.479 1.00 86.31 311 TRP A C 1
ATOM 2534 O O . TRP A 1 311 ? -9.968 16.407 14.407 1.00 86.31 311 TRP A O 1
ATOM 2544 N N . GLU A 1 312 ? -7.892 16.325 15.250 1.00 84.81 312 GLU A N 1
ATOM 2545 C CA . GLU A 1 312 ? -7.952 17.493 16.102 1.00 84.81 312 GLU A CA 1
ATOM 2546 C C . GLU A 1 312 ? -6.623 18.237 16.012 1.00 84.81 312 GLU A C 1
ATOM 2548 O O . GLU A 1 312 ? -5.554 17.658 16.185 1.00 84.81 312 GLU A O 1
ATOM 2553 N N . PHE A 1 313 ? -6.706 19.535 15.761 1.00 81.81 313 PHE A N 1
ATOM 2554 C CA . PHE A 1 313 ? -5.566 20.424 15.638 1.00 81.81 313 PHE A CA 1
ATOM 2555 C C . PHE A 1 313 ? -5.745 21.625 16.554 1.00 81.81 313 PHE A C 1
ATOM 2557 O O . PHE A 1 313 ? -6.814 22.238 16.599 1.00 81.81 313 PHE A O 1
ATOM 2564 N N . ASP A 1 314 ? -4.685 21.991 17.256 1.00 79.50 314 ASP A N 1
ATOM 2565 C CA . ASP A 1 314 ? -4.671 23.127 18.164 1.00 79.50 314 ASP A CA 1
ATOM 2566 C C . ASP A 1 314 ? -3.413 23.946 17.901 1.00 79.50 314 ASP A C 1
ATOM 2568 O O . ASP A 1 314 ? -2.299 23.526 18.217 1.00 79.50 314 ASP A O 1
ATOM 2572 N N . LYS A 1 315 ? -3.600 25.106 17.263 1.00 74.94 315 LYS A N 1
ATOM 2573 C CA . LYS A 1 315 ? -2.487 25.963 16.848 1.00 74.94 315 LYS A CA 1
ATOM 2574 C C . LYS A 1 315 ? -1.734 26.538 18.046 1.00 74.94 315 LYS A C 1
ATOM 2576 O O . LYS A 1 315 ? -0.519 26.685 17.982 1.00 74.94 315 LYS A O 1
ATOM 2581 N N . GLU A 1 316 ? -2.452 26.873 19.115 1.00 78.88 316 GLU A N 1
ATOM 2582 C CA . GLU A 1 316 ? -1.874 27.481 20.318 1.00 78.88 316 GLU A CA 1
ATOM 2583 C C . GLU A 1 316 ? -1.015 26.467 21.070 1.00 78.88 316 GLU A C 1
ATOM 2585 O O . GLU A 1 316 ? 0.096 26.780 21.487 1.00 78.88 316 GLU A O 1
ATOM 2590 N N . LYS A 1 317 ? -1.497 25.224 21.165 1.00 76.06 317 LYS A N 1
ATOM 2591 C CA . LYS A 1 317 ? -0.787 24.121 21.824 1.00 76.06 317 LYS A CA 1
ATOM 2592 C C . LYS A 1 317 ? 0.126 23.312 20.895 1.00 76.06 317 LYS A C 1
ATOM 2594 O O . LYS A 1 317 ? 0.690 22.317 21.337 1.00 76.06 317 LYS A O 1
ATOM 2599 N N . ARG A 1 318 ? 0.245 23.711 19.624 1.00 74.38 318 ARG A N 1
ATOM 2600 C CA . ARG A 1 318 ? 1.088 23.094 18.582 1.00 74.38 318 ARG A CA 1
ATOM 2601 C C . ARG A 1 318 ? 0.976 21.566 18.485 1.00 74.38 318 ARG A C 1
ATOM 2603 O O . ARG A 1 318 ? 1.978 20.881 18.303 1.00 74.38 318 ARG A O 1
ATOM 2610 N N . TYR A 1 319 ? -0.238 21.021 18.563 1.00 77.19 319 TYR A N 1
ATOM 2611 C CA . TYR A 1 319 ? -0.446 19.588 18.326 1.00 77.19 319 TYR A CA 1
ATOM 2612 C C . TYR A 1 319 ? -1.431 19.311 17.200 1.00 77.19 319 TYR A C 1
ATOM 2614 O O . TYR A 1 319 ? -2.425 20.018 17.009 1.00 77.19 319 TYR A O 1
ATOM 2622 N N . PHE A 1 320 ? -1.172 18.198 16.520 1.00 79.56 320 PHE A N 1
ATOM 2623 C CA . PHE A 1 320 ? -2.119 17.488 15.681 1.00 79.56 320 PHE A CA 1
ATOM 2624 C C . PHE A 1 320 ? -2.297 16.074 16.245 1.00 79.56 320 PHE A C 1
ATOM 2626 O O . PHE A 1 320 ? -1.321 15.374 16.510 1.00 79.56 320 PHE A O 1
ATOM 2633 N N . ARG A 1 321 ? -3.542 15.662 16.470 1.00 84.44 321 ARG A N 1
ATOM 2634 C CA . ARG A 1 321 ? -3.903 14.316 16.931 1.00 84.44 321 ARG A CA 1
ATOM 2635 C C . ARG A 1 321 ? -4.952 13.754 16.000 1.00 84.44 321 ARG A C 1
ATOM 2637 O O . ARG A 1 321 ? -5.902 14.454 15.661 1.00 84.44 321 ARG A O 1
ATOM 2644 N N . GLU A 1 322 ? -4.837 12.488 15.655 1.00 85.19 322 GLU A N 1
ATOM 2645 C CA . GLU A 1 322 ? -5.826 11.810 14.832 1.00 85.19 322 GLU A CA 1
ATOM 2646 C C . GLU A 1 322 ? -6.048 10.374 15.282 1.00 85.19 322 GLU A C 1
ATOM 2648 O O . GLU A 1 322 ? -5.224 9.778 15.975 1.00 85.19 322 GLU A O 1
ATOM 2653 N N . PHE A 1 323 ? -7.179 9.817 14.869 1.00 86.25 323 PHE A N 1
ATOM 2654 C CA . PHE A 1 323 ? -7.368 8.382 14.889 1.00 86.25 323 PHE A CA 1
ATOM 2655 C C . PHE A 1 323 ? -8.212 7.908 13.715 1.00 86.25 323 PHE A C 1
ATOM 2657 O O . PHE A 1 323 ? -9.080 8.622 13.204 1.00 86.25 323 PHE A O 1
ATOM 2664 N N . GLN A 1 324 ? -7.959 6.671 13.314 1.00 87.44 324 GLN A N 1
ATOM 2665 C CA . GLN A 1 324 ? -8.735 5.937 12.326 1.00 87.44 324 GLN A CA 1
ATOM 2666 C C . GLN A 1 324 ? -9.405 4.757 13.023 1.00 87.44 324 GLN A C 1
ATOM 2668 O O . GLN A 1 324 ? -8.805 4.141 13.901 1.00 87.44 324 GLN A O 1
ATOM 2673 N N . THR A 1 325 ? -10.664 4.473 12.697 1.00 86.50 325 THR A N 1
ATOM 2674 C CA . THR A 1 325 ? -11.422 3.418 13.379 1.00 86.50 325 THR A CA 1
ATOM 2675 C C . THR A 1 325 ? -12.578 2.868 12.548 1.00 86.50 325 THR A C 1
ATOM 2677 O O . THR A 1 325 ? -13.148 3.550 11.692 1.00 86.50 325 THR A O 1
ATOM 2680 N N . VAL A 1 326 ? -12.968 1.630 12.851 1.00 85.00 326 VAL A N 1
ATOM 2681 C CA . VAL A 1 326 ? -14.246 1.030 12.435 1.00 85.00 326 VAL A CA 1
ATOM 2682 C C . VAL A 1 326 ? -15.364 1.228 13.465 1.00 85.00 326 VAL A C 1
ATOM 2684 O O . VAL A 1 326 ? -16.531 1.124 13.095 1.00 85.00 326 VAL A O 1
ATOM 2687 N N . ASN A 1 327 ? -15.030 1.552 14.720 1.00 84.88 327 ASN A N 1
ATOM 2688 C CA . ASN A 1 327 ? -15.970 1.794 15.814 1.00 84.88 327 ASN A CA 1
ATOM 2689 C C . ASN A 1 327 ? -15.699 3.155 16.478 1.00 84.88 327 ASN A C 1
ATOM 2691 O O . ASN A 1 327 ? -14.916 3.286 17.418 1.00 84.88 327 ASN A O 1
ATOM 2695 N N . TYR A 1 328 ? -16.368 4.197 15.982 1.00 83.81 328 TYR A N 1
ATOM 2696 C CA . TYR A 1 328 ? -16.141 5.558 16.468 1.00 83.81 328 TYR A CA 1
ATOM 2697 C C . TYR A 1 328 ? -16.532 5.767 17.931 1.00 83.81 328 TYR A C 1
ATOM 2699 O O . TYR A 1 328 ? -15.860 6.532 18.619 1.00 83.81 328 TYR A O 1
ATOM 2707 N N . GLU A 1 329 ? -17.617 5.152 18.408 1.00 83.88 329 GLU A N 1
ATOM 2708 C CA . GLU A 1 329 ? -18.098 5.402 19.773 1.00 83.88 329 GLU A CA 1
ATOM 2709 C C . GLU A 1 329 ? -17.082 4.929 20.807 1.00 83.88 329 GLU A C 1
ATOM 2711 O O . GLU A 1 329 ? -16.738 5.670 21.728 1.00 83.88 329 GLU A O 1
ATOM 2716 N N . GLU A 1 330 ? -16.537 3.743 20.580 1.00 83.38 330 GLU A N 1
ATOM 2717 C CA . GLU A 1 330 ? -15.491 3.151 21.396 1.00 83.38 330 GLU A CA 1
ATOM 2718 C C . GLU A 1 330 ? -14.169 3.921 21.298 1.00 83.38 330 GLU A C 1
ATOM 2720 O O . GLU A 1 330 ? -13.627 4.354 22.318 1.00 83.38 330 GLU A O 1
ATOM 2725 N N . ALA A 1 331 ? -13.696 4.195 20.077 1.00 84.88 331 ALA A N 1
ATOM 2726 C CA . ALA A 1 331 ? -12.466 4.956 19.869 1.00 84.88 331 ALA A CA 1
ATOM 2727 C C . ALA A 1 331 ? -12.540 6.351 20.509 1.00 84.88 331 ALA A C 1
ATOM 2729 O O . ALA A 1 331 ? -11.577 6.816 21.116 1.00 84.88 331 ALA A O 1
ATOM 2730 N N . MET A 1 332 ? -13.692 7.022 20.416 1.00 84.38 332 MET A N 1
ATOM 2731 C CA . MET A 1 332 ? -13.904 8.343 21.005 1.00 84.38 332 MET A CA 1
ATOM 2732 C C . MET A 1 332 ? -14.048 8.283 22.531 1.00 84.38 332 MET A C 1
ATOM 2734 O O . MET A 1 332 ? -13.592 9.205 23.213 1.00 84.38 332 MET A O 1
ATOM 2738 N N . ALA A 1 333 ? -14.660 7.231 23.086 1.00 83.75 333 ALA A N 1
ATOM 2739 C CA . ALA A 1 333 ? -14.692 7.010 24.531 1.00 83.75 333 ALA A CA 1
ATOM 2740 C C . ALA A 1 333 ? -13.268 6.866 25.081 1.00 83.75 333 ALA A C 1
ATOM 2742 O O . ALA A 1 333 ? -12.896 7.588 26.010 1.00 83.75 333 ALA A O 1
ATOM 2743 N N . PHE A 1 334 ? -12.446 6.039 24.430 1.00 80.88 334 PHE A N 1
ATOM 2744 C CA . PHE A 1 334 ? -11.040 5.873 24.782 1.00 80.88 334 PHE A CA 1
ATOM 2745 C C . PHE A 1 334 ? -10.241 7.174 24.612 1.00 80.88 334 PHE A C 1
ATOM 2747 O O . PHE A 1 334 ? -9.556 7.614 25.535 1.00 80.88 334 PHE A O 1
ATOM 2754 N N . TYR A 1 335 ? -10.393 7.852 23.469 1.00 82.00 335 TYR A N 1
ATOM 2755 C CA . TYR A 1 335 ? -9.732 9.128 23.184 1.00 82.00 335 TYR A CA 1
ATOM 2756 C C . TYR A 1 335 ? -10.009 10.185 24.254 1.00 82.00 335 TYR A C 1
ATOM 2758 O O . TYR A 1 335 ? -9.117 10.946 24.621 1.00 82.00 335 TYR A O 1
ATOM 2766 N N . ARG A 1 336 ? -11.247 10.253 24.760 1.00 82.81 336 ARG A N 1
ATOM 2767 C CA . ARG A 1 336 ? -11.642 11.204 25.808 1.00 82.81 336 ARG A CA 1
ATOM 2768 C C . ARG A 1 336 ? -11.119 10.803 27.179 1.00 82.81 336 ARG A C 1
ATOM 2770 O O . ARG A 1 336 ? -10.651 11.681 27.896 1.00 82.81 336 ARG A O 1
ATOM 2777 N N . ALA A 1 337 ? -11.196 9.518 27.519 1.00 79.19 337 ALA A N 1
ATOM 2778 C CA . ALA A 1 337 ? -10.735 9.001 28.803 1.00 79.19 337 ALA A CA 1
ATOM 2779 C C . ALA A 1 337 ? -9.213 9.137 28.967 1.00 79.19 337 ALA A C 1
ATOM 2781 O O . ALA A 1 337 ? -8.746 9.524 30.032 1.00 79.19 337 ALA A O 1
ATOM 2782 N N . GLY A 1 338 ? -8.446 8.882 27.903 1.00 67.12 338 GLY A N 1
ATOM 2783 C CA . GLY A 1 338 ? -6.982 8.929 27.918 1.00 67.12 338 GLY A CA 1
ATOM 2784 C C . GLY A 1 338 ? -6.370 10.239 27.421 1.00 67.12 338 GLY A C 1
ATOM 2785 O O . GLY A 1 338 ? -5.171 10.289 27.196 1.00 67.12 338 GLY A O 1
ATOM 2786 N N . LYS A 1 339 ? -7.139 11.307 27.174 1.00 66.75 339 LYS A N 1
ATOM 2787 C CA . LYS A 1 339 ? -6.643 12.468 26.405 1.00 66.75 339 LYS A CA 1
ATOM 2788 C C . LYS A 1 339 ? -5.396 13.157 26.983 1.00 66.75 339 LYS A C 1
ATOM 2790 O O . LYS A 1 339 ? -4.649 13.761 26.206 1.00 66.75 339 LYS A O 1
ATOM 2795 N N . SER A 1 340 ? -5.215 13.121 28.301 1.00 59.19 340 SER A N 1
ATOM 2796 C CA . SER A 1 340 ? -3.983 13.547 28.973 1.00 59.19 340 SER A CA 1
ATOM 2797 C C . SER A 1 340 ? -2.929 12.443 28.868 1.00 59.19 340 SER A C 1
ATOM 2799 O O . SER A 1 340 ? -2.038 12.541 28.040 1.00 59.19 340 SER A O 1
ATOM 2801 N N . THR A 1 341 ? -3.136 11.316 29.544 1.00 64.94 341 THR A N 1
ATOM 2802 C CA . THR A 1 341 ? -2.125 10.259 29.742 1.00 64.94 341 THR A CA 1
ATOM 2803 C C . THR A 1 341 ? -1.714 9.462 28.496 1.00 64.94 341 THR A C 1
ATOM 2805 O O . THR A 1 341 ? -0.670 8.817 28.489 1.00 64.94 341 THR A O 1
ATOM 2808 N N . MET A 1 342 ? -2.513 9.468 27.426 1.00 64.25 342 MET A N 1
ATOM 2809 C CA . MET A 1 342 ? -2.242 8.718 26.188 1.00 64.25 342 MET A CA 1
ATOM 2810 C C . MET A 1 342 ? -1.040 9.260 25.413 1.00 64.25 342 MET A C 1
ATOM 2812 O O . MET A 1 342 ? -0.504 8.563 24.559 1.00 64.25 342 MET A O 1
ATOM 2816 N N . TRP A 1 343 ? -0.628 10.491 25.692 1.00 65.06 343 TRP A N 1
ATOM 2817 C CA . TRP A 1 343 ? 0.369 11.213 24.905 1.00 65.06 343 TRP A CA 1
ATOM 2818 C C . TRP A 1 343 ? 1.553 11.700 25.746 1.00 65.06 343 TRP A C 1
ATOM 2820 O O . TRP A 1 343 ? 2.455 12.327 25.204 1.00 65.06 343 TRP A O 1
ATOM 2830 N N . ASP A 1 344 ? 1.539 11.392 27.044 1.00 62.78 344 ASP A N 1
ATOM 2831 C CA . ASP A 1 344 ? 2.534 11.828 28.028 1.00 62.78 344 ASP A CA 1
ATOM 2832 C C . ASP A 1 344 ? 3.628 10.756 28.268 1.00 62.78 344 ASP A C 1
ATOM 2834 O O . ASP A 1 344 ? 4.490 10.948 29.111 1.00 62.78 344 ASP A O 1
ATOM 2838 N N . LEU A 1 345 ? 3.614 9.613 27.557 1.00 50.00 345 LEU A N 1
ATOM 2839 C CA . LEU A 1 345 ? 4.557 8.497 27.803 1.00 50.00 345 LEU A CA 1
ATOM 2840 C C . LEU A 1 345 ? 5.891 8.584 27.037 1.00 50.00 345 LEU A C 1
ATOM 2842 O O . LEU A 1 345 ? 6.676 7.650 27.124 1.00 50.00 345 LEU A O 1
ATOM 2846 N N . ASP A 1 346 ? 6.165 9.678 26.325 1.00 47.91 346 ASP A N 1
ATOM 2847 C CA . ASP A 1 346 ? 7.422 9.837 25.572 1.00 47.91 346 ASP A CA 1
ATOM 2848 C C . ASP A 1 346 ? 8.459 10.710 26.311 1.00 47.91 346 ASP A C 1
ATOM 2850 O O . ASP A 1 346 ? 9.468 11.083 25.719 1.00 47.91 346 ASP A O 1
ATOM 2854 N N . GLU A 1 347 ? 8.215 11.088 27.574 1.00 43.94 347 GLU A N 1
ATOM 2855 C CA . GLU A 1 347 ? 9.127 11.961 28.341 1.00 43.94 347 GLU A CA 1
ATOM 2856 C C . GLU A 1 347 ? 10.032 11.214 29.345 1.00 43.94 347 GLU A C 1
ATOM 2858 O O . GLU A 1 347 ? 11.001 11.808 29.804 1.00 43.94 347 GLU A O 1
ATOM 2863 N N . ASP A 1 348 ? 9.810 9.917 29.616 1.00 37.78 348 ASP A N 1
ATOM 2864 C CA . ASP A 1 348 ? 10.521 9.177 30.685 1.00 37.78 348 ASP A CA 1
ATOM 2865 C C . ASP A 1 348 ? 11.336 7.936 30.228 1.00 37.78 348 ASP A C 1
ATOM 2867 O O . ASP A 1 348 ? 11.882 7.224 31.070 1.00 37.78 348 ASP A O 1
ATOM 2871 N N . GLU A 1 349 ? 11.485 7.664 28.923 1.00 40.69 349 GLU A N 1
ATOM 2872 C CA . GLU A 1 349 ? 12.403 6.611 28.414 1.00 40.69 349 GLU A CA 1
ATOM 2873 C C . GLU A 1 349 ? 13.784 7.150 27.983 1.00 40.69 349 GLU A C 1
ATOM 2875 O O . GLU A 1 349 ? 14.518 6.499 27.243 1.00 40.69 349 GLU A O 1
ATOM 2880 N N . ASP A 1 350 ? 14.188 8.312 28.499 1.00 40.88 350 ASP A N 1
ATOM 2881 C CA . ASP A 1 350 ? 15.578 8.778 28.441 1.00 40.88 350 ASP A CA 1
ATOM 2882 C C . ASP A 1 350 ? 16.279 8.374 29.751 1.00 40.88 350 ASP A C 1
ATOM 2884 O O . ASP A 1 350 ? 16.351 9.134 30.719 1.00 40.88 350 ASP A O 1
ATOM 2888 N N . GLY A 1 351 ? 16.680 7.100 29.856 1.00 42.12 351 GLY A N 1
ATOM 2889 C CA . GLY A 1 351 ? 17.075 6.569 31.164 1.00 42.12 351 GLY A CA 1
ATOM 2890 C C . GLY A 1 351 ? 17.659 5.163 31.251 1.00 42.12 351 GLY A C 1
ATOM 2891 O O . GLY A 1 351 ? 17.682 4.603 32.343 1.00 42.12 351 GLY A O 1
ATOM 2892 N N . SER A 1 352 ? 18.182 4.583 30.171 1.00 33.03 352 SER A N 1
ATOM 2893 C CA . SER A 1 352 ? 19.214 3.551 30.314 1.00 33.03 352 SER A CA 1
ATOM 2894 C C . SER A 1 352 ? 20.203 3.630 29.163 1.00 33.03 352 SER A C 1
ATOM 2896 O O . SER A 1 352 ? 19.950 3.116 28.077 1.00 33.03 352 SER A O 1
ATOM 2898 N N . ASN A 1 353 ? 21.339 4.268 29.448 1.00 38.72 353 ASN A N 1
ATOM 2899 C CA . ASN A 1 353 ? 22.595 4.125 28.723 1.00 38.72 353 ASN A CA 1
ATOM 2900 C C . ASN A 1 353 ? 22.888 2.636 28.475 1.00 38.72 353 ASN A C 1
ATOM 2902 O O . ASN A 1 353 ? 23.457 1.951 29.326 1.00 38.72 353 ASN A O 1
ATOM 2906 N N . VAL A 1 354 ? 22.529 2.147 27.297 1.00 36.00 354 VAL A N 1
ATOM 2907 C CA . VAL A 1 354 ? 23.364 1.193 26.581 1.00 36.00 354 VAL A CA 1
ATOM 2908 C C . VAL A 1 354 ? 24.034 2.048 25.525 1.00 36.00 354 VAL A C 1
ATOM 2910 O O . VAL A 1 354 ? 23.348 2.660 24.717 1.00 36.00 354 VAL A O 1
ATOM 2913 N N . GLU A 1 355 ? 25.353 2.184 25.619 1.00 34.34 355 GLU A N 1
ATOM 2914 C CA . GLU A 1 355 ? 26.161 2.893 24.633 1.00 34.34 355 GLU A CA 1
ATOM 2915 C C . GLU A 1 355 ? 25.823 2.370 23.231 1.00 34.34 355 GLU A C 1
ATOM 2917 O O . GLU A 1 355 ? 26.306 1.317 22.810 1.00 34.34 355 GLU A O 1
ATOM 2922 N N . ASP A 1 356 ? 24.998 3.126 22.510 1.00 35.69 356 ASP A N 1
ATOM 2923 C CA . ASP A 1 356 ? 24.878 3.059 21.064 1.00 35.69 356 ASP A CA 1
ATOM 2924 C C . ASP A 1 356 ? 26.226 3.513 20.501 1.00 35.69 356 ASP A C 1
ATOM 2926 O O . ASP A 1 356 ? 26.463 4.678 20.172 1.00 35.69 356 ASP A O 1
ATOM 2930 N N . LYS A 1 357 ? 27.160 2.566 20.406 1.00 33.94 357 LYS A N 1
ATOM 2931 C CA . LYS A 1 357 ? 28.232 2.661 19.426 1.00 33.94 357 LYS A CA 1
ATOM 2932 C C . LYS A 1 357 ? 27.591 2.544 18.052 1.00 33.94 357 LYS A C 1
ATOM 2934 O O . LYS A 1 357 ? 27.455 1.466 17.495 1.00 33.94 357 LYS A O 1
ATOM 2939 N N . ASP A 1 358 ? 27.158 3.693 17.561 1.00 41.97 358 ASP A N 1
ATOM 2940 C CA . ASP A 1 358 ? 27.447 4.185 16.223 1.00 41.97 358 ASP A CA 1
ATOM 2941 C C . ASP A 1 358 ? 27.365 3.151 15.085 1.00 41.97 358 ASP A C 1
ATOM 2943 O O . ASP A 1 358 ? 28.277 2.996 14.272 1.00 41.97 358 ASP A O 1
ATOM 2947 N N . VAL A 1 359 ? 26.218 2.473 14.989 1.00 38.56 359 VAL A N 1
ATOM 2948 C CA . VAL A 1 359 ? 25.898 1.605 13.846 1.00 38.56 359 VAL A CA 1
ATOM 2949 C C . VAL A 1 359 ? 25.895 2.430 12.551 1.00 38.56 359 VAL A C 1
ATOM 2951 O O . VAL A 1 359 ? 26.257 1.932 11.496 1.00 38.56 359 VAL A O 1
ATOM 2954 N N . THR A 1 360 ? 25.599 3.729 12.597 1.00 37.19 360 THR A N 1
ATOM 2955 C CA . THR A 1 360 ? 25.637 4.592 11.404 1.00 37.19 360 THR A CA 1
ATOM 2956 C C . THR A 1 360 ? 27.059 4.921 10.923 1.00 37.19 360 THR A C 1
ATOM 2958 O O . THR A 1 360 ? 27.257 5.069 9.716 1.00 37.19 360 THR A O 1
ATOM 2961 N N . GLN A 1 361 ? 28.062 4.991 11.812 1.00 34.41 361 GLN A N 1
ATOM 2962 C CA . GLN A 1 361 ? 29.467 5.167 11.408 1.00 34.41 361 GLN A CA 1
ATOM 2963 C C . GLN A 1 361 ? 30.146 3.865 10.968 1.00 34.41 361 GLN A C 1
ATOM 2965 O O . GLN A 1 361 ? 31.033 3.910 10.113 1.00 34.41 361 GLN A O 1
ATOM 2970 N N . GLU A 1 362 ? 29.730 2.708 11.491 1.00 33.72 362 GLU A N 1
ATOM 2971 C CA . GLU A 1 362 ? 30.218 1.404 11.015 1.00 33.72 362 GLU A CA 1
ATOM 2972 C C . GLU A 1 362 ? 29.736 1.128 9.573 1.00 33.72 362 GLU A C 1
ATOM 2974 O O . GLU A 1 362 ? 30.501 0.663 8.731 1.00 33.72 362 GLU A O 1
ATOM 2979 N N . TRP A 1 363 ? 28.528 1.592 9.220 1.00 39.97 363 TRP A N 1
ATOM 2980 C CA . TRP A 1 363 ? 27.989 1.538 7.850 1.00 39.97 363 TRP A CA 1
ATOM 2981 C C . TRP A 1 363 ? 28.749 2.390 6.816 1.00 39.97 363 TRP A C 1
ATOM 2983 O O . TRP A 1 363 ? 28.694 2.088 5.619 1.00 39.97 363 TRP A O 1
ATOM 2993 N N . GLN A 1 364 ? 29.439 3.454 7.243 1.00 34.38 364 GLN A N 1
ATOM 2994 C CA . GLN A 1 364 ? 30.265 4.286 6.356 1.00 34.38 364 GLN A CA 1
ATOM 2995 C C . GLN A 1 364 ? 31.703 3.771 6.238 1.00 34.38 364 GLN A C 1
ATOM 2997 O O . GLN A 1 364 ? 32.291 3.893 5.1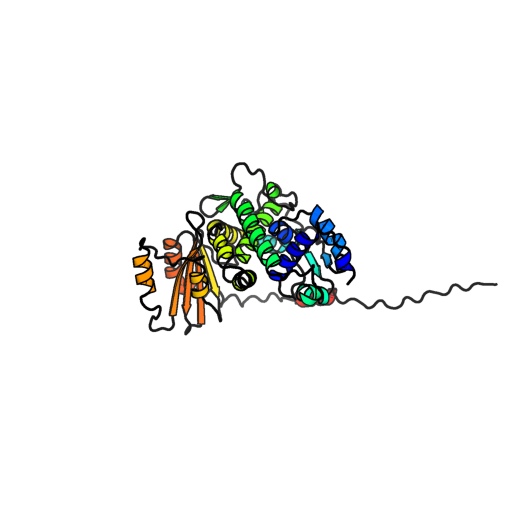66 1.00 34.38 364 GLN A O 1
ATOM 3002 N N . ARG A 1 365 ? 32.252 3.157 7.295 1.00 35.84 365 ARG A N 1
ATOM 3003 C CA . ARG A 1 365 ? 33.623 2.622 7.288 1.00 35.84 365 ARG A CA 1
ATOM 3004 C C . ARG A 1 365 ? 33.780 1.371 6.422 1.00 35.84 365 ARG A C 1
ATOM 3006 O O . ARG A 1 365 ? 34.795 1.243 5.747 1.00 35.84 365 ARG A O 1
ATOM 3013 N N . ASP A 1 366 ? 32.760 0.519 6.354 1.00 37.91 366 ASP A N 1
ATOM 3014 C CA . ASP A 1 366 ? 32.811 -0.713 5.550 1.00 37.91 366 ASP A CA 1
ATOM 3015 C C . ASP A 1 366 ? 32.552 -0.490 4.043 1.00 37.91 366 ASP A C 1
ATOM 3017 O O . ASP A 1 366 ? 32.645 -1.425 3.249 1.00 37.91 366 ASP A O 1
ATOM 3021 N N . ASN A 1 367 ? 32.248 0.748 3.628 1.00 39.50 367 ASN A N 1
ATOM 3022 C CA . ASN A 1 367 ? 31.948 1.118 2.237 1.00 39.50 367 ASN A CA 1
ATOM 3023 C C . ASN A 1 367 ? 32.956 2.107 1.616 1.00 39.50 367 ASN A C 1
ATOM 3025 O O . ASN A 1 367 ? 32.726 2.595 0.504 1.00 39.50 367 ASN A O 1
ATOM 3029 N N . GLU A 1 368 ? 34.083 2.396 2.277 1.00 35.19 368 GLU A N 1
ATOM 3030 C CA . GLU A 1 368 ? 35.195 3.079 1.611 1.00 35.19 368 GLU A CA 1
ATOM 3031 C C . GLU A 1 368 ? 35.863 2.125 0.613 1.00 35.19 368 GLU A C 1
ATOM 3033 O O . GLU A 1 368 ? 36.608 1.209 0.959 1.00 35.19 368 GLU A O 1
ATOM 3038 N N . VAL A 1 369 ? 35.577 2.355 -0.668 1.00 39.56 369 VAL A N 1
ATOM 3039 C CA . VAL A 1 369 ? 36.298 1.759 -1.792 1.00 39.56 369 VAL A CA 1
ATOM 3040 C C . VAL A 1 369 ? 37.770 2.149 -1.664 1.00 39.56 369 VAL A C 1
ATOM 3042 O O . VAL A 1 369 ? 38.132 3.296 -1.934 1.00 39.56 369 VAL A O 1
ATOM 3045 N N . GLN A 1 370 ? 38.629 1.204 -1.274 1.00 33.84 370 GLN A N 1
ATOM 3046 C CA . GLN A 1 370 ? 40.068 1.387 -1.437 1.00 33.84 370 GLN A CA 1
ATOM 3047 C C . GLN A 1 370 ? 40.359 1.596 -2.932 1.00 33.84 370 GLN A C 1
ATOM 3049 O O . GLN A 1 370 ? 39.927 0.777 -3.752 1.00 33.84 370 GLN A O 1
ATOM 3054 N N . PRO A 1 371 ? 41.067 2.669 -3.326 1.00 34.62 371 PRO A N 1
ATOM 3055 C CA . PRO A 1 371 ? 41.559 2.774 -4.686 1.00 34.62 371 PRO A CA 1
ATOM 3056 C C . PRO A 1 371 ? 42.493 1.590 -4.947 1.00 34.62 371 PRO A C 1
ATOM 3058 O O . PRO A 1 371 ? 43.382 1.301 -4.147 1.00 34.62 371 PRO A O 1
ATOM 3061 N N . LEU A 1 372 ? 42.256 0.895 -6.062 1.00 35.12 372 LEU A N 1
ATOM 3062 C CA . LEU A 1 372 ? 43.161 -0.112 -6.606 1.00 35.12 372 LEU A CA 1
ATOM 3063 C C . LEU A 1 372 ? 44.566 0.493 -6.679 1.00 35.12 372 LEU A C 1
ATOM 3065 O O . LEU A 1 372 ? 44.816 1.398 -7.471 1.00 35.12 372 LEU A O 1
ATOM 3069 N N . VAL A 1 373 ? 45.455 0.008 -5.814 1.00 37.41 373 VAL A N 1
ATOM 3070 C CA . VAL A 1 373 ? 46.893 0.236 -5.919 1.00 37.41 373 VAL A CA 1
ATOM 3071 C C . VAL A 1 373 ? 47.357 -0.477 -7.183 1.00 37.41 373 VAL A C 1
ATOM 3073 O O . VAL A 1 373 ? 47.044 -1.654 -7.378 1.00 37.41 373 VAL A O 1
ATOM 3076 N N . ASP A 1 374 ? 48.070 0.251 -8.039 1.00 34.69 374 ASP A N 1
ATOM 3077 C CA . ASP A 1 374 ? 48.713 -0.276 -9.235 1.00 34.69 374 ASP A CA 1
ATOM 3078 C C . ASP A 1 374 ? 49.566 -1.498 -8.869 1.00 34.69 374 ASP A C 1
ATOM 3080 O O . ASP A 1 374 ? 50.582 -1.399 -8.180 1.00 34.69 374 ASP A O 1
ATOM 3084 N N . VAL A 1 375 ? 49.130 -2.674 -9.316 1.00 36.69 375 VAL A N 1
ATOM 3085 C CA . VAL A 1 375 ? 49.946 -3.884 -9.265 1.00 36.69 375 VAL A CA 1
ATOM 3086 C C . VAL A 1 375 ? 50.949 -3.774 -10.407 1.00 36.69 375 VAL A C 1
ATOM 3088 O O . VAL A 1 375 ? 50.598 -3.955 -11.574 1.00 36.69 375 VAL A O 1
ATOM 3091 N N . GLU A 1 376 ? 52.195 -3.450 -10.064 1.00 35.69 376 GLU A N 1
ATOM 3092 C CA . GLU A 1 376 ? 53.335 -3.573 -10.968 1.00 35.69 376 GLU A CA 1
ATOM 3093 C C . GLU A 1 376 ? 53.404 -5.008 -11.505 1.00 35.69 376 GLU A C 1
ATOM 3095 O O . GLU A 1 376 ? 53.561 -5.980 -10.764 1.00 35.69 376 GLU A O 1
ATOM 3100 N N . ILE A 1 377 ? 53.263 -5.137 -12.823 1.00 39.28 377 ILE A N 1
ATOM 3101 C CA . ILE A 1 377 ? 53.492 -6.382 -13.552 1.00 39.28 377 ILE A CA 1
ATOM 3102 C C . ILE A 1 377 ? 55.010 -6.618 -13.565 1.00 39.28 377 ILE A C 1
ATOM 3104 O O . ILE A 1 377 ? 55.732 -5.766 -14.091 1.00 39.28 377 ILE A O 1
ATOM 3108 N N . PRO A 1 378 ? 55.531 -7.749 -13.052 1.00 33.59 378 PRO A N 1
ATOM 3109 C CA . PRO A 1 378 ? 56.939 -8.067 -13.206 1.00 33.59 378 PRO A CA 1
ATOM 3110 C C . PRO A 1 378 ? 57.216 -8.353 -14.681 1.00 33.59 378 PRO A C 1
ATOM 3112 O O . PRO A 1 378 ? 56.638 -9.262 -15.277 1.00 33.59 378 PRO A O 1
ATOM 3115 N N . SER A 1 379 ? 58.108 -7.567 -15.274 1.00 36.88 379 SER A N 1
ATOM 3116 C CA . SER A 1 379 ? 58.699 -7.862 -16.571 1.00 36.88 379 SER A CA 1
ATOM 3117 C C . SER A 1 379 ? 59.536 -9.136 -16.461 1.00 36.88 379 SER A C 1
ATOM 3119 O O . SER A 1 379 ? 60.612 -9.118 -15.861 1.00 36.88 379 SER A O 1
ATOM 3121 N N . GLU A 1 380 ? 59.058 -10.234 -17.043 1.00 39.38 380 GLU A N 1
ATOM 3122 C CA . GLU A 1 380 ? 59.904 -11.388 -17.330 1.00 39.38 380 GLU A CA 1
ATOM 3123 C C . GLU A 1 380 ? 60.992 -10.976 -18.326 1.00 39.38 380 GLU A C 1
ATOM 3125 O O . GLU A 1 380 ? 60.743 -10.576 -19.465 1.00 39.38 380 GLU A O 1
ATOM 3130 N N . THR A 1 381 ? 62.229 -11.059 -17.853 1.00 39.00 381 THR A N 1
ATOM 3131 C CA . THR A 1 381 ? 63.451 -10.996 -18.637 1.00 39.00 381 THR A CA 1
ATOM 3132 C C . THR A 1 381 ? 63.506 -12.185 -19.591 1.00 39.00 381 THR A C 1
ATOM 3134 O O . THR A 1 381 ? 63.688 -13.332 -19.185 1.00 39.00 381 THR A O 1
ATOM 3137 N N . VAL A 1 382 ? 63.408 -11.894 -20.887 1.00 39.28 382 VAL A N 1
ATOM 3138 C CA . VAL A 1 382 ? 63.877 -12.786 -21.949 1.00 39.28 382 VAL A CA 1
ATOM 3139 C C . VAL A 1 382 ? 65.402 -12.814 -21.881 1.00 39.28 382 VAL A C 1
ATOM 3141 O O . VAL A 1 382 ? 66.058 -11.815 -22.169 1.00 39.28 382 VAL A O 1
ATOM 3144 N N . GLY A 1 383 ? 65.957 -13.953 -21.473 1.00 41.12 383 GLY A N 1
ATOM 3145 C CA . GLY A 1 383 ? 67.370 -14.262 -21.644 1.00 41.12 383 GLY A CA 1
ATOM 3146 C C . GLY A 1 383 ? 67.628 -14.868 -23.023 1.00 41.12 383 GLY A C 1
ATOM 3147 O O . GLY A 1 383 ? 67.091 -15.930 -23.342 1.00 41.12 383 GLY A O 1
ATOM 3148 N N . VAL A 1 384 ? 68.478 -14.195 -23.798 1.00 37.78 384 VAL A N 1
ATOM 3149 C CA . VAL A 1 384 ? 69.582 -14.819 -24.543 1.00 37.78 384 VAL A CA 1
ATOM 3150 C C . VAL A 1 384 ? 70.862 -14.219 -23.993 1.00 37.78 384 VAL A C 1
ATOM 3152 O O . VAL A 1 384 ? 70.881 -12.976 -23.834 1.00 37.78 384 VAL A O 1
#

Organism: NCBI:txid201217

Foldseek 3Di:
DVLLVPDDPVLLLLLLLLVLQVLQADDLPDFWDLNLLSCQLLLHAPVSVVVSCVSCVVFKDWAQDPQPPDDPPDDLQDAQLPDPDDLVSLVVCLVRLSNNRTTMGTPDPVVSVCLCDCVNCPSNHSLALVNLLSNLVSLLVSLCLLVVQWDDDQLATDGDPPDPALQVRGSYDPPGRHSSNLSSLVSNLVSLQLCDPPHSNNVSCLVRDDLVSNVSQLAGLVLSNQSSCCSNPVSPPFPDDRSKTKDKDFQDDDDDVVSVVVSVQKDFDDPPDPDPVVSCVVPVPDQDDVQQKGKTWIWGHDDPSIKIKIWIDGPVVRMIMIMIGPDCVVVVVVCVVCVPPVPPPPPPPPDDDPPPPPPPVVVVVVPPDDPDDDDDDDDDDDDD